Protein AF-A0A1I1IY91-F1 (afdb_monomer)

Secondary structure (DSSP, 8-state):
-----HHHHHHHHHTPPPSPPPPHHHHHHHHHHSPPPHHHHHHHHHHHHHHHHHHHHHHHHHHHHHHS---HHHHHHHHHHHHHHHHHHHHHHHHHHHHHHHH--TTTTHHHHHHIIIIIHHHHHHHHIIIIIT---S-GGGTHHHHHHHHHT--HHHHT-HHHHHHHHHHHHHHSPEESSHHHHHHHHHHS--TTSPPPPPPTT-PEEEE-SS-EEEEEEEE-TTT--EEEEEEEEPPTTTPPPTT-TT-TT-TT---TT--HHHHHHHHHHTSPPTT--TTTS-HHHHHHHHHHHHHHHHHHHHHHHTS-TT-SB--GGG--SSPPPTTS-TTTTBHHHHHHHHHHHHHHHHHHHHHHHHTT--PPPP--

Sequence (372 aa):
MTTTNEFGKVLQAAGAPEGPSPGWAELHAGWRSRRPPAALVLAGVLGALTPLALAALAVLVVARAVTSDAGLFPRVLVPVLLVGILLGLAALCLRGVLRAVHLGDTRGLRFPSRVAGIVCVPVAGFLVFWTQVRGNPVEASMAAPFAFLALTLLPVPLLAAPAVRRWPTEVLLRRGPTVRSGWEVWAFLQARPHRCGQVLALPPGGAEPVADAERTGAVLRGACPRCGQPYAVTFADAPPDERAAPDDPLALGARGSRGSGLGGGDWQHLATTLAVPEELDVAAAGTAALGTALAHGAVSVQATAELLALVPPHRRSVPSWRLAGHPLPLAQSTRELTRTVLQRQAGERRARVEQVHAELVRRGAAPPDLPW

Foldseek 3Di:
DDDDDVVSVLCVVLPFDDDDFDDVVLVVVLCVVDPADPLLVLLLVLLLVQLVLLQVVLVVLLVCLVVDPDDPCCSPPVSVVSSVVSNVLSVRSNRLSRCCQAVVPLSSLSSLQSCLVVPLVVVLVVLCCCCVVVVDPPDNVVSVSSVSSNVSSPSVVSCPDPSSNQNNQVSLQVQAFADQAVLLVQLLQQLAADPVRHRDDQDPVGWDWHDDPVWTWTKGWDARPPPRHIDIHTYTYDDPVLHDDRLPLQSHPPPVRPVSDHFLQSLVSLLPPLFQDPPDPLQPDDLVVLLSNLSSLSSNLNSLVVLLVCAPPPGQFRDPVRNPGHDDPVVCDRVCRGNVNSVVSSVVSVVVSVSSVVSSVVVVHDDDDRDD

Organism: NCBI:txid1225127

Solvent-accessible surface area (backbone atoms only — not comparable to full-atom values): 20126 Å² total; per-residue (Å²): 138,86,74,87,44,74,66,48,52,52,41,57,74,39,41,62,56,79,77,87,56,78,53,71,70,61,51,52,56,48,52,73,76,43,81,71,55,68,52,49,50,51,36,47,48,32,41,51,47,45,32,52,50,33,46,52,50,33,51,52,45,49,56,50,35,75,73,47,93,62,58,71,64,70,40,48,56,54,43,52,53,51,33,52,49,32,49,51,51,20,53,46,34,47,41,4,42,48,28,23,65,58,71,41,38,61,63,21,50,43,21,42,36,35,46,16,63,71,46,23,46,52,52,22,50,48,47,46,46,46,27,72,73,66,66,41,90,61,61,73,73,72,26,50,64,27,49,50,46,32,63,42,26,60,42,64,73,47,60,68,34,67,69,46,60,45,44,14,58,48,53,38,31,75,66,22,33,57,32,48,30,64,51,39,53,51,51,52,26,63,43,50,41,43,98,86,69,45,65,52,72,87,40,97,84,47,63,46,77,45,74,53,102,88,46,45,30,35,36,41,60,46,58,41,92,87,76,64,48,76,49,75,50,43,31,14,47,43,58,81,94,64,42,52,62,60,78,48,49,71,53,66,62,39,96,84,46,59,62,56,76,66,26,42,20,15,28,50,48,40,26,61,76,28,40,59,60,88,84,59,53,67,89,78,52,53,72,70,58,42,51,52,38,38,44,32,15,42,39,11,33,40,24,32,50,53,46,47,68,58,28,50,93,94,48,65,32,51,51,73,88,51,41,40,72,38,84,71,58,83,83,71,38,74,72,64,48,15,50,69,48,34,53,50,50,34,51,55,43,43,56,52,34,50,53,37,48,53,49,40,43,76,73,73,45,86,73,82,85,79,94,124

pLDDT: mean 75.29, std 11.1, range [34.81, 96.06]

Nearest PDB structures (foldseek):
  8rq4-assembly1_A  TM=4.577E-01  e=5.495E+00  Rattus norvegicus
  7uzf-assembly1_k  TM=2.843E-01  e=4.342E+00  Rattus norvegicus

Mean predicted aligned error: 12.95 Å

Structure (mmCIF, N/CA/C/O backbone):
data_AF-A0A1I1IY91-F1
#
_entry.id   AF-A0A1I1IY91-F1
#
loop_
_atom_site.group_PDB
_atom_site.id
_atom_site.type_symbol
_atom_site.label_atom_id
_atom_site.label_alt_id
_atom_site.label_comp_id
_atom_site.label_asym_id
_atom_site.label_entity_id
_atom_site.label_seq_id
_atom_site.pdbx_PDB_ins_code
_atom_site.Cartn_x
_atom_site.Cartn_y
_atom_site.Cartn_z
_atom_site.occupancy
_atom_site.B_iso_or_equiv
_atom_site.auth_seq_id
_atom_site.auth_comp_id
_atom_site.auth_asym_id
_atom_site.auth_atom_id
_atom_site.pdbx_PDB_model_num
ATOM 1 N N . MET A 1 1 ? 26.773 -5.085 0.044 1.00 34.81 1 MET A N 1
ATOM 2 C CA . MET A 1 1 ? 27.837 -5.848 -0.642 1.00 34.81 1 MET A CA 1
ATOM 3 C C . MET A 1 1 ? 28.198 -5.121 -1.927 1.00 34.81 1 MET A C 1
ATOM 5 O O . MET A 1 1 ? 27.424 -5.131 -2.872 1.00 34.81 1 MET A O 1
ATOM 9 N N . THR A 1 2 ? 29.318 -4.406 -1.909 1.00 40.31 2 THR A N 1
ATOM 10 C CA . THR A 1 2 ? 29.856 -3.590 -3.006 1.00 40.31 2 THR A CA 1
ATOM 11 C C . THR A 1 2 ? 30.957 -4.371 -3.714 1.00 40.31 2 THR A C 1
ATOM 13 O O . THR A 1 2 ? 32.111 -4.326 -3.306 1.00 40.31 2 THR A O 1
ATOM 16 N N . THR A 1 3 ? 30.610 -5.115 -4.762 1.00 37.69 3 THR A N 1
ATOM 17 C CA . THR A 1 3 ? 31.603 -5.666 -5.693 1.00 37.69 3 THR A CA 1
ATOM 18 C C . THR A 1 3 ? 31.880 -4.624 -6.771 1.00 37.69 3 THR A C 1
ATOM 20 O O . THR A 1 3 ? 31.060 -4.393 -7.659 1.00 37.69 3 THR A O 1
ATOM 23 N N . THR A 1 4 ? 33.023 -3.955 -6.654 1.00 48.19 4 THR A N 1
ATOM 24 C CA . THR A 1 4 ? 33.549 -2.956 -7.588 1.00 48.19 4 THR A CA 1
ATOM 25 C C . THR A 1 4 ? 34.107 -3.629 -8.843 1.00 48.19 4 THR A C 1
ATOM 27 O O . THR A 1 4 ? 35.308 -3.861 -8.945 1.00 48.19 4 THR A O 1
ATOM 30 N N . ASN A 1 5 ? 33.247 -3.937 -9.812 1.00 64.12 5 ASN A N 1
ATOM 31 C CA . ASN A 1 5 ? 33.660 -4.018 -11.214 1.00 64.12 5 ASN A CA 1
ATOM 32 C C . ASN A 1 5 ? 33.357 -2.670 -11.901 1.00 64.12 5 ASN A C 1
ATOM 34 O O . ASN A 1 5 ? 32.474 -1.931 -11.462 1.00 64.12 5 ASN A O 1
ATOM 38 N N . GLU A 1 6 ? 34.097 -2.318 -12.958 1.00 63.50 6 GLU A N 1
ATOM 39 C CA . GLU A 1 6 ? 33.906 -1.050 -13.695 1.00 63.50 6 GLU A CA 1
ATOM 40 C C . GLU A 1 6 ? 32.461 -0.885 -14.193 1.00 63.50 6 GLU A C 1
ATOM 42 O O . GLU A 1 6 ? 31.886 0.199 -14.143 1.00 63.50 6 GLU A O 1
ATOM 47 N N . PHE A 1 7 ? 31.815 -1.995 -14.551 1.00 63.47 7 PHE A N 1
ATOM 48 C CA . PHE A 1 7 ? 30.398 -2.020 -14.898 1.00 63.47 7 PHE A CA 1
ATOM 49 C C . PHE A 1 7 ? 29.487 -1.580 -13.739 1.00 63.47 7 PHE A C 1
ATOM 51 O O . PHE A 1 7 ? 28.570 -0.786 -13.931 1.00 63.47 7 PHE A O 1
ATOM 58 N N . GLY A 1 8 ? 29.759 -2.035 -12.518 1.00 64.88 8 GLY A N 1
ATOM 59 C CA . GLY A 1 8 ? 29.049 -1.640 -11.306 1.00 64.88 8 GLY A CA 1
ATOM 60 C C . GLY A 1 8 ? 29.227 -0.159 -10.986 1.00 64.88 8 GLY A C 1
ATOM 61 O O . GLY A 1 8 ? 28.256 0.489 -10.604 1.00 64.88 8 GLY A O 1
ATOM 62 N N . LYS A 1 9 ? 30.419 0.407 -11.224 1.00 68.31 9 LYS A N 1
ATOM 63 C CA . LYS A 1 9 ? 30.662 1.855 -11.098 1.00 68.31 9 LYS A CA 1
ATOM 64 C C . LYS A 1 9 ? 29.848 2.650 -12.119 1.00 68.31 9 LYS A C 1
ATOM 66 O O . LYS A 1 9 ? 29.224 3.641 -11.753 1.00 68.31 9 LYS A O 1
ATOM 71 N N . VAL A 1 10 ? 29.789 2.190 -13.372 1.00 65.06 10 VAL A N 1
ATOM 72 C CA . VAL A 1 10 ? 28.971 2.812 -14.429 1.00 65.06 10 VAL A CA 1
ATOM 73 C C . VAL A 1 10 ? 27.478 2.727 -14.096 1.00 65.06 10 VAL A C 1
ATOM 75 O O . VAL A 1 10 ? 26.763 3.717 -14.235 1.00 65.06 10 VAL A O 1
ATOM 78 N N . LEU A 1 11 ? 26.999 1.586 -13.592 1.00 69.81 11 LEU A N 1
ATOM 79 C CA . LEU A 1 11 ? 25.607 1.426 -13.159 1.00 69.81 11 LEU A CA 1
ATOM 80 C C . LEU A 1 11 ? 25.259 2.297 -11.944 1.00 69.81 11 LEU A C 1
ATOM 82 O O . LEU A 1 11 ? 24.167 2.868 -11.894 1.00 69.81 11 LEU A O 1
ATOM 86 N N . GLN A 1 12 ? 26.175 2.427 -10.983 1.00 72.69 12 GLN A N 1
ATOM 87 C CA . GLN A 1 12 ? 26.016 3.323 -9.836 1.00 72.69 12 GLN A CA 1
ATOM 88 C C . GLN A 1 12 ? 26.019 4.793 -10.270 1.00 72.69 12 GLN A C 1
ATOM 90 O O . GLN A 1 12 ? 25.138 5.545 -9.859 1.00 72.69 12 GLN A O 1
ATOM 95 N N . ALA A 1 13 ? 26.929 5.190 -11.163 1.00 66.81 13 ALA A N 1
ATOM 96 C CA . ALA A 1 13 ? 26.983 6.540 -11.723 1.00 66.81 13 ALA A CA 1
ATOM 97 C C . ALA A 1 13 ? 25.722 6.879 -12.542 1.00 66.81 13 ALA A C 1
ATOM 99 O O . ALA A 1 13 ? 25.184 7.984 -12.449 1.00 66.81 13 ALA A O 1
ATOM 100 N N . ALA A 1 14 ? 25.192 5.910 -13.294 1.00 63.34 14 ALA A N 1
ATOM 101 C CA . ALA A 1 14 ? 23.928 6.051 -14.012 1.00 63.34 14 ALA A CA 1
ATOM 102 C C . ALA A 1 14 ? 22.709 6.087 -13.066 1.00 63.34 14 ALA A C 1
ATOM 104 O O . ALA A 1 14 ? 21.662 6.627 -13.433 1.00 63.34 14 ALA A O 1
ATOM 105 N N . GLY A 1 15 ? 22.838 5.598 -11.829 1.00 71.44 15 GLY A N 1
ATOM 106 C CA . GLY A 1 15 ? 21.769 5.561 -10.831 1.00 71.44 15 GLY A CA 1
ATOM 107 C C . GLY A 1 15 ? 20.713 4.510 -11.160 1.00 71.44 15 GLY A C 1
ATOM 108 O O . GLY A 1 15 ? 19.555 4.855 -11.400 1.00 71.44 15 GLY A O 1
ATOM 109 N N . ALA A 1 16 ? 21.125 3.242 -11.227 1.00 75.31 16 ALA A N 1
ATOM 110 C CA . ALA A 1 16 ? 20.228 2.120 -11.495 1.00 75.31 16 ALA A CA 1
ATOM 111 C C . ALA A 1 16 ? 19.017 2.092 -10.532 1.00 75.31 16 ALA A C 1
ATOM 113 O O . ALA A 1 16 ? 19.163 2.397 -9.348 1.00 75.31 16 ALA A O 1
ATOM 114 N N . PRO A 1 17 ? 17.816 1.712 -11.011 1.00 72.06 17 PRO A N 1
ATOM 115 C CA . PRO A 1 17 ? 16.622 1.663 -10.173 1.00 72.06 17 PRO A CA 1
ATOM 116 C C . PRO A 1 17 ? 16.740 0.593 -9.076 1.00 72.06 17 PRO A C 1
ATOM 118 O O . PRO A 1 17 ? 16.935 -0.593 -9.364 1.00 72.06 17 PRO A O 1
ATOM 121 N N . GLU A 1 18 ? 16.568 1.015 -7.823 1.00 73.56 18 GLU A N 1
ATOM 122 C CA . GLU A 1 18 ? 16.685 0.170 -6.631 1.00 73.56 18 GLU A CA 1
ATOM 123 C C . GLU A 1 18 ? 15.343 -0.446 -6.213 1.00 73.56 18 GLU A C 1
ATOM 125 O O . GLU A 1 18 ? 14.306 0.211 -6.247 1.00 73.56 18 GLU A O 1
ATOM 130 N N . GLY A 1 19 ? 15.362 -1.701 -5.756 1.00 66.31 19 GLY A N 1
ATOM 131 C CA . GLY A 1 19 ? 14.184 -2.403 -5.240 1.00 66.31 19 GLY A CA 1
ATOM 132 C C . GLY A 1 19 ? 13.288 -3.055 -6.311 1.00 66.31 19 GLY A C 1
ATOM 133 O O . GLY A 1 19 ? 13.484 -2.869 -7.515 1.00 66.31 19 GLY A O 1
ATOM 134 N N . PRO A 1 20 ? 12.299 -3.864 -5.888 1.00 65.69 20 PRO A N 1
ATOM 135 C CA . PRO A 1 20 ? 11.433 -4.603 -6.805 1.00 65.69 20 PRO A CA 1
ATOM 136 C C . PRO A 1 20 ? 10.473 -3.673 -7.562 1.00 65.69 20 PRO A C 1
ATOM 138 O O . PRO A 1 20 ? 10.020 -2.661 -7.024 1.00 65.69 20 PRO A O 1
ATOM 141 N N . SER A 1 21 ? 10.164 -4.010 -8.817 1.00 64.62 21 SER A N 1
ATOM 142 C CA . SER A 1 21 ? 9.110 -3.356 -9.601 1.00 64.62 21 SER A CA 1
ATOM 143 C C . SER A 1 21 ? 7.753 -4.030 -9.368 1.00 64.62 21 SER A C 1
ATOM 145 O O . SER A 1 21 ? 7.720 -5.242 -9.143 1.00 64.62 21 SER A O 1
ATOM 147 N N . PRO A 1 22 ? 6.643 -3.280 -9.465 1.00 65.81 22 PRO A N 1
ATOM 148 C CA . PRO A 1 22 ? 5.312 -3.876 -9.512 1.00 65.81 22 PRO A CA 1
ATOM 149 C C . PRO A 1 22 ? 5.173 -4.800 -10.728 1.00 65.81 22 PRO A C 1
ATOM 151 O O . PRO A 1 22 ? 5.841 -4.613 -11.752 1.00 65.81 22 PRO A O 1
ATOM 154 N N . GLY A 1 23 ? 4.323 -5.819 -10.604 1.00 69.62 23 GLY A N 1
ATOM 155 C CA . GLY A 1 23 ? 4.071 -6.776 -11.681 1.00 69.62 23 GLY A CA 1
ATOM 156 C C . GLY A 1 23 ? 3.240 -6.176 -12.823 1.00 69.62 23 GLY A C 1
ATOM 157 O O . GLY A 1 23 ? 2.460 -5.246 -12.623 1.00 69.62 23 GLY A O 1
ATOM 158 N N . TRP A 1 24 ? 3.331 -6.751 -14.026 1.00 64.88 24 TRP A N 1
ATOM 159 C CA . TRP A 1 24 ? 2.529 -6.325 -15.188 1.00 64.88 24 TRP A CA 1
ATOM 160 C C . TRP A 1 24 ? 1.011 -6.398 -14.953 1.00 64.88 24 TRP A C 1
ATOM 162 O O . TRP A 1 24 ? 0.268 -5.569 -15.476 1.00 64.88 24 TRP A O 1
ATOM 172 N N . ALA A 1 25 ? 0.544 -7.350 -14.140 1.00 67.88 25 ALA A N 1
ATOM 173 C CA . ALA A 1 25 ? -0.866 -7.466 -13.767 1.00 67.88 25 ALA A CA 1
ATOM 174 C C . ALA A 1 25 ? -1.344 -6.252 -12.956 1.00 67.88 25 ALA A C 1
ATOM 176 O O . ALA A 1 25 ? -2.414 -5.701 -13.224 1.00 67.88 25 ALA A O 1
ATOM 177 N N . GLU A 1 26 ? -0.517 -5.787 -12.016 1.00 61.28 26 GLU A N 1
ATOM 178 C CA . GLU A 1 26 ? -0.776 -4.549 -11.291 1.00 61.28 26 GLU A CA 1
ATOM 179 C C . GLU A 1 26 ? -0.764 -3.369 -12.256 1.00 61.28 26 GLU A C 1
ATOM 181 O O . GLU A 1 26 ? -1.614 -2.496 -12.135 1.00 61.28 26 GLU A O 1
ATOM 186 N N . LEU A 1 27 ? 0.113 -3.344 -13.260 1.00 65.62 27 LEU A N 1
ATOM 187 C CA . LEU A 1 27 ? 0.116 -2.267 -14.248 1.00 65.62 27 LEU A CA 1
ATOM 188 C C . LEU A 1 27 ? -1.170 -2.187 -15.054 1.00 65.62 27 LEU A C 1
ATOM 190 O O . LEU A 1 27 ? -1.831 -1.143 -15.100 1.00 65.62 27 LEU A O 1
ATOM 194 N N . HIS A 1 28 ? -1.583 -3.326 -15.588 1.00 69.94 28 HIS A N 1
ATOM 195 C CA . HIS A 1 28 ? -2.789 -3.432 -16.382 1.00 69.94 28 HIS A CA 1
ATOM 196 C C . HIS A 1 28 ? -4.055 -3.110 -15.570 1.00 69.94 28 HIS A C 1
ATOM 198 O O . HIS A 1 28 ? -4.987 -2.492 -16.091 1.00 69.94 28 HIS A O 1
ATOM 204 N N . ALA A 1 29 ? -4.104 -3.482 -14.288 1.00 66.25 29 ALA A N 1
ATOM 205 C CA . ALA A 1 29 ? -5.212 -3.116 -13.407 1.00 66.25 29 ALA A CA 1
ATOM 206 C C . ALA A 1 29 ? -5.348 -1.587 -13.261 1.00 66.25 29 ALA A C 1
ATOM 208 O O . ALA A 1 29 ? -6.456 -1.059 -13.224 1.00 66.25 29 ALA A O 1
ATOM 209 N N . GLY A 1 30 ? -4.227 -0.857 -13.248 1.00 64.62 30 GLY A N 1
ATOM 210 C CA . GLY A 1 30 ? -4.213 0.609 -13.158 1.00 64.62 30 GLY A CA 1
ATOM 211 C C . GLY A 1 30 ? -4.713 1.273 -14.419 1.00 64.62 30 GLY A C 1
ATOM 212 O O . GLY A 1 30 ? -5.571 2.148 -14.355 1.00 64.62 30 GLY A O 1
ATOM 213 N N . TRP A 1 31 ? -4.235 0.802 -15.566 1.00 71.75 31 TRP A N 1
ATOM 214 C CA . TRP A 1 31 ? -4.652 1.332 -16.861 1.00 71.75 31 TRP A CA 1
ATOM 215 C C . TRP A 1 31 ? -6.127 1.060 -17.161 1.00 71.75 31 TRP A C 1
ATOM 217 O O . TRP A 1 31 ? -6.784 1.889 -17.783 1.00 71.75 31 TRP A O 1
ATOM 227 N N . ARG A 1 32 ? -6.677 -0.064 -16.680 1.00 71.31 32 ARG A N 1
ATOM 228 C CA . ARG A 1 32 ? -8.125 -0.318 -16.757 1.00 71.31 32 ARG A CA 1
ATOM 229 C C . ARG A 1 32 ? -8.931 0.672 -15.918 1.00 71.31 32 ARG A C 1
ATOM 231 O O . ARG A 1 32 ? -10.005 1.073 -16.343 1.00 71.31 32 ARG A O 1
ATOM 238 N N . SER A 1 33 ? -8.424 1.060 -14.746 1.00 65.62 33 SER A N 1
ATOM 239 C CA . SER A 1 33 ? -9.138 1.969 -13.839 1.00 65.62 33 SER A CA 1
ATOM 240 C C . SER A 1 33 ? -9.120 3.439 -14.269 1.00 65.62 33 SER A C 1
ATOM 242 O O . SER A 1 33 ? -10.028 4.182 -13.902 1.00 65.62 33 SER A O 1
ATOM 244 N N . ARG A 1 34 ? -8.107 3.874 -15.033 1.00 70.75 34 ARG A N 1
ATOM 245 C CA . ARG A 1 34 ? -8.017 5.233 -15.580 1.00 70.75 34 ARG A CA 1
ATOM 246 C C . ARG A 1 34 ? -7.084 5.263 -16.785 1.00 70.75 34 ARG A C 1
ATOM 248 O O . ARG A 1 34 ? -6.025 4.635 -16.773 1.00 70.75 34 ARG A O 1
ATOM 255 N N . ARG A 1 35 ? -7.446 6.043 -17.808 1.00 74.62 35 ARG A N 1
ATOM 256 C CA . ARG A 1 35 ? -6.580 6.250 -18.975 1.00 74.62 35 ARG A CA 1
ATOM 257 C C . ARG A 1 35 ? -5.353 7.083 -18.570 1.00 74.62 35 ARG A C 1
ATOM 259 O O . ARG A 1 35 ? -5.543 8.187 -18.055 1.00 74.62 35 ARG A O 1
ATOM 266 N N . PRO A 1 36 ? -4.121 6.584 -18.776 1.00 72.00 36 PRO A N 1
ATOM 267 C CA . PRO A 1 36 ? -2.909 7.354 -18.512 1.00 72.00 36 PRO A CA 1
ATOM 268 C C . PRO A 1 36 ? -2.846 8.616 -19.383 1.00 72.00 36 PRO A C 1
ATOM 270 O O . PRO A 1 36 ? -3.284 8.581 -20.536 1.00 72.00 36 PRO A O 1
ATOM 273 N N . PRO A 1 37 ? -2.292 9.732 -18.872 1.00 75.94 37 PRO A N 1
ATOM 274 C CA . PRO A 1 37 ? -2.102 10.931 -19.674 1.00 75.94 37 PRO A CA 1
ATOM 275 C C . PRO A 1 37 ? -1.170 10.625 -20.850 1.00 75.94 37 PRO A C 1
ATOM 277 O O . PRO A 1 37 ? -0.214 9.860 -20.711 1.00 75.94 37 PRO A O 1
ATOM 280 N N . ALA A 1 38 ? -1.414 11.256 -22.002 1.00 79.69 38 ALA A N 1
ATOM 281 C CA . ALA A 1 38 ? -0.668 10.993 -23.235 1.00 79.69 38 ALA A CA 1
ATOM 282 C C . ALA A 1 38 ? 0.855 11.133 -23.056 1.00 79.69 38 ALA A C 1
ATOM 284 O O . ALA A 1 38 ? 1.607 10.322 -23.583 1.00 79.69 38 ALA A O 1
ATOM 285 N N . ALA A 1 39 ? 1.312 12.092 -22.242 1.00 74.38 39 ALA A N 1
ATOM 286 C CA . ALA A 1 39 ? 2.730 12.263 -21.917 1.00 74.38 39 ALA A CA 1
ATOM 287 C C . ALA A 1 39 ? 3.337 11.045 -21.195 1.00 74.38 39 ALA A C 1
ATOM 289 O O . ALA A 1 39 ? 4.482 10.686 -21.457 1.00 74.38 39 ALA A O 1
ATOM 290 N N . LEU A 1 40 ? 2.571 10.382 -20.321 1.00 73.31 40 LEU A N 1
ATOM 291 C CA . LEU A 1 40 ? 3.008 9.161 -19.643 1.00 73.31 40 LEU A CA 1
ATOM 292 C C . LEU A 1 40 ? 3.014 7.968 -20.597 1.00 73.31 40 LEU A C 1
ATOM 294 O O . LEU A 1 40 ? 3.945 7.171 -20.555 1.00 73.31 40 LEU A O 1
ATOM 298 N N . VAL A 1 41 ? 2.001 7.855 -21.462 1.00 76.88 41 VAL A N 1
ATOM 299 C CA . VAL A 1 41 ? 1.960 6.819 -22.505 1.00 76.88 41 VAL A CA 1
ATOM 300 C C . VAL A 1 41 ? 3.156 6.972 -23.430 1.00 76.88 41 VAL A C 1
ATOM 302 O O . VAL A 1 41 ? 3.881 6.011 -23.640 1.00 76.88 41 VAL A O 1
ATOM 305 N N . LEU A 1 42 ? 3.412 8.185 -23.917 1.00 77.50 42 LEU A N 1
ATOM 306 C CA . LEU A 1 42 ? 4.535 8.479 -24.795 1.00 77.50 42 LEU A CA 1
ATOM 307 C C . LEU A 1 42 ? 5.873 8.197 -24.104 1.00 77.50 42 LEU A C 1
ATOM 309 O O . LEU A 1 42 ? 6.720 7.525 -24.681 1.00 77.50 42 LEU A O 1
ATOM 313 N N . ALA A 1 43 ? 6.051 8.628 -22.851 1.00 72.69 43 ALA A N 1
ATOM 314 C CA . ALA A 1 43 ? 7.261 8.326 -22.090 1.00 72.69 43 ALA A CA 1
ATOM 315 C C . ALA A 1 43 ? 7.432 6.820 -21.816 1.00 72.69 43 ALA A C 1
ATOM 317 O O . ALA A 1 43 ? 8.550 6.311 -21.862 1.00 72.69 43 ALA A O 1
ATOM 318 N N . GLY A 1 44 ? 6.336 6.099 -21.565 1.00 73.44 44 GLY A N 1
ATOM 319 C CA . GLY A 1 44 ? 6.323 4.647 -21.407 1.00 73.44 44 GLY A CA 1
ATOM 320 C C . GLY A 1 44 ? 6.649 3.911 -22.706 1.00 73.44 44 GLY A C 1
ATOM 321 O O . GLY A 1 44 ? 7.447 2.982 -22.681 1.00 73.44 44 GLY A O 1
ATOM 322 N N . VAL A 1 45 ? 6.100 4.354 -23.841 1.00 78.31 45 VAL A N 1
ATOM 323 C CA . VAL A 1 45 ? 6.394 3.819 -25.180 1.00 78.31 45 VAL A CA 1
ATOM 324 C C . VAL A 1 45 ? 7.858 4.061 -25.536 1.00 78.31 45 VAL A C 1
ATOM 326 O O . VAL A 1 45 ? 8.558 3.106 -25.851 1.00 78.31 45 VAL A O 1
ATOM 329 N N . LEU A 1 46 ? 8.362 5.292 -25.402 1.00 73.75 46 LEU A N 1
ATOM 330 C CA . LEU A 1 46 ? 9.778 5.619 -25.631 1.00 73.75 46 LEU A CA 1
ATOM 331 C C . LEU A 1 46 ? 10.701 4.800 -24.710 1.00 73.75 46 LEU A C 1
ATOM 333 O O . LEU A 1 46 ? 11.681 4.201 -25.156 1.00 73.75 46 LEU A O 1
ATOM 337 N N . GLY A 1 47 ? 10.325 4.675 -23.434 1.00 71.00 47 GLY A N 1
ATOM 338 C CA . GLY A 1 47 ? 11.033 3.848 -22.460 1.00 71.00 47 GLY A CA 1
ATOM 339 C C . GLY A 1 47 ? 10.982 2.342 -22.752 1.00 71.00 47 GLY A C 1
ATOM 340 O O . GLY A 1 47 ? 11.935 1.642 -22.426 1.00 71.00 47 GLY A O 1
ATOM 341 N N . ALA A 1 48 ? 9.917 1.834 -23.382 1.00 73.50 48 ALA A N 1
ATOM 342 C CA . ALA A 1 48 ? 9.757 0.429 -23.775 1.00 73.50 48 ALA A CA 1
ATOM 343 C C . ALA A 1 48 ? 10.414 0.098 -25.126 1.00 73.50 48 ALA A C 1
ATOM 345 O O . ALA A 1 48 ? 10.848 -1.033 -25.339 1.00 73.50 48 ALA A O 1
ATOM 346 N N . LEU A 1 49 ? 10.569 1.081 -26.015 1.00 78.19 49 LEU A N 1
ATOM 347 C CA . LEU A 1 49 ? 11.364 0.934 -27.237 1.00 78.19 49 LEU A CA 1
ATOM 348 C C . LEU A 1 49 ? 12.845 0.697 -26.921 1.00 78.19 49 LEU A C 1
ATOM 350 O O . LEU A 1 49 ? 13.526 0.003 -27.667 1.00 78.19 49 LEU A O 1
ATOM 354 N N . THR A 1 50 ? 13.326 1.197 -25.782 1.00 74.50 50 THR A N 1
ATOM 355 C CA . THR A 1 50 ? 14.707 1.005 -25.320 1.00 74.50 50 THR A CA 1
ATOM 356 C C . THR A 1 50 ? 15.086 -0.473 -25.119 1.00 74.50 50 THR A C 1
ATOM 358 O O . THR A 1 50 ? 16.031 -0.928 -25.765 1.00 74.50 50 THR A O 1
ATOM 361 N N . PRO A 1 51 ? 14.408 -1.265 -24.257 1.00 73.62 51 PRO A N 1
ATOM 362 C CA . PRO A 1 51 ? 14.735 -2.678 -24.092 1.00 73.62 51 PRO A CA 1
ATOM 363 C C . PRO A 1 51 ? 14.543 -3.476 -25.385 1.00 73.62 51 PRO A C 1
ATOM 365 O O . PRO A 1 51 ? 15.325 -4.388 -25.637 1.00 73.62 51 PRO A O 1
ATOM 368 N N . LEU A 1 52 ? 13.567 -3.112 -26.227 1.00 80.19 52 LEU A N 1
ATOM 369 C CA . LEU A 1 52 ? 13.367 -3.738 -27.538 1.00 80.19 52 LEU A CA 1
ATOM 370 C C . LEU A 1 52 ? 14.541 -3.469 -28.486 1.00 80.19 52 LEU A C 1
ATOM 372 O O . LEU A 1 52 ? 15.037 -4.397 -29.116 1.00 80.19 52 LEU A O 1
ATOM 376 N N . ALA A 1 53 ? 15.028 -2.229 -28.548 1.00 77.81 53 ALA A N 1
ATOM 377 C CA . ALA A 1 53 ? 16.180 -1.856 -29.363 1.00 77.81 53 ALA A CA 1
ATOM 378 C C . ALA A 1 53 ? 17.461 -2.557 -28.890 1.00 77.81 53 ALA A C 1
ATOM 380 O O . ALA A 1 53 ? 18.215 -3.075 -29.710 1.00 77.81 53 ALA A O 1
ATOM 381 N N . LEU A 1 54 ? 17.687 -2.633 -27.573 1.00 76.06 54 LEU A N 1
ATOM 382 C CA . LEU A 1 54 ? 18.832 -3.346 -26.996 1.00 76.06 54 LEU A CA 1
ATOM 383 C C . LEU A 1 54 ? 18.754 -4.859 -27.245 1.00 76.06 54 LEU A C 1
ATOM 385 O O . LEU A 1 54 ? 19.773 -5.475 -27.552 1.00 76.06 54 LEU A O 1
ATOM 389 N N . ALA A 1 55 ? 17.561 -5.457 -27.166 1.00 77.44 55 ALA A N 1
ATOM 390 C CA . ALA A 1 55 ? 17.350 -6.866 -27.489 1.00 77.44 55 ALA A CA 1
ATOM 391 C C . ALA A 1 55 ? 17.555 -7.147 -28.987 1.00 77.44 55 ALA A C 1
ATOM 393 O O . ALA A 1 55 ? 18.235 -8.107 -29.341 1.00 77.44 55 ALA A O 1
ATOM 394 N N . ALA A 1 56 ? 17.038 -6.290 -29.870 1.00 81.19 56 ALA A N 1
ATOM 395 C CA . ALA A 1 56 ? 17.271 -6.395 -31.309 1.00 81.19 56 ALA A CA 1
ATOM 396 C C . ALA A 1 56 ? 18.765 -6.261 -31.645 1.00 81.19 56 ALA A C 1
ATOM 398 O O . ALA A 1 56 ? 19.296 -7.049 -32.425 1.00 81.19 56 ALA A O 1
ATOM 399 N N . LEU A 1 57 ? 19.469 -5.323 -31.002 1.00 75.44 57 LEU A N 1
ATOM 400 C CA . LEU A 1 57 ? 20.915 -5.168 -31.150 1.00 75.44 57 LEU A CA 1
ATOM 401 C C . LEU A 1 57 ? 21.667 -6.412 -30.660 1.00 75.44 57 LEU A C 1
ATOM 403 O O . LEU A 1 57 ? 22.593 -6.863 -31.328 1.00 75.44 57 LEU A O 1
ATOM 407 N N . ALA A 1 58 ? 21.245 -7.001 -29.540 1.00 75.12 58 ALA A N 1
ATOM 408 C CA . ALA A 1 58 ? 21.807 -8.251 -29.041 1.00 75.12 58 ALA A CA 1
ATOM 409 C C . ALA A 1 58 ? 21.633 -9.398 -30.055 1.00 75.12 58 ALA A C 1
ATOM 411 O O . ALA A 1 58 ? 22.596 -10.106 -30.341 1.00 75.12 58 ALA A O 1
ATOM 412 N N . VAL A 1 59 ? 20.450 -9.538 -30.666 1.00 79.25 59 VAL A N 1
ATOM 413 C CA . VAL A 1 59 ? 20.197 -10.532 -31.728 1.00 79.25 59 VAL A CA 1
ATOM 414 C C . VAL A 1 59 ? 21.087 -10.284 -32.948 1.00 79.25 59 VAL A C 1
ATOM 416 O O . VAL A 1 59 ? 21.687 -11.223 -33.467 1.00 79.25 59 VAL A O 1
ATOM 419 N N . LEU A 1 60 ? 21.231 -9.028 -33.381 1.00 78.38 60 LEU A N 1
ATOM 420 C CA . LEU A 1 60 ? 22.099 -8.664 -34.506 1.00 78.38 60 LEU A CA 1
ATOM 421 C C . LEU A 1 60 ? 23.575 -8.978 -34.230 1.00 78.38 60 LEU A C 1
ATOM 423 O O . LEU A 1 60 ? 24.275 -9.463 -35.120 1.00 78.38 60 LEU A O 1
ATOM 427 N N . VAL A 1 61 ? 24.047 -8.733 -33.005 1.00 74.94 61 VAL A N 1
ATOM 428 C CA . VAL A 1 61 ? 25.408 -9.077 -32.569 1.00 74.94 61 VAL A CA 1
ATOM 429 C C . VAL A 1 61 ? 25.628 -10.588 -32.630 1.00 74.94 61 VAL A C 1
ATOM 431 O O . VAL A 1 61 ? 26.644 -11.026 -33.166 1.00 74.94 61 VAL A O 1
ATOM 434 N N . VAL A 1 62 ? 24.673 -11.387 -32.144 1.00 75.69 62 VAL A N 1
ATOM 435 C CA . VAL A 1 62 ? 24.744 -12.857 -32.216 1.00 75.69 62 VAL A CA 1
ATOM 436 C C . VAL A 1 62 ? 24.758 -13.330 -33.668 1.00 75.69 62 VAL A C 1
ATOM 438 O O . VAL A 1 62 ? 25.623 -14.119 -34.039 1.00 75.69 62 VAL A O 1
ATOM 441 N N . ALA A 1 63 ? 23.858 -12.813 -34.508 1.00 77.38 63 ALA A N 1
ATOM 442 C CA . ALA A 1 63 ? 23.776 -13.188 -35.917 1.00 77.38 63 ALA A CA 1
ATOM 443 C C . ALA A 1 63 ? 25.090 -12.902 -36.664 1.00 77.38 63 ALA A C 1
ATOM 445 O O . ALA A 1 63 ? 25.591 -13.767 -37.377 1.00 77.38 63 ALA A O 1
ATOM 446 N N . ARG A 1 64 ? 25.695 -11.725 -36.445 1.00 73.56 64 ARG A N 1
ATOM 447 C CA . ARG A 1 64 ? 26.987 -11.368 -37.055 1.00 73.56 64 ARG A CA 1
ATOM 448 C C . ARG A 1 64 ? 28.156 -12.179 -36.512 1.00 73.56 64 ARG A C 1
ATOM 450 O O . ARG A 1 64 ? 29.076 -12.486 -37.265 1.00 73.56 64 ARG A O 1
ATOM 457 N N . ALA A 1 65 ? 28.144 -12.523 -35.227 1.00 72.19 65 ALA A N 1
ATOM 458 C CA . ALA A 1 65 ? 29.193 -13.347 -34.638 1.00 72.19 65 ALA A CA 1
ATOM 459 C C . ALA A 1 65 ? 29.232 -14.747 -35.267 1.00 72.19 65 ALA A C 1
ATOM 461 O O . 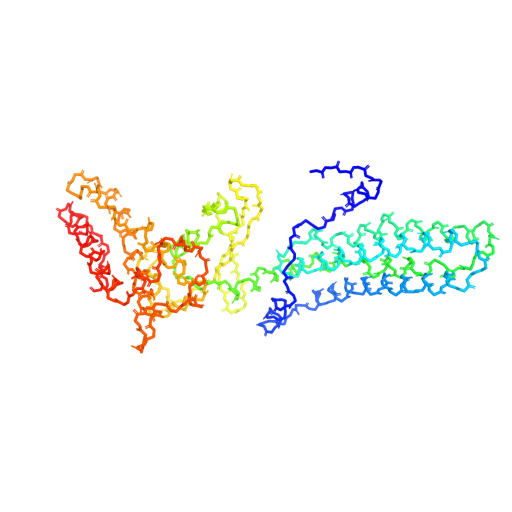ALA A 1 65 ? 30.315 -15.233 -35.599 1.00 72.19 65 ALA A O 1
ATOM 462 N N . VAL A 1 66 ? 28.056 -15.342 -35.500 1.00 72.38 66 VAL A N 1
ATOM 463 C CA . VAL A 1 66 ? 27.900 -16.659 -36.139 1.00 72.38 66 VAL A CA 1
ATOM 464 C C . VAL A 1 66 ? 28.435 -16.666 -37.576 1.00 72.38 66 VAL A C 1
ATOM 466 O O . VAL A 1 66 ? 28.993 -17.670 -38.006 1.00 72.38 66 VAL A O 1
ATOM 469 N N . THR A 1 67 ? 28.328 -15.549 -38.302 1.00 73.44 67 THR A N 1
ATOM 470 C CA . THR A 1 67 ? 28.768 -15.440 -39.706 1.00 73.44 67 THR A CA 1
ATOM 471 C C . THR A 1 67 ? 30.173 -14.859 -39.900 1.00 73.44 67 THR A C 1
ATOM 473 O O . THR A 1 67 ? 30.664 -14.852 -41.021 1.00 73.44 67 THR A O 1
ATOM 476 N N . SER A 1 68 ? 30.817 -14.312 -38.864 1.00 70.31 68 SER A N 1
ATOM 477 C CA . SER A 1 68 ? 32.151 -13.681 -38.982 1.00 70.31 68 SER A CA 1
ATOM 478 C C . SER A 1 68 ? 33.255 -14.726 -39.072 1.00 70.31 68 SER A C 1
ATOM 480 O O . SER A 1 68 ? 33.121 -15.696 -38.360 1.00 70.31 68 SER A O 1
ATOM 482 N N . ASP A 1 69 ? 34.356 -14.543 -39.810 1.00 70.81 69 ASP A N 1
ATOM 483 C CA . ASP A 1 69 ? 35.475 -15.518 -39.908 1.00 70.81 69 ASP A CA 1
ATOM 484 C C . ASP A 1 69 ? 36.503 -15.465 -38.755 1.00 70.81 69 ASP A C 1
ATOM 486 O O . ASP A 1 69 ? 37.602 -16.014 -38.842 1.00 70.81 69 ASP A O 1
ATOM 490 N N . ALA A 1 70 ? 36.169 -14.815 -37.638 1.00 64.50 70 ALA A N 1
ATOM 491 C CA . ALA A 1 70 ? 37.089 -14.663 -36.513 1.00 64.50 70 ALA A CA 1
ATOM 492 C C . ALA A 1 70 ? 37.354 -15.993 -35.763 1.00 64.50 70 ALA A C 1
ATOM 494 O O . ALA A 1 70 ? 36.587 -16.957 -35.839 1.00 64.50 70 ALA A O 1
ATOM 495 N N . GLY A 1 71 ? 38.447 -16.051 -34.992 1.00 65.12 71 GLY A N 1
ATOM 496 C CA . GLY A 1 71 ? 38.771 -17.210 -34.147 1.00 65.12 71 GLY A CA 1
ATOM 497 C C . GLY A 1 71 ? 37.664 -17.549 -33.130 1.00 65.12 71 GLY A C 1
ATOM 498 O O . GLY A 1 71 ? 36.902 -16.678 -32.714 1.00 65.12 71 GLY A O 1
ATOM 499 N N . LEU A 1 72 ? 37.587 -18.817 -32.700 1.00 63.84 72 LEU A N 1
ATOM 500 C CA . LEU A 1 72 ? 36.539 -19.350 -31.802 1.00 63.84 72 LEU A CA 1
ATOM 501 C C . LEU A 1 72 ? 36.359 -18.543 -30.503 1.00 63.84 72 LEU A C 1
ATOM 503 O O . LEU A 1 72 ? 35.236 -18.311 -30.065 1.00 63.84 72 LEU A O 1
ATOM 507 N N . PHE A 1 73 ? 37.458 -18.079 -29.905 1.00 58.28 73 PHE A N 1
ATOM 508 C CA . PHE A 1 73 ? 37.432 -17.332 -28.647 1.00 58.28 73 PHE A CA 1
ATOM 509 C C . PHE A 1 73 ? 36.766 -15.940 -28.775 1.00 58.28 73 PHE A C 1
ATOM 511 O O . PHE A 1 73 ? 35.775 -15.703 -28.076 1.00 58.28 73 PHE A O 1
ATOM 518 N N . PRO A 1 74 ? 37.198 -15.031 -29.680 1.00 61.44 74 PRO A N 1
ATOM 519 C CA . PRO A 1 74 ? 36.497 -13.763 -29.907 1.00 61.44 74 PRO A CA 1
ATOM 520 C C . PRO A 1 74 ? 35.100 -13.931 -30.531 1.00 61.44 74 PRO A C 1
ATOM 522 O O . PRO A 1 74 ? 34.245 -13.082 -30.288 1.00 61.44 74 PRO A O 1
ATOM 525 N N . ARG A 1 75 ? 34.829 -15.026 -31.266 1.00 65.44 75 ARG A N 1
ATOM 526 C CA . ARG A 1 75 ? 33.491 -15.357 -31.804 1.00 65.44 75 ARG A CA 1
ATOM 527 C C . ARG A 1 75 ? 32.443 -15.650 -30.729 1.00 65.44 75 ARG A C 1
ATOM 529 O O . ARG A 1 75 ? 31.265 -15.430 -30.979 1.00 65.44 75 ARG A O 1
ATOM 536 N N . VAL A 1 76 ? 32.836 -16.173 -29.566 1.00 65.75 76 VAL A N 1
ATOM 537 C CA . VAL A 1 76 ? 31.882 -16.636 -28.540 1.00 65.75 76 VAL A CA 1
ATOM 538 C C . VAL A 1 76 ? 31.893 -15.737 -27.307 1.00 65.75 76 VAL A C 1
ATOM 540 O O . VAL A 1 76 ? 30.835 -15.306 -26.855 1.00 65.75 76 VAL A O 1
ATOM 543 N N . LEU A 1 77 ? 33.069 -15.396 -26.773 1.00 72.38 77 LEU A N 1
ATOM 544 C CA . LEU A 1 77 ? 33.154 -14.709 -25.482 1.00 72.38 77 LEU A CA 1
ATOM 545 C C . LEU A 1 77 ? 32.672 -13.250 -25.551 1.00 72.38 77 LEU A C 1
ATOM 547 O O . LEU A 1 77 ? 31.892 -12.812 -24.705 1.00 72.38 77 LEU A O 1
ATOM 551 N N . VAL A 1 78 ? 33.116 -12.499 -26.563 1.00 67.50 78 VAL A N 1
ATOM 552 C CA . VAL A 1 78 ? 32.791 -11.068 -26.708 1.00 67.50 78 VAL A CA 1
ATOM 553 C C . VAL A 1 78 ? 31.292 -10.849 -26.975 1.00 67.50 78 VAL A C 1
ATOM 555 O O . VAL A 1 78 ? 30.693 -10.020 -26.285 1.00 67.50 78 VAL A O 1
ATOM 558 N N . PRO A 1 79 ? 30.636 -11.606 -27.879 1.00 69.88 79 PRO A N 1
ATOM 559 C CA . PRO A 1 79 ? 29.196 -11.492 -28.106 1.00 69.88 79 PRO A CA 1
ATOM 560 C C . PRO A 1 79 ? 28.370 -11.898 -26.890 1.00 69.88 79 PRO A C 1
ATOM 562 O O . PRO A 1 79 ? 27.425 -11.193 -26.558 1.00 69.88 79 PRO A O 1
ATOM 565 N N . VAL A 1 80 ? 28.729 -12.979 -26.187 1.00 74.69 80 VAL A N 1
ATOM 566 C CA . VAL A 1 80 ? 27.984 -13.437 -25.000 1.00 74.69 80 VAL A CA 1
ATOM 567 C C . VAL A 1 80 ? 28.027 -12.394 -23.882 1.00 74.69 80 VAL A C 1
ATOM 569 O O . VAL A 1 80 ? 26.987 -12.072 -23.305 1.00 74.69 80 VAL A O 1
ATOM 572 N N . LEU A 1 81 ? 29.200 -11.813 -23.605 1.00 75.56 81 LEU A N 1
ATOM 573 C CA . LEU A 1 81 ? 29.334 -10.747 -22.608 1.00 75.56 81 LEU A CA 1
ATOM 574 C C . LEU A 1 81 ? 28.553 -9.492 -23.015 1.00 75.56 81 LEU A C 1
ATOM 576 O O . LEU A 1 81 ? 27.825 -8.930 -22.196 1.00 75.56 81 LEU A O 1
ATOM 580 N N . LEU A 1 82 ? 28.658 -9.076 -24.280 1.00 74.44 82 LEU A N 1
ATOM 581 C CA . LEU A 1 82 ? 27.956 -7.899 -24.789 1.00 74.44 82 LEU A CA 1
ATOM 582 C C . LEU A 1 82 ? 26.432 -8.086 -24.753 1.00 74.44 82 LEU A C 1
ATOM 584 O O . LEU A 1 82 ? 25.717 -7.206 -24.284 1.00 74.44 82 LEU A O 1
ATOM 588 N N . VAL A 1 83 ? 25.932 -9.248 -25.174 1.00 76.81 83 VAL A N 1
ATOM 589 C CA . VAL A 1 83 ? 24.508 -9.612 -25.118 1.00 76.81 83 VAL A CA 1
ATOM 590 C C . VAL A 1 83 ? 24.008 -9.626 -23.67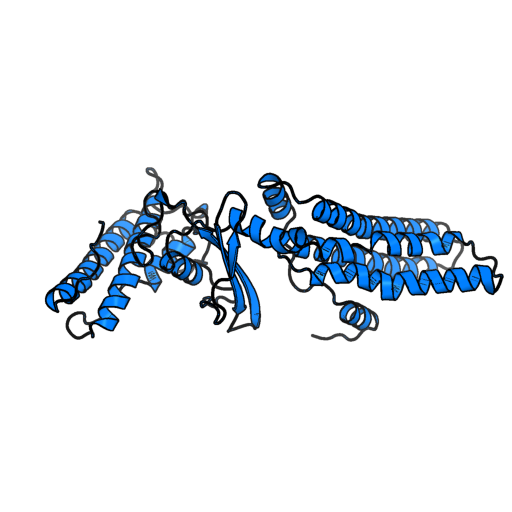6 1.00 76.81 83 VAL A C 1
ATOM 592 O O . VAL A 1 83 ? 22.968 -9.035 -23.392 1.00 76.81 83 VAL A O 1
ATOM 595 N N . GLY A 1 84 ? 24.758 -10.233 -22.750 1.00 76.06 84 GLY A N 1
ATOM 596 C CA . GLY A 1 84 ? 24.414 -10.239 -21.327 1.00 76.06 84 GLY A CA 1
ATOM 597 C C . GLY A 1 84 ? 24.302 -8.826 -20.746 1.00 76.06 84 GLY A C 1
ATOM 598 O O . GLY A 1 84 ? 23.343 -8.524 -20.033 1.00 76.06 84 GLY A O 1
ATOM 599 N N . ILE A 1 85 ? 25.227 -7.932 -21.109 1.00 79.81 85 ILE A N 1
ATOM 600 C CA . ILE A 1 85 ? 25.193 -6.519 -20.711 1.00 79.81 85 ILE A CA 1
ATOM 601 C C . ILE A 1 85 ? 23.971 -5.807 -21.305 1.00 79.81 85 ILE A C 1
ATOM 603 O O . ILE A 1 85 ? 23.251 -5.129 -20.572 1.00 79.81 85 ILE A O 1
ATOM 607 N N . LEU A 1 86 ? 23.703 -5.969 -22.605 1.00 77.06 86 LEU A N 1
ATOM 608 C CA . LEU A 1 86 ? 22.574 -5.325 -23.287 1.00 77.06 86 LEU A CA 1
ATOM 609 C C . LEU A 1 86 ? 21.225 -5.784 -22.717 1.00 77.06 86 LEU A C 1
ATOM 611 O O . LEU A 1 86 ? 20.355 -4.951 -22.462 1.00 77.06 86 LEU A O 1
ATOM 615 N N . LEU A 1 87 ? 21.066 -7.083 -22.449 1.00 78.00 87 LEU A N 1
ATOM 616 C CA . LEU A 1 87 ? 19.871 -7.637 -21.810 1.00 78.00 87 LEU A CA 1
ATOM 617 C C . LEU A 1 87 ? 19.731 -7.168 -20.355 1.00 78.00 87 LEU A C 1
ATOM 619 O O . LEU A 1 87 ? 18.630 -6.833 -19.917 1.00 78.00 87 LEU A O 1
ATOM 623 N N . GLY A 1 88 ? 20.838 -7.078 -19.612 1.00 79.69 88 GLY A N 1
ATOM 624 C CA . GLY A 1 88 ? 20.853 -6.517 -18.260 1.00 79.69 88 GLY A CA 1
ATOM 625 C C . GLY A 1 88 ? 20.415 -5.050 -18.233 1.00 79.69 88 GLY A C 1
ATOM 626 O O . GLY A 1 88 ? 19.555 -4.669 -17.437 1.00 79.69 88 GLY A O 1
ATOM 627 N N . LEU A 1 89 ? 20.943 -4.232 -19.147 1.00 78.81 89 LEU A N 1
ATOM 628 C CA . LEU A 1 89 ? 20.542 -2.834 -19.315 1.00 78.81 89 LEU A CA 1
ATOM 629 C C . LEU A 1 89 ? 19.073 -2.713 -19.734 1.00 78.81 89 LEU A C 1
ATOM 631 O O . LEU A 1 89 ? 18.350 -1.897 -19.166 1.00 78.81 89 LEU A O 1
ATOM 635 N N . ALA A 1 90 ? 18.605 -3.559 -20.655 1.00 78.12 90 ALA A N 1
ATOM 636 C CA . ALA A 1 90 ? 17.202 -3.623 -21.058 1.00 78.12 90 ALA A CA 1
ATOM 637 C C . ALA A 1 90 ? 16.281 -3.908 -19.858 1.00 78.12 90 ALA A C 1
ATOM 639 O O . ALA A 1 90 ? 15.291 -3.202 -19.652 1.00 78.12 90 ALA A O 1
ATOM 640 N N . ALA A 1 91 ? 16.637 -4.883 -19.018 1.00 79.44 91 ALA A N 1
ATOM 641 C CA . ALA A 1 91 ? 15.873 -5.222 -17.821 1.00 79.44 91 ALA A CA 1
ATOM 642 C C . ALA A 1 91 ? 15.840 -4.067 -16.801 1.00 79.44 91 ALA A C 1
ATOM 644 O O . ALA A 1 91 ? 14.794 -3.792 -16.207 1.00 79.44 91 ALA A O 1
ATOM 645 N N . LEU A 1 92 ? 16.959 -3.358 -16.614 1.00 81.25 92 LEU A N 1
ATOM 646 C CA . LEU A 1 92 ? 17.040 -2.186 -15.734 1.00 81.25 92 LEU A CA 1
ATOM 647 C C . LEU A 1 92 ? 16.238 -0.994 -16.276 1.00 81.25 92 LEU A C 1
ATOM 649 O O . LEU A 1 92 ? 15.532 -0.343 -15.504 1.00 81.25 92 LEU A O 1
ATOM 653 N N . CYS A 1 93 ? 16.277 -0.738 -17.586 1.00 77.56 93 CYS A N 1
ATOM 654 C CA . CYS A 1 93 ? 15.455 0.287 -18.231 1.00 77.56 93 CYS A CA 1
ATOM 655 C C . CYS A 1 93 ? 13.962 -0.017 -18.064 1.00 77.56 93 CYS A C 1
ATOM 657 O O . CYS A 1 93 ? 13.212 0.846 -17.606 1.00 77.56 93 CYS A O 1
ATOM 659 N N . LEU A 1 94 ? 13.541 -1.257 -18.335 1.00 78.06 94 LEU A N 1
ATOM 660 C CA . LEU A 1 94 ? 12.157 -1.690 -18.134 1.00 78.06 94 LEU A CA 1
ATOM 661 C C . LEU A 1 94 ? 11.726 -1.530 -16.667 1.00 78.06 94 LEU A C 1
ATOM 663 O O . LEU A 1 94 ? 10.643 -1.017 -16.389 1.00 78.06 94 LEU A O 1
ATOM 667 N N . ARG A 1 95 ? 12.596 -1.891 -15.716 1.00 79.75 95 ARG A N 1
ATOM 668 C CA . ARG A 1 95 ? 12.351 -1.689 -14.280 1.00 79.75 95 ARG A CA 1
ATOM 669 C C . ARG A 1 95 ? 12.154 -0.211 -13.936 1.00 79.75 95 ARG A C 1
ATOM 671 O O . ARG A 1 95 ? 11.230 0.113 -13.192 1.00 79.75 95 ARG A O 1
ATOM 678 N N . GLY A 1 96 ? 12.990 0.678 -14.472 1.00 76.06 96 GLY A N 1
ATOM 679 C CA . GLY A 1 96 ? 12.874 2.125 -14.278 1.00 76.06 96 GLY A CA 1
ATOM 680 C C . GLY A 1 96 ? 11.540 2.679 -14.786 1.00 76.06 96 GLY A C 1
ATOM 681 O O . GLY A 1 96 ? 10.877 3.430 -14.069 1.00 76.06 96 GLY A O 1
ATOM 682 N N . VAL A 1 97 ? 11.106 2.235 -15.972 1.00 74.38 97 VAL A N 1
ATOM 683 C CA . VAL A 1 97 ? 9.807 2.601 -16.567 1.00 74.38 97 VAL A CA 1
ATOM 684 C C . VAL A 1 97 ? 8.646 2.153 -15.682 1.00 74.38 97 VAL A C 1
ATOM 686 O O . VAL A 1 97 ? 7.807 2.975 -15.310 1.00 74.38 97 VAL A O 1
ATOM 689 N N . LEU A 1 98 ? 8.622 0.881 -15.276 1.00 74.25 98 LEU A N 1
ATOM 690 C CA . LEU A 1 98 ? 7.549 0.337 -14.437 1.00 74.25 98 LEU A CA 1
ATOM 691 C C . LEU A 1 98 ? 7.438 1.072 -13.094 1.00 74.25 98 LEU A C 1
ATOM 693 O O . LEU A 1 98 ? 6.336 1.386 -12.641 1.00 74.25 98 LEU A O 1
ATOM 697 N N . ARG A 1 99 ? 8.575 1.384 -12.462 1.00 74.50 99 ARG A N 1
ATOM 698 C CA . ARG A 1 99 ? 8.605 2.086 -11.172 1.00 74.50 99 ARG A CA 1
ATOM 699 C C . ARG A 1 99 ? 8.130 3.527 -11.275 1.00 74.50 99 ARG A C 1
ATOM 701 O O . ARG A 1 99 ? 7.399 3.979 -10.401 1.00 74.50 99 ARG A O 1
ATOM 708 N N . ALA A 1 100 ? 8.486 4.251 -12.325 1.00 71.69 100 ALA A N 1
ATOM 709 C CA . ALA A 1 100 ? 8.008 5.617 -12.469 1.00 71.69 100 ALA A CA 1
ATOM 710 C C . ALA A 1 100 ? 6.508 5.689 -12.774 1.00 71.69 100 ALA A C 1
ATOM 712 O O . ALA A 1 100 ? 5.818 6.526 -12.197 1.00 71.69 100 ALA A O 1
ATOM 713 N N . VAL A 1 101 ? 5.994 4.785 -13.617 1.00 70.31 101 VAL A N 1
ATOM 714 C CA . VAL A 1 101 ? 4.564 4.727 -13.966 1.00 70.31 101 VAL A CA 1
ATOM 715 C C . VAL A 1 101 ? 3.695 4.396 -12.746 1.00 70.31 101 VAL A C 1
ATOM 717 O O . VAL A 1 101 ? 2.601 4.943 -12.623 1.00 70.31 101 VAL A O 1
ATOM 720 N N . HIS A 1 102 ? 4.172 3.538 -11.835 1.00 68.50 102 HIS A N 1
ATOM 721 C CA . HIS A 1 102 ? 3.374 3.069 -10.693 1.00 68.50 102 HIS A CA 1
ATOM 722 C C . HIS A 1 102 ? 3.689 3.687 -9.347 1.00 68.50 102 HIS A C 1
ATOM 724 O O . HIS A 1 102 ? 2.780 3.912 -8.557 1.00 68.50 102 HIS A O 1
ATOM 730 N N . LEU A 1 103 ? 4.967 3.894 -9.058 1.00 66.06 103 LEU A N 1
ATOM 731 C CA . LEU A 1 103 ? 5.426 4.363 -7.753 1.00 66.06 103 LEU A CA 1
ATOM 732 C C . LEU A 1 103 ? 5.719 5.866 -7.775 1.00 66.06 103 LEU A C 1
ATOM 734 O O . LEU A 1 103 ? 5.969 6.464 -6.730 1.00 66.06 103 LEU A O 1
ATOM 738 N N . GLY A 1 104 ? 5.724 6.485 -8.961 1.00 65.94 104 GLY A N 1
ATOM 739 C CA . GLY A 1 104 ? 6.146 7.873 -9.125 1.00 65.94 104 GLY A CA 1
ATOM 740 C C . GLY A 1 104 ? 7.627 8.087 -8.883 1.00 65.94 104 GLY A C 1
ATOM 741 O O . GLY A 1 104 ? 8.062 9.217 -8.662 1.00 65.94 104 GLY A O 1
ATOM 742 N N . ASP A 1 105 ? 8.410 7.010 -8.940 1.00 69.88 105 ASP A N 1
ATOM 743 C CA . ASP A 1 105 ? 9.860 7.054 -8.845 1.00 69.88 105 ASP A CA 1
ATOM 744 C C . ASP A 1 105 ? 10.450 7.613 -10.148 1.00 69.88 105 ASP A C 1
ATOM 746 O O . ASP A 1 105 ? 10.985 6.903 -10.999 1.00 69.88 105 ASP A O 1
ATOM 750 N N . THR A 1 106 ? 10.321 8.929 -10.320 1.00 69.38 106 THR A N 1
ATOM 751 C CA . THR A 1 106 ? 10.834 9.662 -11.487 1.00 69.38 106 THR A CA 1
ATOM 752 C C . THR A 1 106 ? 12.358 9.598 -11.597 1.00 69.38 106 THR A C 1
ATOM 754 O O . THR A 1 106 ? 12.898 9.865 -12.671 1.00 69.38 106 THR A O 1
ATOM 757 N N . ARG A 1 107 ? 13.071 9.205 -10.527 1.00 69.50 107 ARG A N 1
ATOM 758 C CA . ARG A 1 107 ? 14.519 8.953 -10.568 1.00 69.50 107 ARG A CA 1
ATOM 759 C C . ARG A 1 107 ? 14.829 7.704 -11.390 1.00 69.50 107 ARG A C 1
ATOM 761 O O . ARG A 1 107 ? 15.768 7.739 -12.178 1.00 69.50 107 ARG A O 1
ATOM 768 N N . GLY A 1 108 ? 13.998 6.663 -11.295 1.00 68.19 108 GLY A N 1
ATOM 769 C CA . GLY A 1 108 ? 14.146 5.428 -12.073 1.00 68.19 108 GLY A CA 1
ATOM 770 C C . GLY A 1 108 ? 14.102 5.637 -13.591 1.00 68.19 108 GLY A C 1
ATOM 771 O O . GLY A 1 108 ? 14.796 4.942 -14.327 1.00 68.19 108 GLY A O 1
ATOM 772 N N . LEU A 1 109 ? 13.365 6.641 -14.074 1.00 66.12 109 LEU A N 1
ATOM 773 C CA . LEU A 1 109 ? 13.338 7.003 -15.496 1.00 66.12 109 LEU A CA 1
ATOM 774 C C . LEU A 1 109 ? 14.485 7.917 -15.949 1.00 66.12 109 LEU A C 1
ATOM 776 O O . LEU A 1 109 ? 14.685 8.096 -17.150 1.00 66.12 109 LEU A O 1
ATOM 780 N N . ARG A 1 110 ? 15.275 8.470 -15.020 1.00 73.75 110 ARG A N 1
ATOM 781 C CA . ARG A 1 110 ? 16.513 9.181 -15.375 1.00 73.75 110 ARG A CA 1
ATOM 782 C C . ARG A 1 110 ? 17.618 8.212 -15.780 1.00 73.75 110 ARG A C 1
ATOM 784 O O . ARG A 1 110 ? 18.526 8.616 -16.501 1.00 73.75 110 ARG A O 1
ATOM 791 N N . PHE A 1 111 ? 17.531 6.950 -15.360 1.00 77.38 111 PHE A N 1
ATOM 792 C CA . PHE A 1 111 ? 18.500 5.920 -15.717 1.00 77.38 111 PHE A CA 1
ATOM 793 C C . PHE A 1 111 ? 18.624 5.740 -17.245 1.00 77.38 111 PHE A C 1
ATOM 795 O O . PHE A 1 111 ? 19.730 5.948 -17.739 1.00 77.38 111 PHE A O 1
ATOM 802 N N . PRO A 1 112 ? 17.540 5.511 -18.022 1.00 72.62 112 PRO A N 1
ATOM 803 C CA . PRO A 1 112 ? 17.597 5.522 -19.487 1.00 72.62 112 PRO A CA 1
ATOM 804 C C . PRO A 1 112 ? 18.283 6.771 -20.063 1.00 72.62 112 PRO A C 1
ATOM 806 O O . PRO A 1 112 ? 19.229 6.660 -20.838 1.00 72.62 112 PRO A O 1
ATOM 809 N N . SER A 1 113 ? 17.889 7.968 -19.613 1.00 71.44 113 SER A N 1
ATOM 810 C CA . SER A 1 113 ? 18.474 9.220 -20.118 1.00 71.44 113 SER A CA 1
ATOM 811 C C . SER A 1 113 ? 19.964 9.382 -19.795 1.00 71.44 113 SER A C 1
ATOM 813 O O . SER A 1 113 ? 20.717 9.935 -20.592 1.00 71.44 113 SER A O 1
ATOM 815 N N . ARG A 1 114 ? 20.416 8.861 -18.649 1.00 76.44 114 ARG A N 1
ATOM 816 C CA . ARG A 1 114 ? 21.828 8.868 -18.252 1.00 76.44 114 ARG A CA 1
ATOM 817 C C . ARG A 1 114 ? 22.632 7.834 -19.022 1.00 76.44 114 ARG A C 1
ATOM 819 O O . ARG A 1 114 ? 23.744 8.142 -19.426 1.00 76.44 114 ARG A O 1
ATOM 826 N N . VAL A 1 115 ? 22.071 6.654 -19.285 1.00 73.56 115 VAL A N 1
ATOM 827 C CA . VAL A 1 115 ? 22.686 5.667 -20.186 1.00 73.56 115 VAL A CA 1
ATOM 828 C C . VAL A 1 115 ? 22.853 6.272 -21.583 1.00 73.56 115 VAL A C 1
ATOM 830 O O . VAL A 1 115 ? 23.928 6.162 -22.167 1.00 73.56 115 VAL A O 1
ATOM 833 N N . ALA A 1 116 ? 21.855 7.012 -22.075 1.00 71.81 116 ALA A N 1
ATOM 834 C CA . ALA A 1 116 ? 21.977 7.766 -23.320 1.00 71.81 116 ALA A CA 1
ATOM 835 C C . ALA A 1 116 ? 23.121 8.781 -23.283 1.00 71.81 116 ALA A C 1
ATOM 837 O O . ALA A 1 116 ? 23.981 8.769 -24.159 1.00 71.81 116 ALA A O 1
ATOM 838 N N . GLY A 1 117 ? 23.131 9.655 -22.275 1.00 70.56 117 GLY A N 1
ATOM 839 C CA . GLY A 1 117 ? 24.094 10.751 -22.189 1.00 70.56 117 GLY A CA 1
ATOM 840 C C . GLY A 1 117 ? 25.529 10.305 -21.906 1.00 70.56 117 GLY A C 1
ATOM 841 O O . GLY A 1 117 ? 26.459 10.931 -22.398 1.00 70.56 117 GLY A O 1
ATOM 842 N N . ILE A 1 118 ? 25.719 9.230 -21.136 1.00 72.50 118 ILE A N 1
ATOM 843 C CA . ILE A 1 118 ? 27.044 8.750 -20.710 1.00 72.50 118 ILE A CA 1
ATOM 844 C C . ILE A 1 118 ? 27.618 7.735 -21.704 1.00 72.50 118 ILE A C 1
ATOM 846 O O . ILE A 1 118 ? 28.831 7.673 -21.876 1.00 72.50 118 ILE A O 1
ATOM 850 N N . VAL A 1 119 ? 26.769 6.940 -22.364 1.00 72.56 119 VAL A N 1
ATOM 851 C CA . VAL A 1 119 ? 27.217 5.843 -23.237 1.00 72.56 119 VAL A CA 1
ATOM 852 C C . VAL A 1 119 ? 26.858 6.111 -24.693 1.00 72.56 119 VAL A C 1
ATOM 854 O O . VAL A 1 119 ? 27.746 6.185 -25.537 1.00 72.56 119 VAL A O 1
ATOM 857 N N . CYS A 1 120 ? 25.574 6.281 -25.016 1.00 74.31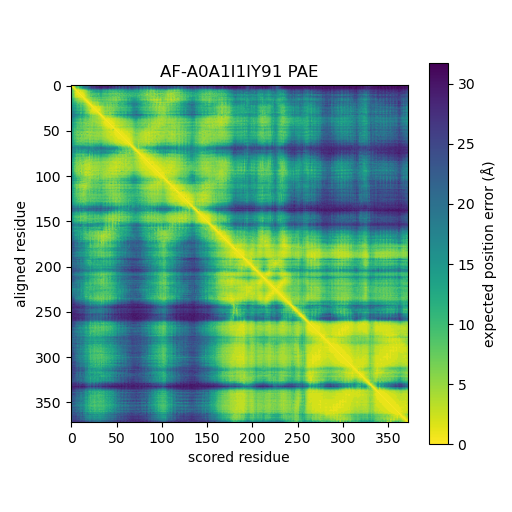 120 CYS A N 1
ATOM 858 C CA . CYS A 1 120 ? 25.138 6.334 -26.415 1.00 74.31 120 CYS A CA 1
ATOM 859 C C . CYS A 1 120 ? 25.635 7.585 -27.150 1.00 74.31 120 CYS A C 1
ATOM 861 O O . CYS A 1 120 ? 26.142 7.464 -28.260 1.00 74.31 120 CYS A O 1
ATOM 863 N N . VAL A 1 121 ? 25.528 8.769 -26.542 1.00 75.19 121 VAL A N 1
ATOM 864 C CA . VAL A 1 121 ? 25.946 10.037 -27.161 1.00 75.19 121 VAL A CA 1
ATOM 865 C C . VAL A 1 121 ? 27.468 10.101 -27.356 1.00 75.19 121 VAL A C 1
ATOM 867 O O . VAL A 1 121 ? 27.886 10.392 -28.478 1.00 75.19 121 VAL A O 1
ATOM 870 N N . PRO A 1 122 ? 28.318 9.772 -26.359 1.00 79.25 122 PRO A N 1
ATOM 871 C CA . PRO A 1 122 ? 29.767 9.786 -26.550 1.00 79.25 122 PRO A CA 1
ATOM 872 C C . PRO A 1 122 ? 30.246 8.740 -27.557 1.00 79.25 122 PRO A C 1
ATOM 874 O O . PRO A 1 122 ? 31.104 9.046 -28.380 1.00 79.25 122 PRO A O 1
ATOM 877 N N . VAL A 1 123 ? 29.669 7.531 -27.549 1.00 77.00 123 VAL A N 1
ATOM 878 C CA . VAL A 1 123 ? 30.026 6.480 -28.517 1.00 77.00 123 VAL A CA 1
ATOM 879 C C . VAL A 1 123 ? 29.577 6.857 -29.928 1.00 77.00 123 VAL A C 1
ATOM 881 O O . VAL A 1 123 ? 30.364 6.729 -30.863 1.00 77.00 123 VAL A O 1
ATOM 884 N N . ALA A 1 124 ? 28.357 7.381 -30.099 1.00 74.25 124 ALA A N 1
ATOM 885 C CA . ALA A 1 124 ? 27.890 7.879 -31.393 1.00 74.25 124 ALA A CA 1
ATOM 886 C C . ALA A 1 124 ? 28.780 9.021 -31.904 1.00 74.25 124 ALA A C 1
ATOM 888 O O . ALA A 1 124 ? 29.226 8.982 -33.046 1.00 74.25 124 ALA A O 1
ATOM 889 N N . GLY A 1 125 ? 29.084 10.004 -31.050 1.00 78.00 125 GLY A N 1
ATOM 890 C CA . GLY A 1 125 ? 29.950 11.133 -31.388 1.00 78.00 125 GLY A CA 1
ATOM 891 C C . GLY A 1 125 ? 31.368 10.697 -31.753 1.00 78.00 125 GLY A C 1
ATOM 892 O O . GLY A 1 125 ? 31.912 11.169 -32.749 1.00 78.00 125 GLY A O 1
ATOM 893 N N . PHE A 1 126 ? 31.939 9.743 -31.012 1.00 79.62 126 PHE A N 1
ATOM 894 C CA . PHE A 1 126 ? 33.238 9.155 -31.331 1.00 79.62 126 PHE A CA 1
ATOM 895 C C . PHE A 1 126 ? 33.217 8.433 -32.680 1.00 79.62 126 PHE A C 1
ATOM 897 O O . PHE A 1 126 ? 34.100 8.671 -33.495 1.00 79.62 126 PHE A O 1
ATOM 904 N N . LEU A 1 127 ? 32.211 7.596 -32.952 1.00 75.00 127 LEU A N 1
ATOM 905 C CA . LEU A 1 127 ? 32.096 6.872 -34.223 1.00 75.00 127 LEU A CA 1
ATOM 906 C C . LEU A 1 127 ? 31.896 7.823 -35.410 1.00 75.00 127 LEU A C 1
ATOM 908 O O . LEU A 1 127 ? 32.510 7.629 -36.458 1.00 75.00 127 LEU A O 1
ATOM 912 N N . VAL A 1 128 ? 31.096 8.880 -35.250 1.00 75.94 128 VAL A N 1
ATOM 913 C CA . VAL A 1 128 ? 30.922 9.923 -36.274 1.00 75.94 128 VAL A CA 1
ATOM 914 C C . VAL A 1 128 ? 32.236 10.666 -36.515 1.00 75.94 128 VAL A C 1
ATOM 916 O O . VAL A 1 128 ? 32.653 10.800 -37.660 1.00 75.94 128 VAL A O 1
ATOM 919 N N . PHE A 1 129 ? 32.940 11.083 -35.460 1.00 78.81 129 PHE A N 1
ATOM 920 C CA . PHE A 1 129 ? 34.259 11.709 -35.582 1.00 78.81 129 PHE A CA 1
ATOM 921 C C . PHE A 1 129 ? 35.273 10.774 -36.263 1.00 78.81 129 PHE A C 1
ATOM 923 O O . PHE A 1 129 ? 35.989 11.167 -37.182 1.00 78.81 129 PHE A O 1
ATOM 930 N N . TRP A 1 130 ? 35.311 9.509 -35.854 1.00 72.38 130 TRP A N 1
ATOM 931 C CA . TRP A 1 130 ? 36.258 8.515 -36.351 1.00 72.38 130 TRP A CA 1
ATOM 932 C C . TRP A 1 130 ? 36.045 8.153 -37.827 1.00 72.38 130 TRP A C 1
ATOM 934 O O . TRP A 1 130 ? 37.006 7.864 -38.538 1.00 72.38 130 TRP A O 1
ATOM 944 N N . THR A 1 131 ? 34.799 8.186 -38.298 1.00 73.44 131 THR A N 1
ATOM 945 C CA . THR A 1 131 ? 34.449 7.896 -39.696 1.00 73.44 131 THR A CA 1
ATOM 946 C C . THR A 1 131 ? 34.564 9.136 -40.579 1.00 73.44 131 THR A C 1
ATOM 948 O O . THR A 1 131 ? 35.265 9.105 -41.585 1.00 73.44 131 THR A O 1
ATOM 951 N N . GLN A 1 132 ? 33.947 10.250 -40.178 1.00 76.50 132 GLN A N 1
ATOM 952 C CA . GLN A 1 132 ? 33.830 11.454 -41.008 1.00 76.50 132 GLN A CA 1
ATOM 953 C C . GLN A 1 132 ? 35.069 12.353 -40.957 1.00 76.50 132 GLN A C 1
ATOM 955 O O . GLN A 1 132 ? 35.422 12.961 -41.961 1.00 76.50 132 GLN A O 1
ATOM 960 N N . VAL A 1 133 ? 35.746 12.449 -39.806 1.00 75.12 133 VAL A N 1
ATOM 961 C CA . VAL A 1 133 ? 36.893 13.364 -39.632 1.00 75.12 133 VAL A CA 1
ATOM 962 C C . VAL A 1 133 ? 38.222 12.653 -39.871 1.00 75.12 133 VAL A C 1
ATOM 964 O O . VAL A 1 133 ? 39.147 13.236 -40.427 1.00 75.12 133 VAL A O 1
ATOM 967 N N . ARG A 1 134 ? 38.335 11.384 -39.464 1.00 77.06 134 ARG A N 1
ATOM 968 C CA . ARG A 1 134 ? 39.565 10.584 -39.619 1.00 77.06 134 ARG A CA 1
ATOM 969 C C . ARG A 1 134 ? 39.601 9.739 -40.899 1.00 77.06 134 ARG A C 1
ATOM 971 O O . ARG A 1 134 ? 40.623 9.111 -41.151 1.00 77.06 134 ARG A O 1
ATOM 978 N N . GLY A 1 135 ? 38.522 9.721 -41.688 1.00 67.44 135 GLY A N 1
ATOM 979 C CA . GLY A 1 135 ? 38.472 9.058 -42.996 1.00 67.44 135 GLY A CA 1
ATOM 980 C C . GLY A 1 135 ? 38.578 7.531 -42.950 1.00 67.44 135 GLY A C 1
ATOM 981 O O . GLY A 1 135 ? 38.967 6.917 -43.940 1.00 67.44 135 GLY A O 1
ATOM 982 N N . ASN A 1 136 ? 38.276 6.901 -41.809 1.00 66.00 136 ASN A N 1
ATOM 983 C CA . ASN A 1 136 ? 38.304 5.443 -41.718 1.00 66.00 136 ASN A CA 1
ATOM 984 C C . ASN A 1 136 ? 37.120 4.820 -42.478 1.00 66.00 136 ASN A C 1
ATOM 986 O O . ASN A 1 136 ? 36.001 5.318 -42.360 1.00 66.00 136 ASN A O 1
ATOM 990 N N . PRO A 1 137 ? 37.317 3.673 -43.156 1.00 57.31 137 PRO A N 1
ATOM 991 C CA . PRO A 1 137 ? 36.303 3.022 -43.994 1.00 57.31 137 PRO A CA 1
ATOM 992 C C . PRO A 1 137 ? 35.178 2.333 -43.202 1.00 57.31 137 PRO A C 1
ATOM 994 O O . PRO A 1 137 ? 34.390 1.579 -43.765 1.00 57.31 137 PRO A O 1
ATOM 997 N N . VAL A 1 138 ? 35.108 2.542 -41.885 1.00 57.31 138 VAL A N 1
ATOM 998 C CA . VAL A 1 138 ? 34.038 1.984 -41.056 1.00 57.31 138 VAL A CA 1
ATOM 999 C C . VAL A 1 138 ? 32.722 2.631 -41.492 1.00 57.31 138 VAL A C 1
ATOM 1001 O O . VAL A 1 138 ? 32.608 3.855 -41.515 1.00 57.31 138 VAL A O 1
ATOM 1004 N N . GLU A 1 139 ? 31.725 1.824 -41.858 1.00 60.84 139 GLU A N 1
ATOM 1005 C CA . GLU A 1 139 ? 30.445 2.347 -42.334 1.00 60.84 139 GLU A CA 1
ATOM 1006 C C . GLU A 1 139 ? 29.787 3.259 -41.285 1.00 60.84 139 GLU A C 1
ATOM 1008 O O . GLU A 1 139 ? 29.607 2.879 -40.124 1.00 60.84 139 GLU A O 1
ATOM 1013 N N . ALA A 1 140 ? 29.332 4.442 -41.712 1.00 58.91 140 ALA A N 1
ATOM 1014 C CA . ALA A 1 140 ? 28.550 5.366 -40.883 1.00 58.91 140 ALA A CA 1
ATOM 1015 C C . ALA A 1 140 ? 27.277 4.713 -40.293 1.00 58.91 140 ALA A C 1
ATOM 1017 O O . ALA A 1 140 ? 26.745 5.171 -39.278 1.00 58.91 140 ALA A O 1
ATOM 1018 N N . SER A 1 141 ? 26.836 3.591 -40.878 1.00 63.59 141 SER A N 1
ATOM 1019 C CA . SER A 1 141 ? 25.779 2.711 -40.372 1.00 63.59 141 SER A CA 1
ATOM 1020 C C . SER A 1 141 ? 26.034 2.223 -38.935 1.00 63.59 141 SER A C 1
ATOM 1022 O O . SER A 1 141 ? 25.078 1.951 -38.213 1.00 63.59 141 SER A O 1
ATOM 1024 N N . MET A 1 142 ? 27.289 2.186 -38.465 1.00 65.69 142 MET A N 1
ATOM 1025 C CA . MET A 1 142 ? 27.631 1.796 -37.091 1.00 65.69 142 MET A CA 1
ATOM 1026 C C . MET A 1 142 ? 27.262 2.843 -36.030 1.00 65.69 142 MET A C 1
ATOM 1028 O O . MET A 1 142 ? 27.094 2.484 -34.866 1.00 65.69 142 MET A O 1
ATOM 1032 N N . ALA A 1 143 ? 27.101 4.118 -36.401 1.00 67.25 143 ALA A N 1
ATOM 1033 C CA . ALA A 1 143 ? 26.664 5.170 -35.478 1.00 67.25 143 ALA A CA 1
ATOM 1034 C C . ALA A 1 143 ? 25.132 5.208 -35.310 1.00 67.25 143 ALA A C 1
ATOM 1036 O O . ALA A 1 143 ? 24.630 5.643 -34.270 1.00 67.25 143 ALA A O 1
ATOM 1037 N N . ALA A 1 144 ? 24.385 4.714 -36.305 1.00 69.25 144 ALA A N 1
ATOM 1038 C CA . ALA A 1 144 ? 22.923 4.758 -36.333 1.00 69.25 144 ALA A CA 1
ATOM 1039 C C . ALA A 1 144 ? 22.241 4.076 -35.124 1.00 69.25 144 ALA A C 1
ATOM 1041 O O . ALA A 1 144 ? 21.320 4.680 -34.571 1.00 69.25 144 ALA A O 1
ATOM 1042 N N . PRO A 1 145 ? 22.689 2.902 -34.624 1.00 67.88 145 PRO A N 1
ATOM 1043 C CA . PRO A 1 145 ? 22.103 2.280 -33.436 1.00 67.88 145 PRO A CA 1
ATOM 1044 C C . PRO A 1 145 ? 22.251 3.145 -32.181 1.00 67.88 145 PRO A C 1
ATOM 1046 O O . PRO A 1 145 ? 21.323 3.234 -31.381 1.00 67.88 145 PRO A O 1
ATOM 1049 N N . PHE A 1 146 ? 23.395 3.818 -32.017 1.00 72.50 146 PHE A N 1
ATOM 1050 C CA . PHE A 1 146 ? 23.672 4.661 -30.853 1.00 72.50 146 PHE A CA 1
ATOM 1051 C C . PHE A 1 146 ? 22.935 6.001 -30.920 1.00 72.50 146 PHE A C 1
ATOM 1053 O O . PHE A 1 146 ? 22.441 6.469 -29.897 1.00 72.50 146 PHE A O 1
ATOM 1060 N N . ALA A 1 147 ? 22.791 6.583 -32.114 1.00 71.00 147 ALA A N 1
ATOM 1061 C CA . ALA A 1 147 ? 21.966 7.771 -32.333 1.00 71.00 147 ALA A CA 1
ATOM 1062 C C . ALA A 1 147 ? 20.468 7.475 -32.120 1.00 71.00 147 ALA A C 1
ATOM 1064 O O . ALA A 1 147 ? 19.775 8.232 -31.440 1.00 71.00 147 ALA A O 1
ATOM 1065 N N . PHE A 1 148 ? 19.978 6.339 -32.627 1.00 73.94 148 PHE A N 1
ATOM 1066 C CA . PHE A 1 148 ? 18.609 5.872 -32.396 1.00 73.94 148 PHE A CA 1
ATOM 1067 C C . PHE A 1 148 ? 18.341 5.605 -30.908 1.00 73.94 148 PHE A C 1
ATOM 1069 O O . PHE A 1 148 ? 17.328 6.050 -30.362 1.00 73.94 148 PHE A O 1
ATOM 1076 N N . LEU A 1 149 ? 19.277 4.944 -30.216 1.00 70.56 149 LEU A N 1
ATOM 1077 C CA . LEU A 1 149 ? 19.221 4.779 -28.765 1.00 70.56 149 LEU A CA 1
ATOM 1078 C C . LEU A 1 149 ? 19.189 6.143 -28.063 1.00 70.56 149 LEU A C 1
ATOM 1080 O O . LEU A 1 149 ? 18.299 6.376 -27.258 1.00 70.56 149 LEU A O 1
ATOM 1084 N N . ALA A 1 150 ? 20.065 7.090 -28.406 1.00 71.88 150 ALA A N 1
ATOM 1085 C CA . ALA A 1 150 ? 20.072 8.416 -27.782 1.00 71.88 150 ALA A CA 1
ATOM 1086 C C . ALA A 1 150 ? 18.727 9.163 -27.915 1.00 71.88 150 ALA A C 1
ATOM 1088 O O . ALA A 1 150 ? 18.270 9.770 -26.946 1.00 71.88 150 ALA A O 1
ATOM 1089 N N . LEU A 1 151 ? 18.067 9.070 -29.075 1.00 70.50 151 LEU A N 1
ATOM 1090 C CA . LEU A 1 151 ? 16.759 9.690 -29.326 1.00 70.50 151 LEU A CA 1
ATOM 1091 C C . LEU A 1 151 ? 15.616 8.999 -28.568 1.00 70.50 151 LEU A C 1
ATOM 1093 O O . LEU A 1 151 ? 14.785 9.667 -27.955 1.00 70.50 151 LEU A O 1
ATOM 1097 N N . THR A 1 152 ? 15.581 7.664 -28.566 1.00 67.06 152 THR A N 1
ATOM 1098 C CA . THR A 1 152 ? 14.561 6.887 -27.829 1.00 67.06 152 THR A CA 1
ATOM 1099 C C . THR A 1 152 ? 14.691 7.030 -26.308 1.00 67.06 152 THR A C 1
ATOM 1101 O O . THR A 1 152 ? 13.713 6.875 -25.578 1.00 67.06 152 THR A O 1
ATOM 1104 N N . LEU A 1 153 ? 15.881 7.398 -25.828 1.00 65.19 153 LEU A N 1
ATOM 1105 C CA . LEU A 1 153 ? 16.238 7.541 -24.419 1.00 65.19 153 LEU A CA 1
ATOM 1106 C C . LEU A 1 153 ? 16.048 8.958 -23.848 1.00 65.19 153 LEU A C 1
ATOM 1108 O O . LEU A 1 153 ? 16.452 9.196 -22.707 1.00 65.19 153 LEU A O 1
ATOM 1112 N N . LEU A 1 154 ? 15.412 9.892 -24.571 1.00 66.69 154 LEU A N 1
ATOM 1113 C CA . LEU A 1 154 ? 15.201 11.273 -24.106 1.00 66.69 154 LEU A CA 1
ATOM 1114 C C . LEU A 1 154 ? 13.759 11.580 -23.612 1.00 66.69 154 LEU A C 1
ATOM 1116 O O . LEU A 1 154 ? 13.164 12.566 -24.043 1.00 66.69 154 LEU A O 1
ATOM 1120 N N . PRO A 1 155 ? 13.155 10.818 -22.669 1.00 63.25 155 PRO A N 1
ATOM 1121 C CA . PRO A 1 155 ? 11.826 11.141 -22.145 1.00 63.25 155 PRO A CA 1
ATOM 1122 C C . PRO A 1 155 ? 11.847 12.283 -21.112 1.00 63.25 155 PRO A C 1
ATOM 1124 O O . PRO A 1 155 ? 10.791 12.716 -20.663 1.00 63.25 155 PRO A O 1
ATOM 1127 N N . VAL A 1 156 ? 13.020 12.788 -20.713 1.00 59.62 156 VAL A N 1
ATOM 1128 C CA . VAL A 1 156 ? 13.213 13.755 -19.612 1.00 59.62 156 VAL A CA 1
ATOM 1129 C C . VAL A 1 156 ? 12.221 14.935 -19.601 1.00 59.62 156 VAL A C 1
ATOM 1131 O O . VAL A 1 156 ? 11.639 15.175 -18.540 1.00 59.62 156 VAL A O 1
ATOM 1134 N N . PRO A 1 157 ? 11.957 15.648 -20.716 1.00 60.41 157 PRO A N 1
ATOM 1135 C CA . PRO A 1 157 ? 10.995 16.753 -20.703 1.00 60.41 157 PRO A CA 1
ATOM 1136 C C . PRO A 1 157 ? 9.550 16.285 -20.470 1.00 60.41 157 PRO A C 1
ATOM 1138 O O . PRO A 1 157 ? 8.796 16.948 -19.760 1.00 60.41 157 PRO A O 1
ATOM 1141 N N . LEU A 1 158 ? 9.172 15.106 -20.977 1.00 65.44 158 LEU A N 1
ATOM 1142 C CA . LEU A 1 158 ? 7.842 14.524 -20.758 1.00 65.44 158 LEU A CA 1
ATOM 1143 C C . LEU A 1 158 ? 7.632 14.138 -19.288 1.00 65.44 158 LEU A C 1
ATOM 1145 O O . LEU A 1 158 ? 6.530 14.248 -18.760 1.00 65.44 158 LEU A O 1
ATOM 1149 N N . LEU A 1 159 ? 8.702 13.739 -18.600 1.00 62.97 159 LEU A N 1
ATOM 1150 C CA . LEU A 1 159 ? 8.673 13.324 -17.193 1.00 62.97 159 LEU A CA 1
ATOM 1151 C C . LEU A 1 159 ? 8.642 14.483 -16.205 1.00 62.97 159 LEU A C 1
ATOM 1153 O O . LEU A 1 159 ? 8.262 14.305 -15.047 1.00 62.97 159 LEU A O 1
ATOM 1157 N N . ALA A 1 160 ? 9.008 15.676 -16.665 1.00 60.28 160 ALA A N 1
ATOM 1158 C CA . ALA A 1 160 ? 8.820 16.905 -15.917 1.00 60.28 160 ALA A CA 1
ATOM 1159 C C . ALA A 1 160 ? 7.360 17.398 -15.966 1.00 60.28 160 ALA A C 1
ATOM 1161 O O . ALA A 1 160 ? 7.002 18.297 -15.200 1.00 60.28 160 ALA A O 1
ATOM 1162 N N . ALA A 1 161 ? 6.490 16.813 -16.799 1.00 68.94 161 ALA A N 1
ATOM 1163 C CA . ALA A 1 161 ? 5.093 17.220 -16.868 1.00 68.94 161 ALA A CA 1
ATOM 1164 C C . ALA A 1 161 ? 4.392 17.038 -15.500 1.00 68.94 161 ALA A C 1
ATOM 1166 O O . ALA A 1 161 ? 4.480 15.963 -14.897 1.00 68.94 161 ALA A O 1
ATOM 1167 N N . PRO A 1 162 ? 3.660 18.050 -14.993 1.00 71.12 162 PRO A N 1
ATOM 1168 C CA . PRO A 1 162 ? 2.923 17.946 -13.730 1.00 71.12 162 PRO A CA 1
ATOM 1169 C C . PRO A 1 162 ? 1.965 16.746 -13.685 1.00 71.12 162 PRO A C 1
ATOM 1171 O O . PRO A 1 162 ? 1.890 16.057 -12.670 1.00 71.12 162 PRO A O 1
ATOM 1174 N N . ALA A 1 163 ? 1.309 16.438 -14.810 1.00 68.50 163 ALA A N 1
ATOM 1175 C CA . ALA A 1 163 ? 0.411 15.290 -14.946 1.00 68.50 163 ALA A CA 1
ATOM 1176 C C . ALA A 1 163 ? 1.119 13.943 -14.714 1.00 68.50 163 ALA A C 1
ATOM 1178 O O . ALA A 1 163 ? 0.561 13.050 -14.086 1.00 68.50 163 ALA A O 1
ATOM 1179 N N . VAL A 1 164 ? 2.373 13.804 -15.159 1.00 68.50 164 VAL A N 1
ATOM 1180 C CA . VAL A 1 164 ? 3.176 12.587 -14.950 1.00 68.50 164 VAL A CA 1
ATOM 1181 C C . VAL A 1 164 ? 3.583 12.437 -13.484 1.00 68.50 164 VAL A C 1
ATOM 1183 O O . VAL A 1 164 ? 3.639 11.323 -12.975 1.00 68.50 164 VAL A O 1
ATOM 1186 N N . ARG A 1 165 ? 3.820 13.550 -12.780 1.00 71.25 165 ARG A N 1
ATOM 1187 C CA . ARG A 1 165 ? 4.184 13.538 -11.355 1.00 71.25 165 ARG A CA 1
ATOM 1188 C C . ARG A 1 165 ? 3.004 13.229 -10.432 1.00 71.25 165 ARG A C 1
ATOM 1190 O O . ARG A 1 165 ? 3.211 12.606 -9.396 1.00 71.25 165 ARG A O 1
ATOM 1197 N N . ARG A 1 166 ? 1.787 13.631 -10.810 1.00 73.19 166 ARG A N 1
ATOM 1198 C CA . ARG A 1 166 ? 0.557 13.373 -10.036 1.00 73.19 166 ARG A CA 1
ATOM 1199 C C . ARG A 1 166 ? -0.070 12.010 -10.326 1.00 73.19 166 ARG A C 1
ATOM 1201 O O . ARG A 1 166 ? -0.645 11.408 -9.426 1.00 73.19 166 ARG A O 1
ATOM 1208 N N . TRP A 1 167 ? 0.115 11.481 -11.537 1.00 75.25 167 TRP A N 1
ATOM 1209 C CA . TRP A 1 167 ? -0.458 10.205 -11.976 1.00 75.25 167 TRP A CA 1
ATOM 1210 C C . TRP A 1 167 ? -0.294 9.018 -11.005 1.00 75.25 167 TRP A C 1
ATOM 1212 O O . TRP A 1 167 ? -1.287 8.347 -10.733 1.00 75.25 167 TRP A O 1
ATOM 1222 N N . PRO A 1 168 ? 0.902 8.728 -10.457 1.00 72.88 168 PRO A N 1
ATOM 1223 C CA . PRO A 1 168 ? 1.094 7.591 -9.557 1.00 72.88 168 PRO A CA 1
ATOM 1224 C C . PRO A 1 168 ? 0.229 7.736 -8.311 1.00 72.88 168 PRO A C 1
ATOM 1226 O O . PRO A 1 168 ? -0.418 6.793 -7.878 1.00 72.88 168 PRO A O 1
ATOM 1229 N N . THR A 1 169 ? 0.178 8.952 -7.783 1.00 73.75 169 THR A N 1
ATOM 1230 C CA . THR A 1 169 ? -0.599 9.326 -6.613 1.00 73.75 169 THR A CA 1
ATOM 1231 C C . THR A 1 169 ? -2.105 9.201 -6.885 1.00 73.75 169 THR A C 1
ATOM 1233 O O . THR A 1 169 ? -2.820 8.640 -6.064 1.00 73.75 169 THR A O 1
ATOM 1236 N N . GLU A 1 170 ? -2.579 9.609 -8.066 1.00 73.62 170 GLU A N 1
ATOM 1237 C CA . GLU A 1 170 ? -3.982 9.465 -8.500 1.00 73.62 170 GLU A CA 1
ATOM 1238 C C . GLU A 1 170 ? -4.387 7.996 -8.752 1.00 73.62 170 GLU A C 1
ATOM 1240 O O . GLU A 1 170 ? -5.481 7.568 -8.386 1.00 73.62 170 GLU A O 1
ATOM 1245 N N . VAL A 1 171 ? -3.507 7.180 -9.343 1.00 71.06 171 VAL A N 1
ATOM 1246 C CA . VAL A 1 171 ? -3.754 5.736 -9.526 1.00 71.06 171 VAL A CA 1
ATOM 1247 C C . VAL A 1 171 ? -3.749 5.008 -8.187 1.00 71.06 171 VAL A C 1
ATOM 1249 O O . VAL A 1 171 ? -4.584 4.129 -7.960 1.00 71.06 171 VAL A O 1
ATOM 1252 N N . LEU A 1 172 ? -2.822 5.364 -7.297 1.00 68.94 172 LEU A N 1
ATOM 1253 C CA . LEU A 1 172 ? -2.785 4.827 -5.945 1.00 68.94 172 LEU A CA 1
ATOM 1254 C C . LEU A 1 172 ? -4.017 5.260 -5.146 1.00 68.94 172 LEU A C 1
ATOM 1256 O O . LEU A 1 172 ? -4.537 4.433 -4.414 1.00 68.94 172 LEU A O 1
ATOM 1260 N N . LEU A 1 173 ? -4.554 6.469 -5.350 1.00 73.50 173 LEU A N 1
ATOM 1261 C CA . LEU A 1 173 ? -5.796 6.933 -4.718 1.00 73.50 173 LEU A CA 1
ATOM 1262 C C . LEU A 1 173 ? -6.990 6.033 -5.054 1.00 73.50 173 LEU A C 1
ATOM 1264 O O . LEU A 1 173 ? -7.805 5.718 -4.196 1.00 73.50 173 LEU A O 1
ATOM 1268 N N . ARG A 1 174 ? -7.076 5.533 -6.289 1.00 71.19 174 ARG A N 1
ATOM 1269 C CA . ARG A 1 174 ? -8.163 4.625 -6.696 1.00 71.19 174 ARG A CA 1
ATOM 1270 C C . ARG A 1 174 ? -8.012 3.201 -6.167 1.00 71.19 174 ARG A C 1
ATOM 1272 O O . ARG A 1 174 ? -9.006 2.484 -6.083 1.00 71.19 174 ARG A O 1
ATOM 1279 N N . ARG A 1 175 ? -6.783 2.784 -5.850 1.00 66.88 175 ARG A N 1
ATOM 1280 C CA . ARG A 1 175 ? -6.479 1.465 -5.267 1.00 66.88 175 ARG A CA 1
ATOM 1281 C C . ARG A 1 175 ? -6.378 1.475 -3.751 1.00 66.88 175 ARG A C 1
ATOM 1283 O O . ARG A 1 175 ? -6.413 0.406 -3.146 1.00 66.88 175 ARG A O 1
ATOM 1290 N N . GLY A 1 176 ? -6.151 2.647 -3.174 1.00 69.94 176 GLY A N 1
ATOM 1291 C CA . GLY A 1 176 ? -6.057 2.843 -1.745 1.00 69.94 176 GLY A CA 1
ATOM 1292 C C . GLY A 1 176 ? -7.387 2.487 -1.092 1.00 69.94 176 GLY A C 1
ATOM 1293 O O . GLY A 1 176 ? -8.436 2.649 -1.725 1.00 69.94 176 GLY A O 1
ATOM 1294 N N . PRO A 1 177 ? -7.357 1.986 0.151 1.00 75.00 177 PRO A N 1
ATOM 1295 C CA . PRO A 1 177 ? -8.580 1.812 0.907 1.00 75.00 177 PRO A CA 1
ATOM 1296 C C . PRO A 1 177 ? -9.296 3.156 1.033 1.00 75.00 177 PRO A C 1
ATOM 1298 O O . PRO A 1 177 ? -8.664 4.208 1.192 1.00 75.00 177 PRO A O 1
ATOM 1301 N N . THR A 1 178 ? -10.619 3.106 0.944 1.00 77.44 178 THR A N 1
ATOM 1302 C CA . THR A 1 178 ? -11.459 4.246 1.287 1.00 77.44 178 THR A CA 1
ATOM 1303 C C . THR A 1 178 ? -11.498 4.377 2.805 1.00 77.44 178 THR A C 1
ATOM 1305 O O . THR A 1 178 ? -11.782 3.393 3.485 1.00 77.44 178 THR A O 1
ATOM 1308 N N . VAL A 1 179 ? -11.189 5.568 3.312 1.00 76.56 179 VAL A N 1
ATOM 1309 C CA . VAL A 1 179 ? -11.164 5.906 4.733 1.00 76.56 179 VAL A CA 1
ATOM 1310 C C . VAL A 1 179 ? -12.150 7.022 5.050 1.00 76.56 179 VAL A C 1
ATOM 1312 O O . VAL A 1 179 ? -12.337 7.955 4.272 1.00 76.56 179 VAL A O 1
ATOM 1315 N N . ARG A 1 180 ? -12.786 6.930 6.210 1.00 75.00 180 ARG A N 1
ATOM 1316 C CA . ARG A 1 180 ? -13.826 7.850 6.684 1.00 75.00 180 ARG A CA 1
ATOM 1317 C C . ARG A 1 180 ? -13.293 8.857 7.697 1.00 75.00 180 ARG A C 1
ATOM 1319 O O . ARG A 1 180 ? -13.869 9.930 7.837 1.00 75.00 180 ARG A O 1
ATOM 1326 N N . SER A 1 181 ? -12.217 8.501 8.397 1.00 73.88 181 SER A N 1
ATOM 1327 C CA . SER A 1 181 ? -11.664 9.259 9.518 1.00 73.88 181 SER A CA 1
ATOM 1328 C C . SER A 1 181 ? -10.144 9.096 9.616 1.00 73.88 181 SER A C 1
ATOM 1330 O O . SER A 1 181 ? -9.558 8.165 9.051 1.00 73.88 181 SER A O 1
ATOM 1332 N N . GLY A 1 182 ? -9.488 9.984 10.371 1.00 75.19 182 GLY A N 1
ATOM 1333 C CA . GLY A 1 182 ? -8.060 9.842 10.680 1.00 75.19 182 GLY A CA 1
ATOM 1334 C C . GLY A 1 182 ? -7.763 8.573 11.489 1.00 75.19 182 GLY A C 1
ATOM 1335 O O . GLY A 1 182 ? -6.681 7.993 11.374 1.00 75.19 182 GLY A O 1
ATOM 1336 N N . TRP A 1 183 ? -8.751 8.092 12.247 1.00 75.38 183 TRP A N 1
ATOM 1337 C CA . TRP A 1 183 ? -8.656 6.860 13.024 1.00 75.38 183 TRP A CA 1
ATOM 1338 C C . TRP A 1 183 ? -8.599 5.607 12.159 1.00 75.38 183 TRP A C 1
ATOM 1340 O O . TRP A 1 183 ? -7.804 4.706 12.431 1.00 75.38 183 TRP A O 1
ATOM 1350 N N . GLU A 1 184 ? -9.358 5.568 11.063 1.00 76.88 184 GLU A N 1
ATOM 1351 C CA . GLU A 1 184 ? -9.238 4.472 10.103 1.00 76.88 184 GLU A CA 1
ATOM 1352 C C . GLU A 1 184 ? -7.852 4.449 9.458 1.00 76.88 184 GLU A C 1
ATOM 1354 O O . GLU A 1 184 ? -7.240 3.386 9.366 1.00 76.88 184 GLU A O 1
ATOM 1359 N N . VAL A 1 185 ? -7.309 5.613 9.082 1.00 79.25 185 VAL A N 1
ATOM 1360 C CA . VAL A 1 185 ? -5.934 5.719 8.564 1.00 79.25 185 VAL A CA 1
ATOM 1361 C C . VAL A 1 185 ? -4.936 5.134 9.563 1.00 79.25 185 VAL A C 1
ATOM 1363 O O . VAL A 1 185 ? -4.089 4.326 9.180 1.00 79.25 185 VAL A O 1
ATOM 1366 N N . TRP A 1 186 ? -5.054 5.490 10.845 1.00 81.62 186 TRP A N 1
ATOM 1367 C CA . TRP A 1 186 ? -4.204 4.941 11.898 1.00 81.62 186 TRP A CA 1
ATOM 1368 C C . TRP A 1 186 ? -4.341 3.416 12.011 1.00 81.62 186 TRP A C 1
ATOM 1370 O O . TRP A 1 186 ? -3.330 2.713 11.981 1.00 81.62 186 TRP A O 1
ATOM 1380 N N . ALA A 1 187 ? -5.564 2.884 12.051 1.00 79.62 187 ALA A N 1
ATOM 1381 C CA . ALA A 1 187 ? -5.803 1.445 12.144 1.00 79.62 187 ALA A CA 1
ATOM 1382 C C . ALA A 1 187 ? -5.247 0.687 10.926 1.00 79.62 187 ALA A C 1
ATOM 1384 O O . ALA A 1 187 ? -4.628 -0.365 11.082 1.00 79.62 187 ALA A O 1
ATOM 1385 N N . PHE A 1 188 ? -5.373 1.237 9.715 1.00 80.81 188 PHE A N 1
ATOM 1386 C CA . PHE A 1 188 ? -4.755 0.665 8.516 1.00 80.81 188 PHE A CA 1
ATOM 1387 C C . PHE A 1 188 ? -3.225 0.611 8.610 1.00 80.81 188 PHE A C 1
ATOM 1389 O O . PHE A 1 188 ? -2.624 -0.348 8.125 1.00 80.81 188 PHE A O 1
ATOM 1396 N N . LEU A 1 189 ? -2.584 1.613 9.218 1.00 81.06 189 LEU A N 1
ATOM 1397 C CA . LEU A 1 189 ? -1.131 1.628 9.417 1.00 81.06 189 LEU A CA 1
ATOM 1398 C C . LEU A 1 189 ? -0.669 0.623 10.477 1.00 81.06 189 LEU A C 1
ATOM 1400 O O . LEU A 1 189 ? 0.397 0.026 10.314 1.00 81.06 189 LEU A O 1
ATOM 1404 N N . GLN A 1 190 ? -1.481 0.394 11.514 1.00 82.69 190 GLN A N 1
ATOM 1405 C CA . GLN A 1 190 ? -1.267 -0.692 12.478 1.00 82.69 190 GLN A CA 1
ATOM 1406 C C . GLN A 1 190 ? -1.400 -2.058 11.793 1.00 82.69 190 GLN A C 1
ATOM 1408 O O . GLN A 1 190 ? -0.544 -2.926 11.928 1.00 82.69 190 GLN A O 1
ATOM 1413 N N . ALA A 1 191 ? -2.440 -2.219 10.974 1.00 80.50 191 ALA A N 1
ATOM 1414 C CA . ALA A 1 191 ? -2.767 -3.455 10.277 1.00 80.50 191 ALA A CA 1
ATOM 1415 C C . ALA A 1 191 ? -1.880 -3.772 9.064 1.00 80.50 191 ALA A C 1
ATOM 1417 O O . ALA A 1 191 ? -1.961 -4.873 8.531 1.00 80.50 191 ALA A O 1
ATOM 1418 N N . ARG A 1 192 ? -1.039 -2.851 8.592 1.00 77.19 192 ARG A N 1
ATOM 1419 C CA . ARG A 1 192 ? -0.139 -3.087 7.454 1.00 77.19 192 ARG A CA 1
ATOM 1420 C C . ARG A 1 192 ? 1.273 -2.613 7.784 1.00 77.19 192 ARG A C 1
ATOM 1422 O O . ARG A 1 192 ? 1.680 -1.539 7.328 1.00 77.19 192 ARG A O 1
ATOM 1429 N N . PRO A 1 193 ? 2.049 -3.403 8.546 1.00 72.00 193 PRO A N 1
ATOM 1430 C CA . PRO A 1 193 ? 3.419 -3.066 8.844 1.00 72.00 193 PRO A CA 1
ATOM 1431 C C . PRO A 1 193 ? 4.222 -2.986 7.552 1.00 72.00 193 PRO A C 1
ATOM 1433 O O . PRO A 1 193 ? 3.935 -3.618 6.530 1.00 72.00 193 PRO A O 1
ATOM 1436 N N . HIS A 1 194 ? 5.299 -2.221 7.625 1.00 75.38 194 HIS A N 1
ATOM 1437 C CA . HIS A 1 194 ? 6.337 -2.242 6.620 1.00 75.38 194 HIS A CA 1
ATOM 1438 C C . HIS A 1 194 ? 6.820 -3.682 6.375 1.00 75.38 194 HIS A C 1
ATOM 1440 O O . HIS A 1 194 ? 6.753 -4.531 7.260 1.00 75.38 194 HIS A O 1
ATOM 1446 N N . ARG A 1 195 ? 7.412 -3.960 5.207 1.00 72.56 195 ARG A N 1
ATOM 1447 C CA . ARG A 1 195 ? 7.910 -5.306 4.842 1.00 72.56 195 ARG A CA 1
ATOM 1448 C C . ARG A 1 195 ? 8.876 -5.932 5.859 1.00 72.56 195 ARG A C 1
ATOM 1450 O O . ARG A 1 195 ? 9.054 -7.141 5.857 1.00 72.56 195 ARG A O 1
ATOM 1457 N N . CYS A 1 196 ? 9.510 -5.122 6.707 1.00 71.31 196 CYS A N 1
ATOM 1458 C CA . CYS A 1 196 ? 10.375 -5.579 7.801 1.00 71.31 196 CYS A CA 1
ATOM 1459 C C . CYS A 1 196 ? 9.621 -5.889 9.114 1.00 71.31 196 CYS A C 1
ATOM 1461 O O . CYS A 1 196 ? 10.256 -6.053 10.154 1.00 71.31 196 CYS A O 1
ATOM 1463 N N . GLY A 1 197 ? 8.285 -5.907 9.090 1.00 73.19 197 GLY A N 1
ATOM 1464 C CA . GLY A 1 197 ? 7.412 -6.121 10.247 1.00 73.19 197 GLY A CA 1
ATOM 1465 C C . GLY A 1 197 ? 7.229 -4.896 11.149 1.00 73.19 197 GLY A C 1
ATOM 1466 O O . GLY A 1 197 ? 6.558 -4.991 12.166 1.00 73.19 197 GLY A O 1
ATOM 1467 N N . GLN A 1 198 ? 7.823 -3.747 10.813 1.00 81.50 198 GLN A N 1
ATOM 1468 C CA . GLN A 1 198 ? 7.696 -2.527 11.611 1.00 81.50 198 GLN A CA 1
ATOM 1469 C C . GLN A 1 198 ? 6.364 -1.825 11.334 1.00 81.50 198 GLN A C 1
ATOM 1471 O O . GLN A 1 198 ? 6.099 -1.463 10.187 1.00 81.50 198 GLN A O 1
ATOM 1476 N N . VAL A 1 199 ? 5.583 -1.555 12.381 1.00 78.62 199 VAL A N 1
ATOM 1477 C CA . VAL A 1 199 ? 4.404 -0.682 12.300 1.00 78.62 199 VAL A CA 1
ATOM 1478 C C . VAL A 1 199 ? 4.821 0.702 11.810 1.00 78.62 199 VAL A C 1
ATOM 1480 O O . VAL A 1 199 ? 5.790 1.293 12.302 1.00 78.62 199 VAL A O 1
ATOM 1483 N N . LEU A 1 200 ? 4.100 1.207 10.813 1.00 78.00 200 LEU A N 1
ATOM 1484 C CA . LEU A 1 200 ? 4.330 2.536 10.270 1.00 78.00 200 LEU A CA 1
ATOM 1485 C C . LEU A 1 200 ? 3.640 3.573 11.161 1.00 78.00 200 LEU A C 1
ATOM 1487 O O . LEU A 1 200 ? 2.447 3.479 11.422 1.00 78.00 200 LEU A O 1
ATOM 1491 N N . ALA A 1 201 ? 4.390 4.573 11.617 1.00 71.69 201 ALA A N 1
ATOM 1492 C CA . ALA A 1 201 ? 3.821 5.749 12.268 1.00 71.69 201 ALA A CA 1
ATOM 1493 C C . ALA A 1 201 ? 3.452 6.807 11.220 1.00 71.69 201 ALA A C 1
ATOM 1495 O O . ALA A 1 201 ? 4.034 6.826 10.129 1.00 71.69 201 ALA A O 1
ATOM 1496 N N . LEU A 1 202 ? 2.537 7.719 11.568 1.00 71.56 202 LEU A N 1
ATOM 1497 C CA . LEU A 1 202 ? 2.334 8.924 10.767 1.00 71.56 202 LEU A CA 1
ATOM 1498 C C . LEU A 1 202 ? 3.665 9.695 10.663 1.00 71.56 202 LEU A C 1
ATOM 1500 O O . LEU A 1 202 ? 4.314 9.938 11.683 1.00 71.56 202 LEU A O 1
ATOM 1504 N N . PRO A 1 203 ? 4.107 10.058 9.447 1.00 71.31 203 PRO A N 1
ATOM 1505 C CA . PRO A 1 203 ? 5.344 10.794 9.262 1.00 71.31 203 PRO A CA 1
ATOM 1506 C C . PRO A 1 203 ? 5.211 12.221 9.826 1.00 71.31 203 PRO A C 1
ATOM 1508 O O . PRO A 1 203 ? 4.127 12.804 9.773 1.00 71.31 203 PRO A O 1
ATOM 1511 N N . PRO A 1 204 ? 6.313 12.834 10.298 1.00 63.31 204 PRO A N 1
ATOM 1512 C CA . PRO A 1 204 ? 6.304 14.186 10.871 1.00 63.31 204 PRO A CA 1
ATOM 1513 C C . PRO A 1 204 ? 5.887 15.284 9.876 1.00 63.31 204 PRO A C 1
ATOM 1515 O O . PRO A 1 204 ? 5.495 16.366 10.292 1.00 63.31 204 PRO A O 1
ATOM 1518 N N . GLY A 1 205 ? 5.938 15.010 8.566 1.00 64.75 205 GLY A N 1
ATOM 1519 C CA . GLY A 1 205 ? 5.411 15.891 7.516 1.00 64.75 205 GLY A CA 1
ATOM 1520 C C . GLY A 1 205 ? 3.907 15.743 7.251 1.00 64.75 205 GLY A C 1
ATOM 1521 O O . GLY A 1 205 ? 3.388 16.404 6.357 1.00 64.75 205 GLY A O 1
ATOM 1522 N N . GLY A 1 206 ? 3.216 14.876 7.996 1.00 71.38 206 GLY A N 1
ATOM 1523 C CA . GLY A 1 206 ? 1.793 14.607 7.827 1.00 71.38 206 GLY A CA 1
ATOM 1524 C C . GLY A 1 206 ? 1.448 13.877 6.527 1.00 71.38 206 GLY A C 1
ATOM 1525 O O . GLY A 1 206 ? 2.306 13.320 5.836 1.00 71.38 206 GLY A O 1
ATOM 1526 N N . ALA A 1 207 ? 0.154 13.851 6.219 1.00 79.25 207 ALA A N 1
ATOM 1527 C CA . ALA A 1 207 ? -0.366 13.291 4.981 1.00 79.25 207 ALA A CA 1
ATOM 1528 C C . ALA A 1 207 ? -0.416 14.362 3.888 1.00 79.25 207 ALA A C 1
ATOM 1530 O O . ALA A 1 207 ? -0.980 15.434 4.091 1.00 79.25 207 ALA A O 1
ATOM 1531 N N . GLU A 1 208 ? 0.171 14.073 2.727 1.00 82.88 208 GLU A N 1
ATOM 1532 C CA . GLU A 1 208 ? 0.085 14.940 1.554 1.00 82.88 208 GLU A CA 1
ATOM 1533 C C . GLU A 1 208 ? -1.321 14.794 0.953 1.00 82.88 208 GLU A C 1
ATOM 1535 O O . GLU A 1 208 ? -1.683 13.675 0.579 1.00 82.88 208 GLU A O 1
ATOM 1540 N N . PRO A 1 209 ? -2.134 15.862 0.863 1.00 82.88 209 PRO A N 1
ATOM 1541 C CA . PRO A 1 209 ? -3.468 15.775 0.286 1.00 82.88 209 PRO A CA 1
ATOM 1542 C C . PRO A 1 209 ? -3.381 15.558 -1.223 1.00 82.88 209 PRO A C 1
ATOM 1544 O O . PRO A 1 209 ? -2.555 16.148 -1.923 1.00 82.88 209 PRO A O 1
ATOM 1547 N N . VAL A 1 210 ? -4.260 14.706 -1.736 1.00 81.25 210 VAL A N 1
ATOM 1548 C CA . VAL A 1 210 ? -4.290 14.312 -3.142 1.00 81.25 210 VAL A CA 1
ATOM 1549 C C . VAL A 1 210 ? -5.728 14.302 -3.602 1.00 81.25 210 VAL A C 1
ATOM 1551 O O . VAL A 1 210 ? -6.592 13.706 -2.970 1.00 81.25 210 VAL A O 1
ATOM 1554 N N . ALA A 1 211 ? -5.978 14.946 -4.731 1.00 82.00 211 ALA A N 1
ATOM 1555 C CA . ALA A 1 211 ? -7.282 14.946 -5.358 1.00 82.00 211 ALA A CA 1
ATOM 1556 C C . ALA A 1 211 ? -7.151 14.554 -6.823 1.00 82.00 211 ALA A C 1
ATOM 1558 O O . ALA A 1 211 ? -6.191 14.911 -7.511 1.00 82.00 211 ALA A O 1
ATOM 1559 N N . ASP A 1 212 ? -8.145 13.816 -7.277 1.00 76.81 212 ASP A N 1
ATOM 1560 C CA . ASP A 1 212 ? -8.411 13.507 -8.662 1.00 76.81 212 ASP A CA 1
ATOM 1561 C C . ASP A 1 212 ? -9.812 14.052 -9.018 1.00 76.81 212 ASP A C 1
ATOM 1563 O O . ASP A 1 212 ? -10.492 14.621 -8.165 1.00 76.81 212 ASP A O 1
ATOM 1567 N N . ALA A 1 213 ? -10.236 13.969 -10.282 1.00 72.81 213 ALA A N 1
ATOM 1568 C CA . ALA A 1 213 ? -11.517 14.552 -10.701 1.00 72.81 213 ALA A CA 1
ATOM 1569 C C . ALA A 1 213 ? -12.756 13.926 -10.015 1.00 72.81 213 ALA A C 1
ATOM 1571 O O . ALA A 1 213 ? -13.832 14.511 -10.063 1.00 72.81 213 ALA A O 1
ATOM 1572 N N . GLU A 1 214 ? -12.617 12.746 -9.406 1.00 74.00 214 GLU A N 1
ATOM 1573 C CA . GLU A 1 214 ? -13.699 11.934 -8.838 1.00 74.00 214 GLU A CA 1
ATOM 1574 C C . GLU A 1 214 ? -13.500 11.611 -7.343 1.00 74.00 214 GLU A C 1
ATOM 1576 O O . GLU A 1 214 ? -14.452 11.211 -6.676 1.00 74.00 214 GLU A O 1
ATOM 1581 N N . ARG A 1 215 ? -12.278 11.726 -6.804 1.00 78.44 215 ARG A N 1
ATOM 1582 C CA . ARG A 1 215 ? -11.920 11.341 -5.431 1.00 78.44 215 ARG A CA 1
ATOM 1583 C C . ARG A 1 215 ? -10.910 12.297 -4.813 1.00 78.44 215 ARG A C 1
ATOM 1585 O O . ARG A 1 215 ? -9.986 12.760 -5.475 1.00 78.44 215 ARG A O 1
ATOM 1592 N N . THR A 1 216 ? -11.024 12.497 -3.507 1.00 85.12 216 THR A N 1
ATOM 1593 C CA . THR A 1 216 ? -9.987 13.115 -2.671 1.00 85.12 216 THR A CA 1
ATOM 1594 C C . THR A 1 216 ? -9.370 12.068 -1.754 1.00 85.12 216 THR A C 1
ATOM 1596 O O . THR A 1 216 ? -9.876 10.951 -1.655 1.00 85.12 216 THR A O 1
ATOM 1599 N N . GLY A 1 217 ? -8.251 12.394 -1.122 1.00 86.88 217 GLY A N 1
ATOM 1600 C CA . GLY A 1 217 ? -7.620 11.570 -0.106 1.00 86.88 217 GLY A CA 1
ATOM 1601 C C . GLY A 1 217 ? -6.226 12.062 0.225 1.00 86.88 217 GLY A C 1
ATOM 1602 O O . GLY A 1 217 ? -5.904 13.238 0.037 1.00 86.88 217 GLY A O 1
ATOM 1603 N N . ALA A 1 218 ? -5.385 11.158 0.713 1.00 84.94 218 ALA A N 1
ATOM 1604 C CA . ALA A 1 218 ? -4.062 11.522 1.184 1.00 84.94 218 ALA A CA 1
ATOM 1605 C C . ALA A 1 218 ? -3.011 10.444 0.921 1.00 84.94 218 ALA A C 1
ATOM 1607 O O . ALA A 1 218 ? -3.296 9.244 0.857 1.00 84.94 218 ALA A O 1
ATOM 1608 N N . VAL A 1 219 ? -1.761 10.885 0.795 1.00 84.00 219 VAL A N 1
ATOM 1609 C CA . VAL A 1 219 ? -0.590 10.023 0.676 1.00 84.00 219 VAL A CA 1
ATOM 1610 C C . VAL A 1 219 ? 0.370 10.270 1.823 1.00 84.00 219 VAL A C 1
ATOM 1612 O O . VAL A 1 219 ? 0.838 11.379 2.055 1.00 84.00 219 VAL A O 1
ATOM 1615 N N . LEU A 1 220 ? 0.709 9.189 2.512 1.00 82.81 220 LEU A N 1
ATOM 1616 C CA . LEU A 1 220 ? 1.744 9.148 3.530 1.00 82.81 220 LEU A CA 1
ATOM 1617 C C . LEU A 1 220 ? 3.036 8.662 2.884 1.00 82.81 220 LEU A C 1
ATOM 1619 O O . LEU A 1 220 ? 3.095 7.536 2.382 1.00 82.81 220 LEU A O 1
ATOM 1623 N N . ARG A 1 221 ? 4.076 9.498 2.905 1.00 81.94 221 ARG A N 1
ATOM 1624 C CA . ARG A 1 221 ? 5.427 9.136 2.458 1.00 81.94 221 ARG A CA 1
ATOM 1625 C C . ARG A 1 221 ? 6.402 9.292 3.614 1.00 81.94 221 ARG A C 1
ATOM 1627 O O . ARG A 1 221 ? 6.392 10.307 4.303 1.00 81.94 221 ARG A O 1
ATOM 1634 N N . GLY A 1 222 ? 7.277 8.314 3.794 1.00 79.88 222 GLY A N 1
ATOM 1635 C CA . GLY A 1 222 ? 8.292 8.364 4.839 1.00 79.88 222 GLY A CA 1
ATOM 1636 C C . GLY A 1 222 ? 9.364 7.305 4.652 1.00 79.88 222 GLY A C 1
ATOM 1637 O O . GLY A 1 222 ? 9.350 6.553 3.679 1.00 79.88 222 GLY A O 1
ATOM 1638 N N . ALA A 1 223 ? 10.297 7.245 5.596 1.00 80.19 223 ALA A N 1
ATOM 1639 C CA . ALA A 1 223 ? 11.243 6.145 5.722 1.00 80.19 223 ALA A CA 1
ATOM 1640 C C . ALA A 1 223 ? 10.836 5.271 6.911 1.00 80.19 223 ALA A C 1
ATOM 1642 O O . ALA A 1 223 ? 10.440 5.780 7.959 1.00 80.19 223 ALA A O 1
ATOM 1643 N N . CYS A 1 224 ? 10.913 3.952 6.754 1.00 81.12 224 CYS A N 1
ATOM 1644 C CA . CYS A 1 224 ? 10.661 3.025 7.847 1.00 81.12 224 CYS A CA 1
ATOM 1645 C C . CYS A 1 224 ? 11.697 3.257 8.965 1.00 81.12 224 CYS A C 1
ATOM 1647 O O . CYS A 1 224 ? 12.894 3.162 8.681 1.00 81.12 224 CYS A O 1
ATOM 1649 N N . PRO A 1 225 ? 11.285 3.475 10.229 1.00 79.81 225 PRO A N 1
ATOM 1650 C CA . PRO A 1 225 ? 12.223 3.776 11.313 1.00 79.81 225 PRO A CA 1
ATOM 1651 C C . PRO A 1 225 ? 13.168 2.607 11.625 1.00 79.81 225 PRO A C 1
ATOM 1653 O O . PRO A 1 225 ? 14.259 2.817 12.139 1.00 79.81 225 PRO A O 1
ATOM 1656 N N . ARG A 1 226 ? 12.778 1.372 11.281 1.00 82.50 226 ARG A N 1
ATOM 1657 C CA . ARG A 1 226 ? 13.583 0.172 11.541 1.00 82.50 226 ARG A CA 1
ATOM 1658 C C . ARG A 1 226 ? 14.613 -0.124 10.456 1.00 82.50 226 ARG A C 1
ATOM 1660 O O . ARG A 1 226 ? 15.721 -0.536 10.770 1.00 82.50 226 ARG A O 1
ATOM 1667 N N . CYS A 1 227 ? 14.244 -0.002 9.181 1.00 81.38 227 CYS A N 1
ATOM 1668 C CA . CYS A 1 227 ? 15.104 -0.440 8.074 1.00 81.38 227 CYS A CA 1
ATOM 1669 C C . CYS A 1 227 ? 15.480 0.671 7.088 1.00 81.38 227 CYS A C 1
ATOM 1671 O O . CYS A 1 227 ? 16.088 0.379 6.061 1.00 81.38 227 CYS A O 1
ATOM 1673 N N . GLY A 1 228 ? 15.066 1.916 7.338 1.00 78.38 228 GLY A N 1
ATOM 1674 C CA . GLY A 1 228 ? 15.371 3.085 6.505 1.00 78.38 228 GLY A CA 1
ATOM 1675 C C . GLY A 1 228 ? 14.752 3.072 5.103 1.00 78.38 228 GLY A C 1
ATOM 1676 O O . GLY A 1 228 ? 14.925 4.024 4.350 1.00 78.38 228 GLY A O 1
ATOM 1677 N N . GLN A 1 229 ? 14.027 2.012 4.734 1.00 75.75 229 GLN A N 1
ATOM 1678 C CA . GLN A 1 229 ? 13.440 1.877 3.403 1.00 75.75 229 GLN A CA 1
ATOM 1679 C C . GLN A 1 229 ? 12.271 2.853 3.233 1.00 75.75 229 GLN A C 1
ATOM 1681 O O . GLN A 1 229 ? 11.458 2.986 4.155 1.00 75.75 229 GLN A O 1
ATOM 1686 N N . PRO A 1 230 ? 12.163 3.524 2.076 1.00 74.44 230 PRO A N 1
ATOM 1687 C CA . PRO A 1 230 ? 11.060 4.429 1.815 1.00 74.44 230 PRO A CA 1
ATOM 1688 C C . PRO A 1 230 ? 9.746 3.653 1.684 1.00 74.44 230 PRO A C 1
ATOM 1690 O O . PRO A 1 230 ? 9.698 2.584 1.072 1.00 74.44 230 PRO A O 1
ATOM 1693 N N . TYR A 1 231 ? 8.669 4.223 2.212 1.00 75.38 231 TYR A N 1
ATOM 1694 C CA . TYR A 1 231 ? 7.312 3.723 2.045 1.00 75.38 231 TYR A CA 1
ATOM 1695 C C . TYR A 1 231 ? 6.399 4.819 1.490 1.00 75.38 231 TYR A C 1
ATOM 1697 O O . TYR A 1 231 ? 6.621 6.012 1.707 1.00 75.38 231 TYR A O 1
ATOM 1705 N N . ALA A 1 232 ? 5.365 4.394 0.767 1.00 78.19 232 ALA A N 1
ATOM 1706 C CA . ALA A 1 232 ? 4.269 5.240 0.322 1.00 78.19 232 ALA A CA 1
ATOM 1707 C C . ALA A 1 232 ? 2.957 4.477 0.528 1.00 78.19 232 ALA A C 1
ATOM 1709 O O . ALA A 1 232 ? 2.805 3.371 0.008 1.00 78.19 232 ALA A O 1
ATOM 1710 N N . VAL A 1 233 ? 2.036 5.054 1.298 1.00 78.06 233 VAL A N 1
ATOM 1711 C CA . VAL A 1 233 ? 0.692 4.509 1.526 1.00 78.06 233 VAL A CA 1
ATOM 1712 C C . VAL A 1 233 ? -0.323 5.567 1.122 1.00 78.06 233 VAL A C 1
ATOM 1714 O O . VAL A 1 233 ? -0.127 6.748 1.396 1.00 78.06 233 VAL A O 1
ATOM 1717 N N . THR A 1 234 ? -1.387 5.157 0.443 1.00 80.00 234 THR A N 1
ATOM 1718 C CA . THR A 1 234 ? -2.411 6.063 -0.082 1.00 80.00 234 THR A CA 1
ATOM 1719 C C . THR A 1 234 ? -3.778 5.648 0.423 1.00 80.00 234 THR A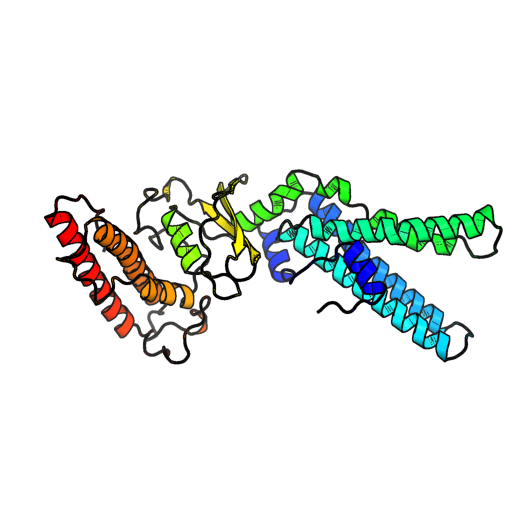 C 1
ATOM 1721 O O . THR A 1 234 ? -4.082 4.457 0.437 1.00 80.00 234 THR A O 1
ATOM 1724 N N . PHE A 1 235 ? -4.592 6.635 0.777 1.00 81.56 235 PHE A N 1
ATOM 1725 C CA . PHE A 1 235 ? -5.962 6.476 1.246 1.00 81.56 235 PHE A CA 1
ATOM 1726 C C . PHE A 1 235 ? -6.866 7.380 0.421 1.00 81.56 235 PHE A C 1
ATOM 1728 O O . PHE A 1 235 ? -6.476 8.510 0.127 1.00 81.56 235 PHE A O 1
ATOM 1735 N N . ALA A 1 236 ? -8.041 6.889 0.043 1.00 82.62 236 ALA A N 1
ATOM 1736 C CA . ALA A 1 236 ? -9.089 7.717 -0.546 1.00 82.62 236 ALA A CA 1
ATOM 1737 C C . ALA A 1 236 ? -10.066 8.143 0.539 1.00 82.62 236 ALA A C 1
ATOM 1739 O O . ALA A 1 236 ? -10.462 7.309 1.339 1.00 82.62 236 ALA A O 1
ATOM 1740 N N . ASP A 1 237 ? -10.509 9.388 0.543 1.00 81.38 237 ASP A N 1
ATOM 1741 C CA . ASP A 1 237 ? -11.578 9.797 1.440 1.00 81.38 237 ASP A CA 1
ATOM 1742 C C . ASP A 1 237 ? -12.898 9.156 1.003 1.00 81.38 237 ASP A C 1
ATOM 1744 O O . ASP A 1 237 ? -13.203 9.053 -0.192 1.00 81.38 237 ASP A O 1
ATOM 1748 N N . ALA A 1 238 ? -13.710 8.772 1.981 1.00 76.06 238 ALA A N 1
ATOM 1749 C CA . ALA A 1 238 ? -15.108 8.456 1.758 1.00 76.06 238 ALA A CA 1
ATOM 1750 C C . ALA A 1 238 ? -15.854 9.697 1.228 1.00 76.06 238 ALA A C 1
ATOM 1752 O O . ALA A 1 238 ? -15.494 10.836 1.581 1.00 76.06 238 ALA A O 1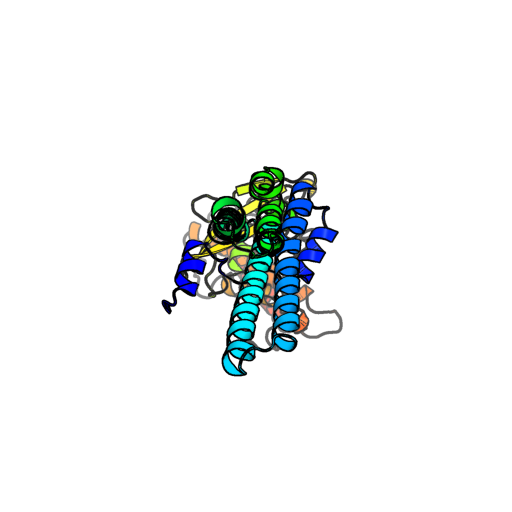
ATOM 1753 N N . PRO A 1 239 ? -16.877 9.504 0.376 1.00 74.81 239 PRO A N 1
ATOM 1754 C CA . PRO A 1 239 ? -17.720 10.602 -0.073 1.00 74.81 239 PRO A CA 1
ATOM 1755 C C . PRO A 1 239 ? -18.437 11.264 1.125 1.00 74.81 239 PRO A C 1
ATOM 1757 O O . PRO A 1 239 ? -18.561 10.644 2.183 1.00 74.81 239 PRO A O 1
ATOM 1760 N N . PRO A 1 240 ? -18.833 12.549 1.019 1.00 72.06 240 PRO A N 1
ATOM 1761 C CA . PRO A 1 240 ? -19.245 13.358 2.173 1.00 72.06 240 PRO A CA 1
ATOM 1762 C C . PRO A 1 240 ? -20.424 12.790 2.972 1.00 72.06 240 PRO A C 1
ATOM 1764 O O . PRO A 1 240 ? -20.480 12.969 4.182 1.00 72.06 240 PRO A O 1
ATOM 1767 N N . ASP A 1 241 ? -21.335 12.098 2.295 1.00 69.06 241 ASP A N 1
ATOM 1768 C CA . ASP A 1 241 ? -22.497 11.395 2.842 1.00 69.06 241 ASP A CA 1
A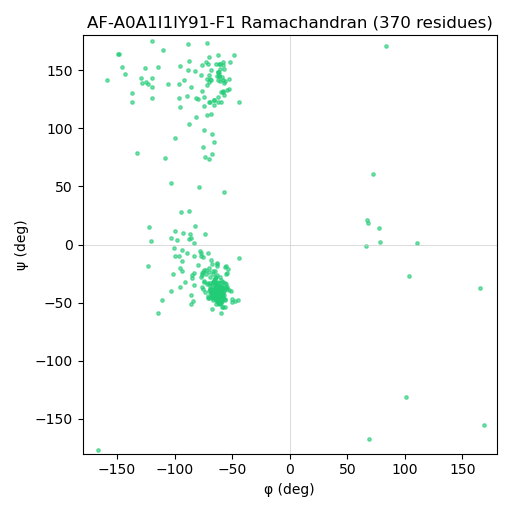TOM 1769 C C . ASP A 1 241 ? -22.127 10.138 3.642 1.00 69.06 241 ASP A C 1
ATOM 1771 O O . ASP A 1 241 ? -22.865 9.721 4.533 1.00 69.06 241 ASP A O 1
ATOM 1775 N N . GLU A 1 242 ? -20.961 9.558 3.366 1.00 66.44 242 GLU A N 1
ATOM 1776 C CA . GLU A 1 242 ? -20.425 8.402 4.075 1.00 66.44 242 GLU A CA 1
ATOM 1777 C C . GLU A 1 242 ? -19.362 8.786 5.113 1.00 66.44 242 GLU A C 1
ATOM 1779 O O . GLU A 1 242 ? -18.889 7.910 5.835 1.00 66.44 242 GLU A O 1
ATOM 1784 N N . ARG A 1 243 ? -18.960 10.055 5.256 1.00 66.00 243 ARG A N 1
ATOM 1785 C CA . ARG A 1 243 ? -17.980 10.445 6.286 1.00 66.00 243 ARG A CA 1
ATOM 1786 C C . ARG A 1 243 ? -18.604 10.348 7.680 1.00 66.00 243 ARG A C 1
ATOM 1788 O O . ARG A 1 243 ? -19.626 10.964 7.959 1.00 66.00 243 ARG A O 1
ATOM 1795 N N . ALA A 1 244 ? -17.984 9.552 8.552 1.00 60.47 244 ALA A N 1
ATOM 1796 C CA . ALA A 1 244 ? -18.271 9.593 9.984 1.00 60.47 244 ALA A CA 1
ATOM 1797 C C . ALA A 1 244 ? -17.683 10.881 10.591 1.00 60.47 244 ALA A C 1
ATOM 1799 O O . ALA A 1 244 ? -16.953 11.614 9.914 1.00 60.47 244 ALA A O 1
ATOM 1800 N N . ALA A 1 245 ? -17.966 11.157 11.867 1.00 58.38 245 ALA A N 1
ATOM 1801 C CA . ALA A 1 245 ? -17.240 12.210 12.568 1.00 58.38 245 ALA A CA 1
ATOM 1802 C C . ALA A 1 245 ? -15.717 11.922 12.496 1.00 58.38 245 ALA A C 1
ATOM 1804 O O . ALA A 1 245 ? -15.324 10.755 12.591 1.00 58.38 245 ALA A O 1
ATOM 1805 N N . PRO A 1 246 ? -14.852 12.943 12.316 1.00 53.72 246 PRO A N 1
ATOM 1806 C CA . PRO A 1 246 ? -13.416 12.769 12.040 1.00 53.72 246 PRO A CA 1
ATOM 1807 C C . PRO A 1 246 ? -12.637 11.933 13.065 1.00 53.72 246 PRO A C 1
ATOM 1809 O O . PRO A 1 246 ? -11.575 11.407 12.726 1.00 53.72 246 PRO A O 1
ATOM 1812 N N . ASP A 1 247 ? -13.193 11.788 14.269 1.00 60.25 247 ASP A N 1
ATOM 1813 C CA . ASP A 1 247 ? -12.599 11.112 15.422 1.00 60.25 247 ASP A CA 1
ATOM 1814 C C . ASP A 1 247 ? -13.462 9.955 15.949 1.00 60.25 247 ASP A C 1
ATOM 1816 O O . ASP A 1 247 ? -13.251 9.500 17.069 1.00 60.25 247 ASP A O 1
ATOM 1820 N N . ASP A 1 248 ? -14.447 9.477 15.180 1.00 61.25 248 ASP A N 1
ATOM 1821 C CA . ASP A 1 248 ? -15.279 8.346 15.599 1.00 61.25 248 ASP A CA 1
ATOM 1822 C C . ASP A 1 248 ? -14.470 7.031 15.542 1.00 61.25 248 ASP A C 1
ATOM 1824 O O . ASP A 1 248 ? -14.135 6.561 14.441 1.00 61.25 248 ASP A O 1
ATOM 1828 N N . PRO A 1 249 ? -14.150 6.404 16.695 1.00 55.59 249 PRO A N 1
ATOM 1829 C CA . PRO A 1 249 ? -13.375 5.172 16.723 1.00 55.59 249 PRO A CA 1
ATOM 1830 C C . PRO A 1 249 ? -14.146 3.954 16.194 1.00 55.59 249 PRO A C 1
ATOM 1832 O O . PRO A 1 249 ? -13.552 2.892 16.019 1.00 55.59 249 PRO A O 1
ATOM 1835 N N . LEU A 1 250 ? -15.442 4.105 15.912 1.00 57.72 250 LEU A N 1
ATOM 1836 C CA . LEU A 1 250 ? -16.359 3.050 15.478 1.00 57.72 250 LEU A CA 1
ATOM 1837 C C . LEU A 1 250 ? -16.564 3.018 13.957 1.00 57.72 250 LEU A C 1
ATOM 1839 O O . LEU A 1 250 ? -17.366 2.239 13.429 1.00 57.72 250 LEU A O 1
ATOM 1843 N N . ALA A 1 251 ? -15.845 3.867 13.223 1.00 56.78 251 ALA A N 1
ATOM 1844 C CA . ALA A 1 251 ? -15.985 3.978 11.777 1.00 56.78 251 ALA A CA 1
ATOM 1845 C C . ALA A 1 251 ? -15.464 2.740 11.009 1.00 56.78 251 ALA A C 1
ATOM 1847 O O . ALA A 1 251 ? -16.012 2.416 9.948 1.00 56.78 251 ALA A O 1
ATOM 1848 N N . LEU A 1 252 ? -14.486 2.012 11.572 1.00 59.34 252 LEU A N 1
ATOM 1849 C CA . LEU A 1 252 ? -13.640 1.011 10.901 1.00 59.34 252 LEU A CA 1
ATOM 1850 C C . LEU A 1 252 ? -14.375 -0.268 10.437 1.00 59.34 252 LEU A C 1
ATOM 1852 O O . LEU A 1 252 ? -14.233 -1.325 11.039 1.00 59.34 252 LEU A O 1
ATOM 1856 N N . GLY A 1 253 ? -15.115 -0.223 9.330 1.00 48.06 253 GLY A N 1
ATOM 1857 C CA . GLY A 1 253 ? -15.878 -1.381 8.809 1.00 48.06 253 GLY A CA 1
ATOM 1858 C C . GLY A 1 253 ? -17.400 -1.236 8.916 1.00 48.06 253 GLY A C 1
ATOM 1859 O O . GLY A 1 253 ? -18.154 -2.114 8.507 1.00 48.06 253 GLY A O 1
ATOM 1860 N N . ALA A 1 254 ? -17.898 -0.104 9.422 1.00 48.69 254 ALA A N 1
ATOM 1861 C CA . ALA A 1 254 ? -19.333 0.189 9.420 1.00 48.69 254 ALA A CA 1
ATOM 1862 C C . ALA A 1 254 ? -19.923 0.182 7.990 1.00 48.69 254 ALA A C 1
ATOM 1864 O O . ALA A 1 254 ? -19.200 0.375 7.013 1.00 48.69 254 ALA A O 1
ATOM 1865 N N . ARG A 1 255 ? -21.246 -0.038 7.851 1.00 43.50 255 ARG A N 1
ATOM 1866 C CA . ARG A 1 255 ? -21.951 -0.097 6.546 1.00 43.50 255 ARG A CA 1
ATOM 1867 C C . ARG A 1 255 ? -21.489 1.037 5.617 1.00 43.50 255 ARG A C 1
ATOM 1869 O O . ARG A 1 255 ? -21.601 2.201 5.976 1.00 43.50 255 ARG A O 1
ATOM 1876 N N . GLY A 1 256 ? -20.987 0.678 4.435 1.00 41.41 256 GLY A N 1
ATOM 1877 C CA . GLY A 1 256 ? -20.399 1.619 3.466 1.00 41.41 256 GLY A CA 1
ATOM 1878 C C . GLY A 1 256 ? -18.867 1.585 3.432 1.00 41.41 256 GLY A C 1
ATOM 1879 O O . GLY A 1 256 ? -18.281 1.758 2.366 1.00 41.41 256 GLY A O 1
ATOM 1880 N N . SER A 1 257 ? -18.216 1.201 4.538 1.00 45.34 257 SER A N 1
ATOM 1881 C CA . SER A 1 257 ? -16.803 0.822 4.561 1.00 45.34 257 SER A CA 1
ATOM 1882 C C . SER A 1 257 ? -16.634 -0.449 3.739 1.00 45.34 257 SER A C 1
ATOM 1884 O O . SER A 1 257 ? -16.737 -1.584 4.204 1.00 45.34 257 SER A O 1
ATOM 1886 N N . ARG A 1 258 ? -16.414 -0.284 2.437 1.00 44.28 258 ARG A N 1
ATOM 1887 C CA . ARG A 1 258 ? -15.83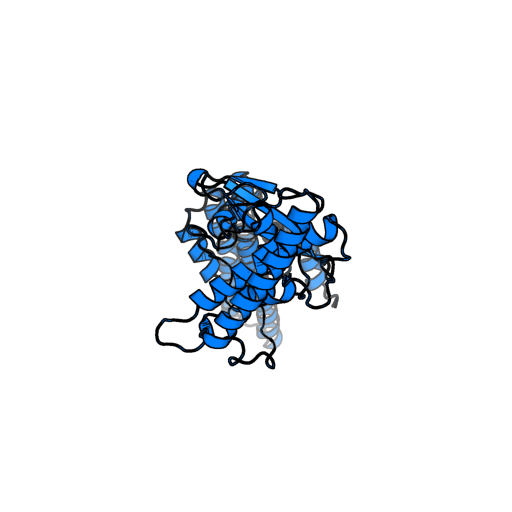1 -1.351 1.643 1.00 44.28 258 ARG A CA 1
ATOM 1888 C C . ARG A 1 258 ? -14.416 -1.477 2.174 1.00 44.28 258 ARG A C 1
ATOM 1890 O O . ARG A 1 258 ? -13.553 -0.736 1.704 1.00 44.28 258 ARG A O 1
ATOM 1897 N N . GLY A 1 259 ? -14.206 -2.403 3.119 1.00 48.91 259 GLY A N 1
ATOM 1898 C CA . GLY A 1 259 ? -12.924 -2.900 3.644 1.00 48.91 259 GLY A CA 1
ATOM 1899 C C . GLY A 1 259 ? -12.017 -3.484 2.554 1.00 48.91 259 GLY A C 1
ATOM 1900 O O . GLY A 1 259 ? -11.434 -4.557 2.678 1.00 48.91 259 GLY A O 1
ATOM 1901 N N . SER A 1 260 ? -11.922 -2.771 1.439 1.00 50.84 260 SER A N 1
ATOM 1902 C CA . SER A 1 260 ? -11.110 -2.989 0.265 1.00 50.84 260 SER A CA 1
ATOM 1903 C C . SER A 1 260 ? -9.666 -2.717 0.664 1.00 50.84 260 SER A C 1
ATOM 1905 O O . SER A 1 260 ? -9.079 -1.682 0.379 1.00 50.84 260 SER A O 1
ATOM 1907 N N . GLY A 1 261 ? -9.097 -3.649 1.422 1.00 58.66 261 GLY A N 1
ATOM 1908 C CA . GLY A 1 261 ? -7.716 -3.547 1.854 1.00 58.66 261 GLY A CA 1
ATOM 1909 C C . GLY A 1 261 ? -7.327 -4.492 2.980 1.00 58.66 261 GLY A C 1
ATOM 1910 O O . GLY A 1 261 ? -6.212 -5.000 2.938 1.00 58.66 261 GLY A O 1
ATOM 1911 N N . LEU A 1 262 ? -8.189 -4.764 3.957 1.00 74.81 262 LEU A N 1
ATOM 1912 C CA . LEU A 1 262 ? -7.816 -5.627 5.082 1.00 74.81 262 LEU A CA 1
ATOM 1913 C C . LEU A 1 262 ? -8.282 -7.061 4.843 1.00 74.81 262 LEU A C 1
ATOM 1915 O O . LEU A 1 262 ? -9.451 -7.312 4.545 1.00 74.81 262 LEU A O 1
ATOM 1919 N N . GLY A 1 263 ? -7.344 -8.002 4.937 1.00 77.44 263 GLY A N 1
ATOM 1920 C CA . GLY A 1 263 ? -7.657 -9.427 4.938 1.00 77.44 263 GLY A CA 1
ATOM 1921 C C . GLY A 1 263 ? -7.929 -9.947 6.350 1.00 77.44 263 GLY A C 1
ATOM 1922 O O . GLY A 1 263 ? -7.735 -9.251 7.342 1.00 77.44 263 GLY A O 1
ATOM 1923 N N . GLY A 1 264 ? -8.371 -11.198 6.469 1.00 82.88 264 GLY A N 1
ATOM 1924 C CA . GLY A 1 264 ? -8.660 -11.818 7.764 1.00 82.88 264 GLY A CA 1
ATOM 1925 C C . GLY A 1 264 ? -7.449 -11.900 8.699 1.00 82.88 264 GLY A C 1
ATOM 1926 O O . GLY A 1 264 ? -7.627 -11.850 9.909 1.00 82.88 264 GLY A O 1
ATOM 1927 N N . GLY A 1 265 ? -6.221 -11.968 8.174 1.00 82.94 265 GLY A N 1
ATOM 1928 C CA . GLY A 1 265 ? -5.018 -11.872 9.006 1.00 82.94 265 GLY A CA 1
ATOM 1929 C C . GLY A 1 265 ? -4.872 -10.487 9.641 1.00 82.94 265 GLY A C 1
ATOM 1930 O O . GLY A 1 265 ? -4.578 -10.374 10.828 1.00 82.94 265 GLY A O 1
ATOM 1931 N N . ASP A 1 266 ? -5.153 -9.434 8.871 1.00 84.38 266 ASP A N 1
ATOM 1932 C CA . ASP A 1 266 ? -5.091 -8.045 9.339 1.00 84.38 266 ASP A CA 1
ATOM 1933 C C . ASP A 1 266 ? -6.151 -7.758 10.405 1.00 84.38 266 ASP A C 1
ATOM 1935 O O . ASP A 1 266 ? -5.856 -7.156 11.438 1.00 84.38 266 ASP A O 1
ATOM 1939 N N . TRP A 1 267 ? -7.376 -8.241 10.186 1.00 86.25 267 TRP A N 1
ATOM 1940 C CA . TRP A 1 267 ? -8.449 -8.103 11.165 1.00 86.25 267 TRP A CA 1
ATOM 1941 C C . TRP A 1 267 ? -8.142 -8.843 12.466 1.00 86.25 267 TRP A C 1
ATOM 1943 O O . TRP A 1 267 ? -8.383 -8.303 13.542 1.00 86.25 267 TRP A O 1
ATOM 1953 N N . GLN A 1 268 ? -7.554 -10.042 12.392 1.00 87.81 268 GLN A N 1
ATOM 1954 C CA . GLN A 1 268 ? -7.112 -10.771 13.584 1.00 87.81 268 GLN A CA 1
ATOM 1955 C C . GLN A 1 268 ? -6.033 -10.006 14.341 1.00 87.81 268 GLN A C 1
ATOM 1957 O O . GLN A 1 268 ? -6.126 -9.885 15.562 1.00 87.81 268 GLN A O 1
ATOM 1962 N N . HIS A 1 269 ? -5.054 -9.443 13.632 1.00 87.12 269 HIS A N 1
ATOM 1963 C CA . HIS A 1 269 ? -4.024 -8.619 14.251 1.00 87.12 269 HIS A CA 1
ATOM 1964 C C . HIS A 1 269 ? -4.644 -7.450 15.029 1.00 87.12 269 HIS A C 1
ATOM 1966 O O . HIS A 1 269 ? -4.430 -7.347 16.236 1.00 87.12 269 HIS A O 1
ATOM 1972 N N . LEU A 1 270 ? -5.498 -6.648 14.384 1.00 87.38 270 LEU A N 1
ATOM 1973 C CA . LEU A 1 270 ? -6.187 -5.528 15.034 1.00 87.38 270 LEU A CA 1
ATOM 1974 C C . LEU A 1 270 ? -7.037 -5.975 16.231 1.00 87.38 270 LEU A C 1
ATOM 1976 O O . LEU A 1 270 ? -6.948 -5.375 17.301 1.00 87.38 270 LEU A O 1
ATOM 1980 N N . ALA A 1 271 ? -7.814 -7.051 16.079 1.00 89.44 271 ALA A N 1
ATOM 1981 C CA . ALA A 1 271 ? -8.652 -7.591 17.147 1.00 89.44 271 ALA A CA 1
ATOM 1982 C C . ALA A 1 271 ? -7.833 -7.982 18.387 1.00 89.44 271 ALA A C 1
ATOM 1984 O O . ALA A 1 271 ? -8.294 -7.796 19.512 1.00 89.44 271 ALA A O 1
ATOM 1985 N N . THR A 1 272 ? -6.621 -8.504 18.197 1.00 89.06 272 THR A N 1
ATOM 1986 C CA . THR A 1 272 ? -5.740 -8.910 19.300 1.00 89.06 272 THR A CA 1
ATOM 1987 C C . THR A 1 272 ? -4.925 -7.763 19.889 1.00 89.06 272 THR A C 1
ATOM 1989 O O . THR A 1 272 ? -4.904 -7.598 21.102 1.00 89.06 272 THR A O 1
ATOM 1992 N N . THR A 1 273 ? -4.267 -6.954 19.058 1.00 87.94 273 THR A N 1
ATOM 1993 C CA . THR A 1 273 ? -3.296 -5.946 19.508 1.00 87.94 273 THR A CA 1
ATOM 1994 C C . THR A 1 273 ? -3.965 -4.712 20.103 1.00 87.94 273 THR A C 1
ATOM 1996 O O . THR A 1 273 ? -3.361 -4.028 20.924 1.00 87.94 273 THR A O 1
ATOM 1999 N N . LEU A 1 274 ? -5.212 -4.434 19.714 1.00 89.50 274 LEU A N 1
ATOM 2000 C CA . LEU A 1 274 ? -5.979 -3.289 20.207 1.00 89.50 274 LEU A CA 1
ATOM 2001 C C . LEU A 1 274 ? -7.028 -3.673 21.254 1.00 89.50 274 LEU A C 1
ATOM 2003 O O . LEU A 1 274 ? -7.816 -2.828 21.667 1.00 89.50 274 LEU A O 1
ATOM 2007 N N . ALA A 1 275 ? -7.071 -4.937 21.685 1.00 90.00 275 ALA A N 1
ATOM 2008 C CA . ALA A 1 275 ? -7.955 -5.332 22.773 1.00 90.00 275 ALA A CA 1
ATOM 2009 C C . ALA A 1 275 ? -7.626 -4.533 24.042 1.00 90.00 275 ALA A C 1
ATOM 2011 O O . ALA A 1 275 ? -6.460 -4.249 24.326 1.00 90.00 275 ALA A O 1
ATOM 2012 N N . VAL A 1 276 ? -8.656 -4.190 24.819 1.00 90.75 276 VAL A N 1
ATOM 2013 C CA . VAL A 1 276 ? -8.447 -3.644 26.164 1.00 90.75 276 VAL A CA 1
ATOM 2014 C C . VAL A 1 276 ? -7.689 -4.700 26.976 1.00 90.75 276 VAL A C 1
ATOM 2016 O O . VAL A 1 276 ? -8.206 -5.815 27.089 1.00 90.75 276 VAL A O 1
ATOM 2019 N N . PRO A 1 277 ? -6.505 -4.386 27.534 1.00 88.38 277 PRO A N 1
ATOM 2020 C CA . PRO A 1 277 ? -5.724 -5.364 28.280 1.00 88.38 277 PRO A CA 1
ATOM 2021 C C . PRO A 1 277 ? -6.526 -5.951 29.445 1.00 88.38 277 PRO A C 1
ATOM 2023 O O . PRO A 1 277 ? -7.244 -5.233 30.157 1.00 88.38 277 PRO A O 1
ATOM 2026 N N . GLU A 1 278 ? -6.406 -7.259 29.654 1.00 86.94 278 GLU A N 1
ATOM 2027 C CA . GLU A 1 278 ? -7.060 -7.932 30.780 1.00 86.94 278 GLU A CA 1
ATOM 2028 C C . GLU A 1 278 ? -6.512 -7.408 32.113 1.00 86.94 278 GLU A C 1
ATOM 2030 O O . GLU A 1 278 ? -7.263 -7.235 33.068 1.00 86.94 278 GLU A O 1
ATOM 2035 N N . GLU A 1 279 ? -5.234 -7.031 32.140 1.00 88.38 279 GLU A N 1
ATOM 2036 C CA . GLU A 1 279 ? -4.527 -6.513 33.310 1.00 88.38 279 GLU A CA 1
ATOM 2037 C C . GLU A 1 279 ? -4.857 -5.046 33.628 1.00 88.38 279 GLU A C 1
ATOM 2039 O O . GLU A 1 279 ? -4.425 -4.527 34.658 1.00 88.38 279 GLU A O 1
ATOM 2044 N N . LEU A 1 280 ? -5.601 -4.347 32.761 1.00 89.94 280 LEU A N 1
ATOM 2045 C CA . LEU A 1 280 ? -5.985 -2.961 33.013 1.00 89.94 280 LEU A CA 1
ATOM 2046 C C . LEU A 1 280 ? -6.971 -2.892 34.187 1.00 89.94 280 LEU A C 1
ATOM 2048 O O . LEU A 1 280 ? -8.133 -3.285 34.066 1.00 89.94 280 LEU A O 1
ATOM 2052 N N . ASP A 1 281 ? -6.546 -2.318 35.308 1.00 92.50 281 ASP A N 1
ATOM 2053 C CA . ASP A 1 281 ? -7.477 -1.940 36.367 1.00 92.50 281 ASP A CA 1
ATOM 2054 C C . ASP A 1 281 ? -8.258 -0.690 35.938 1.00 92.50 281 ASP A C 1
ATOM 2056 O O . ASP A 1 281 ? -7.781 0.443 36.034 1.00 92.50 281 ASP A O 1
ATOM 2060 N N . VAL A 1 282 ? -9.473 -0.914 35.436 1.00 91.94 282 VAL A N 1
ATOM 2061 C CA . VAL A 1 282 ? -10.372 0.135 34.944 1.00 91.94 282 VAL A CA 1
ATOM 2062 C C . VAL A 1 282 ? -10.680 1.161 36.042 1.00 91.94 282 VAL A C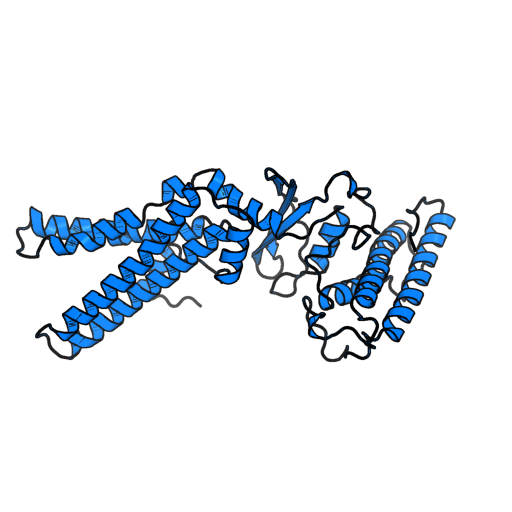 1
ATOM 2064 O O . VAL A 1 282 ? -10.722 2.358 35.765 1.00 91.94 282 VAL A O 1
ATOM 2067 N N . ALA A 1 283 ? -10.824 0.727 37.296 1.00 90.00 283 ALA A N 1
ATOM 2068 C CA . ALA A 1 283 ? -11.173 1.611 38.402 1.00 90.00 283 ALA A CA 1
ATOM 2069 C C . ALA A 1 283 ? -9.996 2.496 38.844 1.00 90.00 283 ALA A C 1
ATOM 2071 O O . ALA A 1 283 ? -10.216 3.631 39.270 1.00 90.00 283 ALA A O 1
ATOM 2072 N N . ALA A 1 284 ? -8.757 2.011 38.721 1.00 90.88 284 ALA A N 1
ATOM 2073 C CA . ALA A 1 284 ? -7.554 2.749 39.114 1.00 90.88 284 ALA A CA 1
ATOM 2074 C C . ALA A 1 284 ? -6.900 3.543 37.967 1.00 90.88 284 ALA A C 1
ATOM 2076 O O . ALA A 1 284 ? -6.172 4.506 38.215 1.00 90.88 284 ALA A O 1
ATOM 2077 N N . ALA A 1 285 ? -7.144 3.171 36.707 1.00 92.38 285 ALA A N 1
ATOM 2078 C CA . ALA A 1 285 ? -6.542 3.827 35.549 1.00 92.38 285 ALA A CA 1
ATOM 2079 C C . ALA A 1 285 ? -6.965 5.300 35.433 1.00 92.38 285 ALA A C 1
ATOM 2081 O O . ALA A 1 285 ? -8.099 5.655 35.737 1.00 92.38 285 ALA A O 1
ATOM 2082 N N . GLY A 1 286 ? -6.075 6.177 34.960 1.00 93.06 286 GLY A N 1
ATOM 2083 C CA . GLY A 1 286 ? -6.395 7.590 34.714 1.00 93.06 286 GLY A CA 1
ATOM 2084 C C . GLY A 1 286 ? -7.329 7.795 33.513 1.00 93.06 286 GLY A C 1
ATOM 2085 O O . GLY A 1 286 ? -7.341 6.992 32.583 1.00 93.06 286 GLY A O 1
ATOM 2086 N N . THR A 1 287 ? -8.071 8.908 33.482 1.00 92.62 287 THR A N 1
ATOM 2087 C CA . THR A 1 287 ? -9.068 9.210 32.430 1.00 92.62 287 THR A CA 1
ATOM 2088 C C . THR A 1 287 ? -8.481 9.188 31.013 1.00 92.62 287 THR A C 1
ATOM 2090 O O . THR A 1 287 ? -9.118 8.677 30.098 1.00 92.62 287 THR A O 1
ATOM 2093 N N . ALA A 1 288 ? -7.246 9.667 30.822 1.00 88.94 288 ALA A N 1
ATOM 2094 C CA . ALA A 1 288 ? -6.572 9.613 29.521 1.00 88.94 288 ALA A CA 1
ATOM 2095 C C . ALA A 1 288 ? -6.272 8.170 29.068 1.00 88.94 288 ALA A C 1
ATOM 2097 O O . ALA A 1 288 ? -6.473 7.831 27.906 1.00 88.94 288 ALA A O 1
ATOM 2098 N N . ALA A 1 289 ? -5.838 7.304 29.990 1.00 91.00 289 ALA A N 1
ATOM 2099 C CA . ALA A 1 289 ? -5.585 5.894 29.697 1.00 91.00 289 ALA A CA 1
ATOM 2100 C C . ALA A 1 289 ? -6.887 5.150 29.370 1.00 91.00 289 ALA A C 1
ATOM 2102 O O . ALA A 1 289 ? -6.919 4.360 28.430 1.00 91.00 289 ALA A O 1
ATOM 2103 N N . LEU A 1 290 ? -7.967 5.455 30.097 1.00 91.62 290 LEU A N 1
ATOM 2104 C CA . LEU A 1 290 ? -9.304 4.933 29.818 1.00 91.62 290 LEU A CA 1
ATOM 2105 C C . LEU A 1 290 ? -9.831 5.400 28.456 1.00 91.62 290 LEU A C 1
ATOM 2107 O O . LEU A 1 290 ? -10.385 4.591 27.721 1.00 91.62 290 LEU A O 1
ATOM 2111 N N . GLY A 1 291 ? -9.611 6.663 28.080 1.00 88.56 291 GLY A N 1
ATOM 2112 C CA . GLY A 1 291 ? -9.967 7.176 26.753 1.00 88.56 291 GLY A CA 1
ATOM 2113 C C . GLY A 1 291 ? -9.249 6.429 25.625 1.00 88.56 291 GLY A C 1
ATOM 2114 O O . GLY A 1 291 ? -9.886 5.976 24.675 1.00 88.56 291 GLY A O 1
ATOM 2115 N N . THR A 1 292 ? -7.938 6.209 25.762 1.00 87.62 292 THR A N 1
ATOM 2116 C CA . THR A 1 292 ? -7.161 5.396 24.810 1.00 87.62 292 THR A CA 1
ATOM 2117 C C . THR A 1 292 ? -7.650 3.947 24.770 1.00 87.62 292 THR A C 1
ATOM 2119 O O . THR A 1 292 ? -7.820 3.385 23.689 1.00 87.62 292 THR A O 1
ATOM 2122 N N . ALA A 1 293 ? -7.914 3.341 25.933 1.00 89.88 293 ALA A N 1
ATOM 2123 C CA . ALA A 1 293 ? -8.423 1.975 26.026 1.00 89.88 293 ALA A CA 1
ATOM 2124 C C . ALA A 1 293 ? -9.804 1.832 25.371 1.00 89.88 293 ALA A C 1
ATOM 2126 O O . ALA A 1 293 ? -10.035 0.856 24.662 1.00 89.88 293 ALA A O 1
ATOM 2127 N N . LEU A 1 294 ? -10.692 2.815 25.546 1.00 89.88 294 LEU A N 1
ATOM 2128 C CA . LEU A 1 294 ? -12.000 2.856 24.896 1.00 89.88 294 LEU A CA 1
ATOM 2129 C C . LEU A 1 294 ? -11.850 2.886 23.371 1.00 89.88 294 LEU A C 1
ATOM 2131 O O . LEU A 1 294 ? -12.447 2.065 22.678 1.00 89.88 294 LEU A O 1
ATOM 2135 N N . ALA A 1 295 ? -11.015 3.791 22.855 1.00 84.25 295 ALA A N 1
ATOM 2136 C CA . ALA A 1 295 ? -10.799 3.948 21.420 1.00 84.25 295 ALA A CA 1
ATOM 2137 C C . ALA A 1 295 ? -10.182 2.691 20.779 1.00 84.25 295 ALA A C 1
ATOM 2139 O O . ALA A 1 295 ? -10.638 2.244 19.729 1.00 84.25 295 ALA A O 1
ATOM 2140 N N . HIS A 1 296 ? -9.169 2.090 21.411 1.00 88.00 296 HIS A N 1
ATOM 2141 C CA . HIS A 1 296 ? -8.560 0.844 20.932 1.00 88.00 296 HIS A CA 1
ATOM 2142 C C . HIS A 1 296 ? -9.532 -0.339 21.032 1.00 88.00 296 HIS A C 1
ATOM 2144 O O . HIS A 1 296 ? -9.698 -1.101 20.077 1.00 88.00 296 HIS A O 1
ATOM 2150 N N . GLY A 1 297 ? -10.220 -0.464 22.167 1.00 89.50 297 GLY A N 1
ATOM 2151 C CA . GLY A 1 297 ? -11.169 -1.538 22.420 1.00 89.50 297 GLY A CA 1
ATOM 2152 C C . GLY A 1 297 ? -12.345 -1.531 21.445 1.00 89.50 297 GLY A C 1
ATOM 2153 O O . GLY A 1 297 ? -12.736 -2.590 20.957 1.00 89.50 297 GLY A O 1
ATOM 2154 N N . ALA A 1 298 ? -12.852 -0.349 21.090 1.00 86.12 298 ALA A N 1
ATOM 2155 C CA . ALA A 1 298 ? -13.861 -0.175 20.049 1.00 86.12 298 ALA A CA 1
ATOM 2156 C C . ALA A 1 298 ? -13.411 -0.770 18.702 1.00 86.12 298 ALA A C 1
ATOM 2158 O O . ALA A 1 298 ? -14.128 -1.582 18.109 1.00 86.12 298 ALA A O 1
ATOM 2159 N N . VAL A 1 299 ? -12.181 -0.466 18.273 1.00 84.38 299 VAL A N 1
ATOM 2160 C CA . VAL A 1 299 ? -11.582 -1.047 17.060 1.00 84.38 299 VAL A CA 1
ATOM 2161 C C . VAL A 1 299 ? -11.441 -2.568 17.178 1.00 84.38 299 VAL A C 1
ATOM 2163 O O . VAL A 1 299 ? -11.735 -3.293 16.228 1.00 84.38 299 VAL A O 1
ATOM 2166 N N . SER A 1 300 ? -11.029 -3.078 18.340 1.00 89.12 300 SER A N 1
ATOM 2167 C CA . SER A 1 300 ? -10.902 -4.521 18.581 1.00 89.12 300 SER A CA 1
ATOM 2168 C C . SER A 1 300 ? -12.245 -5.257 18.465 1.00 89.12 300 SER A C 1
ATOM 2170 O O . SER A 1 300 ? -12.327 -6.303 17.808 1.00 89.12 300 SER A O 1
ATOM 2172 N N . VAL A 1 301 ? -13.321 -4.702 19.035 1.00 87.88 301 VAL A N 1
ATOM 2173 C CA . VAL A 1 301 ? -14.688 -5.237 18.899 1.00 87.88 301 VAL A CA 1
ATOM 2174 C C . VAL A 1 301 ? -15.103 -5.276 17.430 1.00 87.88 301 VAL A C 1
ATOM 2176 O O . VAL A 1 301 ? -15.586 -6.304 16.949 1.00 87.88 301 VAL A O 1
ATOM 2179 N N . GLN A 1 302 ? -14.870 -4.185 16.704 1.00 83.75 302 GLN A N 1
ATOM 2180 C CA . GLN A 1 302 ? -15.244 -4.070 15.301 1.00 83.75 302 GLN A CA 1
ATOM 2181 C C . GLN A 1 302 ? -14.465 -5.042 14.406 1.00 83.75 302 GLN A C 1
ATOM 2183 O O . GLN A 1 302 ? -15.068 -5.789 13.637 1.00 83.75 302 GLN A O 1
ATOM 2188 N N . ALA A 1 303 ? -13.146 -5.137 14.579 1.00 85.62 303 ALA A N 1
ATOM 2189 C CA . ALA A 1 303 ? -12.309 -6.100 13.867 1.00 85.62 303 ALA A CA 1
ATOM 2190 C C . ALA A 1 303 ? -12.752 -7.555 14.122 1.00 85.62 303 ALA A C 1
ATOM 2192 O O . ALA A 1 303 ? -12.738 -8.389 13.216 1.00 85.62 303 ALA A O 1
ATOM 2193 N N . THR A 1 304 ? -13.220 -7.857 15.339 1.00 89.31 304 THR A N 1
ATOM 2194 C CA . THR A 1 304 ? -13.790 -9.173 15.674 1.00 89.31 304 THR A CA 1
ATOM 2195 C C . THR A 1 304 ? -15.096 -9.442 14.923 1.00 89.31 304 THR A C 1
ATOM 2197 O O . THR A 1 304 ? -15.327 -10.561 14.456 1.00 89.31 304 THR A O 1
ATOM 2200 N N . ALA A 1 305 ? -15.950 -8.427 14.774 1.00 86.06 305 ALA A N 1
ATOM 2201 C CA . ALA A 1 305 ? -17.182 -8.534 13.999 1.00 86.06 305 ALA A CA 1
ATOM 2202 C C . ALA A 1 305 ? -16.899 -8.747 12.500 1.00 86.06 305 ALA A C 1
ATOM 2204 O O . ALA A 1 305 ? -17.529 -9.608 11.882 1.00 86.06 305 ALA A O 1
ATOM 2205 N N . GLU A 1 306 ? -15.909 -8.050 11.936 1.00 85.25 306 GLU A N 1
ATOM 2206 C CA . GLU A 1 306 ? -15.468 -8.242 10.547 1.00 85.25 306 GLU A CA 1
ATOM 2207 C C . GLU A 1 306 ? -14.922 -9.658 10.308 1.00 85.25 306 GLU A C 1
ATOM 2209 O O . GLU A 1 306 ? -15.308 -10.333 9.351 1.00 85.25 306 GLU A O 1
ATOM 2214 N N . LEU A 1 307 ? -14.104 -10.187 11.224 1.00 86.44 307 LEU A N 1
ATOM 2215 C CA . LEU A 1 307 ? -13.666 -11.589 11.178 1.00 86.44 307 LEU A CA 1
ATOM 2216 C C . LEU A 1 307 ? -14.834 -12.569 11.181 1.00 86.44 307 LEU A C 1
ATOM 2218 O O . LEU A 1 307 ? -14.833 -13.546 10.427 1.00 86.44 307 LEU A O 1
ATOM 2222 N N . LEU A 1 308 ? -15.835 -12.319 12.024 1.00 88.44 308 LEU A N 1
ATOM 2223 C CA . LEU A 1 308 ? -17.029 -13.148 12.095 1.00 88.44 308 LEU A CA 1
ATOM 2224 C C . LEU A 1 308 ? -17.820 -13.097 10.778 1.00 88.44 308 LEU A C 1
ATOM 2226 O O . LEU A 1 308 ? -18.268 -14.143 10.299 1.00 88.44 308 LEU A O 1
ATOM 2230 N N . ALA A 1 309 ? -17.935 -11.920 10.157 1.00 85.94 309 ALA A N 1
ATOM 2231 C CA . ALA A 1 309 ? -18.576 -11.733 8.854 1.00 85.94 309 ALA A CA 1
ATOM 2232 C C . ALA A 1 309 ? -17.827 -12.453 7.716 1.00 85.94 309 ALA A C 1
ATOM 2234 O O . ALA A 1 309 ? -18.442 -12.924 6.751 1.00 85.94 309 ALA A O 1
ATOM 2235 N N . LEU A 1 310 ? -16.507 -12.633 7.842 1.00 85.81 310 LEU A N 1
ATOM 2236 C CA . LEU A 1 310 ? -15.723 -13.430 6.899 1.00 85.81 310 LEU A CA 1
ATOM 2237 C C . LEU A 1 310 ? -16.033 -14.932 6.962 1.00 85.81 310 LEU A C 1
ATOM 2239 O O . LEU A 1 310 ? -15.649 -15.630 6.017 1.00 85.81 310 LEU A O 1
ATOM 2243 N N . VAL A 1 311 ? -16.732 -15.442 7.986 1.00 86.81 311 VAL A N 1
ATOM 2244 C CA . VAL A 1 311 ? -17.154 -16.852 8.087 1.00 86.81 311 VAL A CA 1
ATOM 2245 C C . VAL A 1 311 ? -18.433 -17.091 7.269 1.00 86.81 311 VAL A C 1
ATOM 2247 O O . VAL A 1 311 ? -19.516 -16.686 7.701 1.00 86.81 311 VAL A O 1
ATOM 2250 N N . PRO A 1 312 ? -18.381 -17.816 6.128 1.00 85.94 312 PRO A N 1
ATOM 2251 C CA . PRO A 1 312 ? -19.577 -18.094 5.331 1.00 85.94 312 PRO A CA 1
ATOM 2252 C C . PRO A 1 312 ? -20.669 -18.813 6.141 1.00 85.94 312 PRO A C 1
ATOM 2254 O O . PRO A 1 312 ? -20.333 -19.603 7.028 1.00 85.94 312 PRO A O 1
ATOM 2257 N N . PRO A 1 313 ? -21.968 -18.642 5.825 1.00 86.44 313 PRO A N 1
ATOM 2258 C CA . PRO A 1 313 ? -23.068 -19.226 6.605 1.00 86.44 313 PRO A CA 1
ATOM 2259 C C . PRO A 1 313 ? -22.911 -20.733 6.864 1.00 86.44 313 PRO A C 1
ATOM 2261 O O . PRO A 1 313 ? -23.097 -21.191 7.989 1.00 86.44 313 PRO A O 1
ATOM 2264 N N . HIS A 1 314 ? -22.446 -21.469 5.852 1.00 87.31 314 HIS A N 1
ATOM 2265 C CA . HIS A 1 314 ? -22.260 -22.924 5.841 1.00 87.31 314 HIS A CA 1
ATOM 2266 C C . HIS A 1 314 ? -20.896 -23.407 6.379 1.00 87.31 314 HIS A C 1
ATOM 2268 O O . HIS A 1 314 ? -20.582 -24.593 6.297 1.00 87.31 314 HIS A O 1
ATOM 2274 N N . ARG A 1 315 ? -20.040 -22.513 6.885 1.00 86.50 315 ARG A N 1
ATOM 2275 C CA . ARG A 1 315 ? -18.702 -22.842 7.403 1.00 86.50 315 ARG A CA 1
ATOM 2276 C C . ARG A 1 315 ? -18.629 -22.571 8.901 1.00 86.50 315 ARG A C 1
ATOM 2278 O O . ARG A 1 315 ? -19.330 -21.717 9.434 1.00 86.50 315 ARG A O 1
ATOM 2285 N N . ARG A 1 316 ? -17.742 -23.307 9.575 1.00 87.00 316 ARG A N 1
ATOM 2286 C CA . ARG A 1 316 ? -17.498 -23.177 11.021 1.00 87.00 316 ARG A CA 1
ATOM 2287 C C . ARG A 1 316 ? -16.351 -22.232 11.364 1.00 87.00 316 ARG A C 1
ATOM 2289 O O . ARG A 1 316 ? -16.230 -21.857 12.521 1.00 87.00 316 ARG A O 1
ATOM 2296 N N . SER A 1 317 ? -15.522 -21.860 10.395 1.00 86.50 317 SER A N 1
ATOM 2297 C CA . SER A 1 317 ? -14.351 -21.006 10.594 1.00 86.50 317 SER A CA 1
ATOM 2298 C C . SER A 1 317 ? -14.069 -20.145 9.370 1.00 86.50 317 SER A C 1
ATOM 2300 O O . SER A 1 317 ? -14.589 -20.409 8.277 1.00 86.50 317 SER A O 1
ATOM 2302 N N . VAL A 1 318 ? -13.244 -19.115 9.563 1.00 83.00 318 VAL A N 1
ATOM 2303 C CA . VAL A 1 318 ? -12.777 -18.257 8.473 1.00 83.00 318 VAL A CA 1
ATOM 2304 C C . VAL A 1 318 ? -11.959 -19.109 7.488 1.00 83.00 318 VAL A C 1
ATOM 2306 O O . VAL A 1 318 ? -10.990 -19.757 7.891 1.00 83.00 318 VAL A O 1
ATOM 2309 N N . PRO A 1 319 ? -12.334 -19.161 6.198 1.00 82.38 319 PRO A N 1
ATOM 2310 C CA . PRO A 1 319 ? -11.570 -19.889 5.192 1.00 82.38 319 PRO A CA 1
ATOM 2311 C C . PRO A 1 319 ? -10.144 -19.344 5.053 1.00 82.38 319 PRO A C 1
ATOM 2313 O O . PRO A 1 319 ? -9.956 -18.132 5.017 1.00 82.38 319 PRO A O 1
ATOM 2316 N N . SER A 1 320 ? -9.153 -20.221 4.871 1.00 81.00 320 SER A N 1
ATOM 2317 C CA . SER A 1 320 ? -7.733 -19.838 4.763 1.00 81.00 320 SER A CA 1
ATOM 2318 C C . SER A 1 320 ? -7.448 -18.806 3.669 1.00 81.00 320 SER A C 1
ATOM 2320 O O . SER A 1 320 ? -6.660 -17.893 3.873 1.00 81.00 320 SER A O 1
ATOM 2322 N N . TRP A 1 321 ? -8.138 -18.886 2.530 1.00 77.56 321 TRP A N 1
ATOM 2323 C CA . TRP A 1 321 ? -8.003 -17.919 1.436 1.00 77.56 321 TRP A CA 1
ATOM 2324 C C . TRP A 1 321 ? -8.518 -16.511 1.782 1.00 77.56 321 TRP A C 1
ATOM 2326 O O . TRP A 1 321 ? -8.174 -15.554 1.094 1.00 77.56 321 TRP A O 1
ATOM 2336 N N . ARG A 1 322 ? -9.325 -16.366 2.845 1.00 80.69 322 ARG A N 1
ATOM 2337 C CA . ARG A 1 322 ? -9.748 -15.068 3.396 1.00 80.69 322 ARG A CA 1
ATOM 2338 C C . ARG A 1 322 ? -8.787 -14.536 4.461 1.00 80.69 322 ARG A C 1
ATOM 2340 O O . ARG A 1 322 ? -8.945 -13.391 4.858 1.00 80.69 322 ARG A O 1
ATOM 2347 N N . LEU A 1 323 ? -7.783 -15.309 4.889 1.00 78.94 323 LEU A N 1
ATOM 2348 C CA . LEU A 1 323 ? -6.781 -14.929 5.902 1.00 78.94 323 LEU A CA 1
ATOM 2349 C C . LEU A 1 323 ? -5.564 -14.207 5.305 1.00 78.94 323 LEU A C 1
ATOM 2351 O O . LEU A 1 323 ? -4.458 -14.307 5.827 1.00 78.94 323 LEU A O 1
ATOM 2355 N N . ALA A 1 324 ? -5.752 -13.496 4.193 1.00 77.81 324 ALA A N 1
ATOM 2356 C CA . ALA A 1 324 ? -4.708 -12.651 3.623 1.00 77.81 324 ALA A CA 1
ATOM 2357 C C . ALA A 1 324 ? -4.311 -11.518 4.594 1.00 77.81 324 ALA A C 1
ATOM 2359 O O . ALA A 1 324 ? -5.062 -11.198 5.520 1.00 77.81 324 ALA A O 1
ATOM 2360 N N . GLY A 1 325 ? -3.156 -10.899 4.344 1.00 76.00 325 GLY A N 1
ATOM 2361 C CA . GLY A 1 325 ? -2.628 -9.806 5.162 1.00 76.00 325 GLY A CA 1
ATOM 2362 C C . GLY A 1 325 ? -1.542 -10.286 6.120 1.00 76.00 325 GLY A C 1
ATOM 2363 O O . GLY A 1 325 ? -0.612 -10.982 5.701 1.00 76.00 325 GLY A O 1
ATOM 2364 N N . HIS A 1 326 ? -1.654 -9.907 7.388 1.00 74.56 326 HIS A N 1
ATOM 2365 C CA . HIS A 1 326 ? -0.733 -10.306 8.442 1.00 74.56 326 HIS A CA 1
ATOM 2366 C C . HIS A 1 326 ? -0.544 -11.825 8.532 1.00 74.56 326 HIS A C 1
ATOM 2368 O O . HIS A 1 326 ? -1.527 -12.573 8.544 1.00 74.56 326 HIS A O 1
ATOM 2374 N N . PRO A 1 327 ? 0.713 -12.298 8.646 1.00 71.88 327 PRO A N 1
ATOM 2375 C CA . PRO A 1 327 ? 0.979 -13.708 8.857 1.00 71.88 327 PRO A CA 1
ATOM 2376 C C . PRO A 1 327 ? 0.445 -14.124 10.226 1.00 71.88 327 PRO A C 1
ATOM 2378 O O . PRO A 1 327 ? 0.870 -13.611 11.261 1.00 71.88 327 PRO A O 1
ATOM 2381 N N . LEU A 1 328 ? -0.476 -15.081 10.223 1.00 68.44 328 LEU A N 1
ATOM 2382 C CA . LEU A 1 328 ? -0.978 -15.687 11.446 1.00 68.44 328 LEU A CA 1
ATOM 2383 C C . LEU A 1 328 ? 0.074 -16.663 11.995 1.00 68.44 328 LEU A C 1
ATOM 2385 O O . LEU A 1 328 ? 0.594 -17.483 11.227 1.00 68.44 328 LEU A O 1
ATOM 2389 N N . PRO A 1 329 ? 0.401 -16.613 13.299 1.00 62.34 329 PRO A N 1
ATOM 2390 C CA . PRO A 1 329 ? 1.257 -17.611 13.923 1.00 62.34 329 PRO A CA 1
ATOM 2391 C C . PRO A 1 329 ? 0.691 -19.012 13.677 1.00 62.34 329 PRO A C 1
ATOM 2393 O O . PRO A 1 329 ? -0.490 -19.254 13.914 1.00 62.34 329 PRO A O 1
ATOM 2396 N N . LEU A 1 330 ? 1.536 -19.964 13.268 1.00 54.16 330 LEU A N 1
ATOM 2397 C CA . LEU A 1 330 ? 1.127 -21.361 13.036 1.00 54.16 330 LEU A CA 1
ATOM 2398 C C . LEU A 1 330 ? 0.450 -21.997 14.271 1.00 54.16 330 LEU A C 1
ATOM 2400 O O . LEU A 1 330 ? -0.363 -22.908 14.125 1.00 54.16 330 LEU A O 1
ATOM 2404 N N . ALA A 1 331 ? 0.764 -21.495 15.472 1.00 50.81 331 ALA A N 1
ATOM 2405 C CA . ALA A 1 331 ? 0.179 -21.919 16.743 1.00 50.81 331 ALA A CA 1
ATOM 2406 C C . ALA A 1 331 ? -1.239 -21.364 17.002 1.00 50.81 331 ALA A C 1
ATOM 2408 O O . ALA A 1 331 ? -2.034 -22.056 17.636 1.00 50.81 331 ALA A O 1
ATOM 2409 N N . GLN A 1 332 ? -1.601 -20.193 16.455 1.00 56.59 332 GLN A N 1
ATOM 2410 C CA . GLN A 1 332 ? -2.961 -19.616 16.505 1.00 56.59 332 GLN A CA 1
ATOM 2411 C C . GLN A 1 332 ? -3.870 -20.280 15.459 1.00 56.59 332 GLN A C 1
ATOM 2413 O O . GLN A 1 332 ? -4.492 -19.632 14.619 1.00 56.59 332 GLN A O 1
ATOM 2418 N N . SER A 1 333 ? -3.864 -21.615 15.449 1.00 54.22 333 SER A N 1
ATOM 2419 C CA . SER A 1 333 ? -4.494 -22.454 14.430 1.00 54.22 333 SER A CA 1
ATOM 2420 C C . SER A 1 333 ? -5.941 -22.042 14.123 1.00 54.22 333 SER A C 1
ATOM 2422 O O . SER A 1 333 ? -6.630 -21.425 14.933 1.00 54.22 333 SER A O 1
ATOM 2424 N N . THR A 1 334 ? -6.459 -22.504 12.984 1.00 57.22 334 THR A N 1
ATOM 2425 C CA . THR A 1 334 ? -7.860 -22.393 12.525 1.00 57.22 334 THR A CA 1
ATOM 2426 C C . THR A 1 334 ? -8.954 -22.675 13.575 1.00 57.22 334 THR A C 1
ATOM 2428 O O . THR A 1 334 ? -10.118 -22.371 13.311 1.00 57.22 334 THR A O 1
ATOM 2431 N N . ARG A 1 335 ? -8.616 -23.229 14.751 1.00 62.19 335 ARG A N 1
ATOM 2432 C CA . ARG A 1 335 ? -9.495 -23.368 15.924 1.00 62.19 335 ARG A CA 1
ATOM 2433 C C . ARG A 1 335 ? -9.886 -22.030 16.565 1.00 62.19 335 ARG A C 1
ATOM 2435 O O . ARG A 1 335 ? -11.042 -21.887 16.963 1.00 62.19 335 ARG A O 1
ATOM 2442 N N . GLU A 1 336 ? -8.977 -21.058 16.635 1.00 73.62 336 GLU A N 1
ATOM 2443 C CA . GLU A 1 336 ? -9.253 -19.737 17.234 1.00 73.62 336 GLU A CA 1
ATOM 2444 C C . GLU A 1 336 ? -10.157 -18.876 16.343 1.00 73.62 336 GLU A C 1
ATOM 2446 O O . GLU A 1 336 ? -10.933 -18.063 16.830 1.00 73.62 336 GLU A O 1
ATOM 2451 N N . LEU A 1 337 ? -10.140 -19.129 15.033 1.00 83.62 337 LEU A N 1
ATOM 2452 C CA . LEU A 1 337 ? -10.941 -18.423 14.028 1.00 83.62 337 LEU A CA 1
ATOM 2453 C C . LEU A 1 337 ? -12.259 -19.142 13.701 1.00 83.62 337 LEU A C 1
ATOM 2455 O O . LEU A 1 337 ? -12.779 -19.059 12.582 1.00 83.62 337 LEU A O 1
ATOM 2459 N N . THR A 1 338 ? -12.791 -19.899 14.661 1.00 88.38 338 THR A N 1
ATOM 2460 C CA . THR A 1 338 ? -14.109 -20.532 14.538 1.00 88.38 338 THR A CA 1
ATOM 2461 C C . THR A 1 338 ? -15.218 -19.547 14.890 1.00 88.38 338 THR A C 1
ATOM 2463 O O . THR A 1 338 ? -15.044 -18.681 15.741 1.00 88.38 338 THR A O 1
ATOM 2466 N N . ARG A 1 339 ? -16.396 -19.699 14.271 1.00 91.19 339 ARG A N 1
ATOM 2467 C CA . ARG A 1 339 ? -17.581 -18.863 14.525 1.00 91.19 339 ARG A CA 1
ATOM 2468 C C . ARG A 1 339 ? -17.885 -18.761 16.019 1.00 91.19 339 ARG A C 1
ATOM 2470 O O . ARG A 1 339 ? -18.081 -17.662 16.516 1.00 91.19 339 ARG A O 1
ATOM 2477 N N . THR A 1 340 ? -17.882 -19.892 16.721 1.00 91.81 340 THR A N 1
ATOM 2478 C CA . THR A 1 340 ? -18.174 -19.955 18.158 1.00 91.81 340 THR A CA 1
ATOM 2479 C C . THR A 1 340 ? -17.149 -19.184 18.987 1.00 91.81 340 THR A C 1
ATOM 2481 O O . THR A 1 340 ? -17.532 -18.426 19.873 1.00 91.81 340 THR A O 1
ATOM 2484 N N . VAL A 1 341 ? -15.853 -19.333 18.688 1.00 91.25 341 VAL A N 1
ATOM 2485 C CA . VAL A 1 341 ? -14.794 -18.609 19.408 1.00 91.25 341 VAL A CA 1
ATOM 2486 C C . VAL A 1 341 ? -14.864 -17.113 19.111 1.00 91.25 341 VAL A C 1
ATOM 2488 O O . VAL A 1 341 ? -14.831 -16.323 20.047 1.00 91.25 341 VAL A O 1
ATOM 2491 N N . LEU A 1 342 ? -15.043 -16.720 17.846 1.00 91.38 342 LEU A N 1
ATOM 2492 C CA . LEU A 1 342 ? -15.170 -15.314 17.449 1.00 91.38 342 LEU A CA 1
ATOM 2493 C C . LEU A 1 342 ? -16.400 -14.643 18.078 1.00 91.38 342 LEU A C 1
ATOM 2495 O O . LEU A 1 342 ? -16.308 -13.505 18.522 1.00 91.38 342 LEU A O 1
ATOM 2499 N N . GLN A 1 343 ? -17.535 -15.344 18.171 1.00 93.62 343 GLN A N 1
ATOM 2500 C CA . GLN A 1 343 ? -18.730 -14.844 18.861 1.00 93.62 343 GLN A CA 1
ATOM 2501 C C . GLN A 1 343 ? -18.490 -14.651 20.360 1.00 93.62 343 GLN A C 1
ATOM 2503 O O . GLN A 1 343 ? -18.863 -13.614 20.904 1.00 93.62 343 GLN A O 1
ATOM 2508 N N . ARG A 1 344 ? -17.843 -15.621 21.019 1.00 94.25 344 ARG A N 1
ATOM 2509 C CA . ARG A 1 344 ? -17.483 -15.509 22.437 1.00 94.25 344 ARG A CA 1
ATOM 2510 C C . ARG A 1 344 ? -16.540 -14.327 22.673 1.00 94.25 344 ARG A C 1
ATOM 2512 O O . ARG A 1 344 ? -16.841 -13.477 23.502 1.00 94.25 344 ARG A O 1
ATOM 2519 N N . GLN A 1 345 ? -15.465 -14.233 21.890 1.00 92.50 345 GLN A N 1
ATOM 2520 C CA . GLN A 1 345 ? -14.504 -13.132 21.973 1.00 92.50 345 GLN A CA 1
ATOM 2521 C C . GLN A 1 345 ? -15.153 -11.773 21.698 1.00 92.50 345 GLN A C 1
ATOM 2523 O O . GLN A 1 345 ? -14.808 -10.792 22.347 1.00 92.50 345 GLN A O 1
ATOM 2528 N N . ALA A 1 346 ? -16.100 -11.694 20.757 1.00 90.88 346 ALA A N 1
ATOM 2529 C CA . ALA A 1 346 ? -16.847 -10.464 20.512 1.00 90.88 346 ALA A CA 1
ATOM 2530 C C . ALA A 1 346 ? -17.639 -10.038 21.757 1.00 90.88 346 ALA A C 1
ATOM 2532 O O . ALA A 1 346 ? -17.622 -8.861 22.104 1.00 90.88 346 ALA A O 1
ATOM 2533 N N . GLY A 1 347 ? -18.284 -10.982 22.450 1.00 93.12 347 GLY A N 1
ATOM 2534 C CA . GLY A 1 347 ? -18.982 -10.718 23.711 1.00 93.12 347 GLY A CA 1
ATOM 2535 C C . GLY A 1 347 ? -18.041 -10.262 24.829 1.00 93.12 347 GLY A C 1
ATOM 2536 O O . GLY A 1 347 ? -18.288 -9.233 25.449 1.00 93.12 347 GLY A O 1
ATOM 2537 N N . GLU A 1 348 ? -16.936 -10.981 25.041 1.00 93.81 348 GLU A N 1
ATOM 2538 C CA . GLU A 1 348 ? -15.921 -10.652 26.057 1.00 93.81 348 GLU A CA 1
ATOM 2539 C C . GLU A 1 348 ? -15.327 -9.253 25.832 1.00 93.81 348 GLU A C 1
ATOM 2541 O O . GLU A 1 348 ? -15.265 -8.436 26.752 1.00 93.81 348 GLU A O 1
ATOM 2546 N N . ARG A 1 349 ? -14.955 -8.937 24.585 1.00 93.00 349 ARG A N 1
ATOM 2547 C CA . ARG A 1 349 ? -14.405 -7.628 24.212 1.00 93.00 349 ARG A CA 1
ATOM 2548 C C . ARG A 1 349 ? -15.427 -6.507 24.394 1.00 93.00 349 ARG A C 1
ATOM 2550 O O . ARG A 1 349 ? -15.069 -5.473 24.948 1.00 93.00 349 ARG A O 1
ATOM 2557 N N . ARG A 1 350 ? -16.687 -6.703 23.984 1.00 92.94 350 ARG A N 1
ATOM 2558 C CA . ARG A 1 350 ? -17.761 -5.709 24.185 1.00 92.94 350 ARG A CA 1
ATOM 2559 C C . ARG A 1 350 ? -17.972 -5.401 25.657 1.00 92.94 350 ARG A C 1
ATOM 2561 O O . ARG A 1 350 ? -17.885 -4.240 26.037 1.00 92.94 350 ARG A O 1
ATOM 2568 N N . ALA A 1 351 ? -18.127 -6.438 26.479 1.00 93.75 351 ALA A N 1
ATOM 2569 C CA . ALA A 1 351 ? -18.304 -6.281 27.918 1.00 93.75 351 ALA A CA 1
ATOM 2570 C C . ALA A 1 351 ? -17.137 -5.504 28.547 1.00 93.75 351 ALA A C 1
ATOM 2572 O O . ALA A 1 351 ? -17.332 -4.650 29.409 1.00 93.75 351 ALA A O 1
ATOM 2573 N N . ARG A 1 352 ? -15.906 -5.755 28.086 1.00 94.19 352 ARG A N 1
ATOM 2574 C CA . ARG A 1 352 ? -14.727 -5.038 28.573 1.00 94.19 352 ARG A CA 1
ATOM 2575 C C . ARG A 1 352 ? -14.709 -3.565 28.158 1.00 94.19 352 ARG A C 1
ATOM 2577 O O . ARG A 1 352 ? -14.362 -2.710 28.969 1.00 94.19 352 ARG A O 1
ATOM 2584 N N . VAL A 1 353 ? -15.094 -3.257 26.922 1.00 92.81 353 VAL A N 1
ATOM 2585 C CA . VAL A 1 353 ? -15.216 -1.873 26.436 1.00 92.81 353 VAL A CA 1
ATOM 2586 C C . VAL A 1 353 ? -16.328 -1.128 27.174 1.00 92.81 353 VAL A C 1
ATOM 2588 O O . VAL A 1 353 ? -16.134 0.019 27.568 1.00 92.81 353 VAL A O 1
ATOM 2591 N N . GLU A 1 354 ? -17.453 -1.789 27.436 1.00 93.69 354 GLU A N 1
ATOM 2592 C CA . GLU A 1 354 ? -18.568 -1.244 28.217 1.00 93.69 354 GLU A CA 1
ATOM 2593 C C . GLU A 1 354 ? -18.156 -0.914 29.656 1.00 93.69 354 GLU A C 1
ATOM 2595 O O . GLU A 1 354 ? -18.537 0.135 30.167 1.00 93.69 354 GLU A O 1
ATOM 2600 N N . GLN A 1 355 ? -17.313 -1.738 30.292 1.00 94.81 355 GLN A N 1
ATOM 2601 C CA . GLN A 1 355 ? -16.743 -1.421 31.609 1.00 94.81 355 GLN A CA 1
ATOM 2602 C C . GLN A 1 355 ? -15.923 -0.123 31.582 1.00 94.81 355 GLN A C 1
ATOM 2604 O O . GLN A 1 355 ? -16.082 0.726 32.458 1.00 94.81 355 GLN A O 1
ATOM 2609 N N . VAL A 1 356 ? -15.065 0.053 30.571 1.00 94.88 356 VAL A N 1
ATOM 2610 C CA . VAL A 1 356 ? -14.261 1.277 30.399 1.00 94.88 356 VAL A CA 1
ATOM 2611 C C . VAL A 1 356 ? -15.157 2.487 30.125 1.00 94.88 356 VAL A C 1
ATOM 2613 O O . VAL A 1 356 ? -14.952 3.551 30.709 1.00 94.88 356 VAL A O 1
ATOM 2616 N N . HIS A 1 357 ? -16.161 2.327 29.263 1.00 94.12 357 HIS A N 1
ATOM 2617 C CA . HIS A 1 357 ? -17.124 3.375 28.942 1.00 94.12 357 HIS A CA 1
ATOM 2618 C C . HIS A 1 357 ? -17.902 3.819 30.189 1.00 94.12 357 HIS A 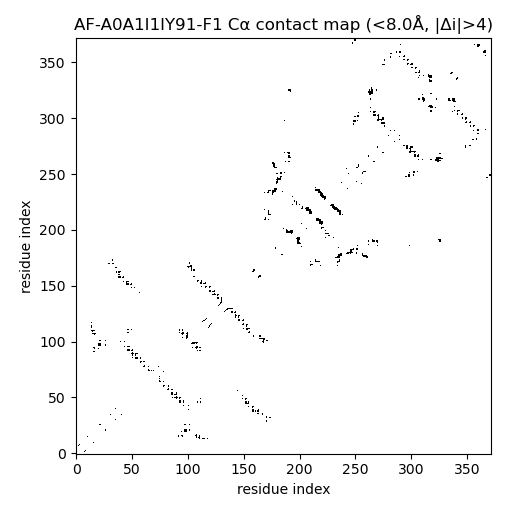C 1
ATOM 2620 O O . HIS A 1 357 ? -17.934 5.008 30.504 1.00 94.12 357 HIS A O 1
ATOM 2626 N N . ALA A 1 358 ? -18.466 2.872 30.943 1.00 94.56 358 ALA A N 1
ATOM 2627 C CA . ALA A 1 358 ? -19.211 3.148 32.168 1.00 94.56 358 ALA A CA 1
ATOM 2628 C C . ALA A 1 358 ? -18.351 3.866 33.216 1.00 94.56 358 ALA A C 1
ATOM 2630 O O . ALA A 1 358 ? -18.822 4.780 33.891 1.00 94.56 358 ALA A O 1
ATOM 2631 N N . GLU A 1 359 ? -17.075 3.498 33.323 1.00 96.06 359 GLU A N 1
ATOM 2632 C CA . GLU A 1 359 ? -16.135 4.155 34.225 1.00 96.06 359 GLU A CA 1
ATOM 2633 C C . GLU A 1 359 ? -15.834 5.604 33.814 1.00 96.06 359 GLU A C 1
ATOM 2635 O O . GLU A 1 359 ? -15.782 6.492 34.666 1.00 96.06 359 GLU A O 1
ATOM 2640 N N . LEU A 1 360 ? -15.671 5.872 32.516 1.00 94.44 360 LEU A N 1
ATOM 2641 C CA . LEU A 1 360 ? -15.512 7.235 32.001 1.00 94.44 360 LEU A CA 1
ATOM 2642 C C . LEU A 1 360 ? -16.749 8.091 32.298 1.00 94.44 360 LEU A C 1
ATOM 2644 O O . LEU A 1 360 ? -16.608 9.206 32.805 1.00 94.44 360 LEU A O 1
ATOM 2648 N N . VAL A 1 361 ? -17.948 7.550 32.062 1.00 94.50 361 VAL A N 1
ATOM 2649 C CA . VAL A 1 361 ? -19.221 8.215 32.385 1.00 94.50 361 VAL A CA 1
ATOM 2650 C C . VAL A 1 361 ? -19.337 8.483 33.888 1.00 94.50 361 VAL A C 1
ATOM 2652 O O . VAL A 1 361 ? -19.658 9.600 34.291 1.00 94.50 361 VAL A O 1
ATOM 2655 N N . ARG A 1 362 ? -19.001 7.504 34.742 1.00 95.94 362 ARG A N 1
ATOM 2656 C CA . ARG A 1 362 ? -19.001 7.650 36.211 1.00 95.94 362 ARG A CA 1
ATOM 2657 C C . ARG A 1 362 ? -18.119 8.809 36.680 1.00 95.94 362 ARG A C 1
ATOM 2659 O O . ARG A 1 362 ? -18.433 9.456 37.676 1.00 95.94 362 ARG A O 1
ATOM 2666 N N . ARG A 1 363 ? -17.025 9.082 35.965 1.00 95.31 363 ARG A N 1
ATOM 2667 C CA . ARG A 1 363 ? -16.086 10.182 36.241 1.00 95.31 363 ARG A CA 1
ATOM 2668 C C . ARG A 1 363 ? -16.498 11.520 35.622 1.00 95.31 363 ARG A C 1
ATOM 2670 O O . ARG A 1 363 ? -15.727 12.474 35.694 1.00 95.31 363 ARG A O 1
ATOM 2677 N N . GLY A 1 364 ? -17.680 11.600 35.014 1.00 91.44 364 GLY A N 1
ATOM 2678 C CA . GLY A 1 364 ? -18.199 12.816 34.391 1.00 91.44 364 GLY A CA 1
ATOM 2679 C C . GLY A 1 364 ? -17.586 13.135 33.027 1.00 91.44 364 GLY A C 1
ATOM 2680 O O . GLY A 1 364 ? -17.745 14.255 32.546 1.00 91.44 364 GLY A O 1
ATOM 2681 N N . ALA A 1 365 ? -16.884 12.187 32.395 1.00 90.56 365 ALA A N 1
ATOM 2682 C CA . ALA A 1 365 ? -16.523 12.324 30.990 1.00 90.56 365 ALA A CA 1
ATOM 2683 C C . ALA A 1 365 ? -17.747 12.035 30.104 1.00 90.56 365 ALA A C 1
ATOM 2685 O O . ALA A 1 365 ? -18.641 11.285 30.490 1.00 90.56 365 ALA A O 1
ATOM 2686 N N . ALA A 1 366 ? -17.754 12.598 28.897 1.00 86.31 366 ALA A N 1
ATOM 2687 C CA . ALA A 1 366 ? -18.741 12.313 27.857 1.00 86.31 366 ALA A CA 1
ATOM 2688 C C . ALA A 1 366 ? -18.076 11.500 26.728 1.00 86.31 366 ALA A C 1
ATOM 2690 O O . ALA A 1 366 ? -17.716 12.074 25.698 1.00 86.31 366 ALA A O 1
ATOM 2691 N N . PRO A 1 367 ? -17.801 10.195 26.938 1.00 83.38 367 PRO A N 1
ATOM 2692 C CA . PRO A 1 367 ? -17.306 9.335 25.867 1.00 83.38 367 PRO A CA 1
ATOM 2693 C C . PRO A 1 367 ? -18.355 9.190 24.748 1.00 83.38 367 PRO A C 1
ATOM 2695 O O . PRO A 1 367 ? -19.547 9.338 25.016 1.00 83.38 367 PRO A O 1
ATOM 2698 N N . PRO A 1 368 ? -17.938 8.881 23.506 1.00 76.19 368 PRO A N 1
ATOM 2699 C CA . PRO A 1 368 ? -18.870 8.613 22.413 1.00 76.19 368 PRO A CA 1
ATOM 2700 C C . PRO A 1 368 ? -19.738 7.383 22.707 1.00 76.19 368 PRO A C 1
ATOM 2702 O O . PRO A 1 368 ? -19.276 6.430 23.346 1.00 76.19 368 PRO A O 1
ATOM 2705 N N . ASP A 1 369 ? -20.973 7.400 22.204 1.00 78.31 369 ASP A N 1
ATOM 2706 C CA . ASP A 1 369 ? -21.909 6.280 22.317 1.00 78.31 369 ASP A CA 1
ATOM 2707 C C . ASP A 1 369 ? -21.377 5.033 21.598 1.00 78.31 369 ASP A C 1
ATOM 2709 O O . ASP A 1 369 ? -20.789 5.117 20.517 1.00 78.31 369 ASP A O 1
ATOM 2713 N N . LEU A 1 370 ? -21.601 3.858 22.192 1.00 78.00 370 LEU A N 1
ATOM 2714 C CA . LEU A 1 370 ? -21.230 2.573 21.598 1.00 78.00 370 LEU A CA 1
ATOM 2715 C C . LEU A 1 370 ? -22.355 2.090 20.651 1.00 78.00 370 LEU A C 1
ATOM 2717 O O . LEU A 1 370 ? -23.523 2.163 21.020 1.00 78.00 370 LEU A O 1
ATOM 2721 N N . PRO A 1 371 ? -22.057 1.585 19.440 1.00 66.31 371 PRO A N 1
ATOM 2722 C CA . PRO A 1 371 ? -23.033 1.391 18.367 1.00 66.31 371 PRO A CA 1
ATOM 2723 C C . PRO A 1 371 ? -23.533 -0.059 18.241 1.00 66.31 371 PRO A C 1
ATOM 2725 O O . PRO A 1 371 ? -24.101 -0.411 17.203 1.00 66.31 371 PRO A O 1
ATOM 2728 N N . TRP A 1 372 ? -23.247 -0.926 19.220 1.00 66.00 372 TRP A N 1
ATOM 2729 C CA . TRP A 1 372 ? -23.566 -2.360 19.177 1.00 66.00 372 TRP A CA 1
ATOM 2730 C C . TRP A 1 372 ? -24.602 -2.792 20.201 1.00 66.00 372 TRP A C 1
ATOM 2732 O O . TRP A 1 372 ? -24.662 -2.181 21.287 1.00 66.00 372 TRP A O 1
#

Radius of gyration: 28.37 Å; Cα contacts (8 Å, |Δi|>4): 521; chains: 1; bounding box: 63×41×83 Å